Protein AF-A0A162FEJ2-F1 (afdb_monomer)

Organism: Methanobrevibacter oralis (NCBI:txid66851)

Sequence (548 aa):
MNDEFVFHNNNSKLLDNFLNNDYPEISKAIKKEGYNLDFLEYDFFHEIHFENHIVGFITLKKFPLVDNQFSIMDAYIIPEYRGNNLLFETLSFLLTFDNFEFYPRKPTKAFIKVLLKNDFAFELASNFVVSYFKFIVDVNSEIYKNPKIKRFYKKPDILFPYKANLFDMDLCSVMFRDPVLELVKYGDFFALTEPRKFDFKRYKCRKKLKRVSEKYIDEKFSIWENNGDEIDNFIQRKNDEIAEQFLVENMIGNEYELRDDFIQQLEKFNLSIDDGFKIRKHIVNKLESGELNEKSHYQRLLYLLSHFEVIDKEITEFDESVEECPFCGNYIPDFVRSCRVCGLHIREIDFEQHAVNKLNESMEELVRGFSDYLESNVFNDVIPIENRDDELMELEYFFNDNMIDYDFDEFLAFYNSCNEDLSIEEIKDLFVDDKLNNSLGTKEEFNTYFTYLLHHFYYNERIGKYDDAFIKLVQMAILASNKAKNKNEILESTPHSIDVFFAIEDMEYLNYSFDVSKLFDDAVNTFKIKKYNKNHDKILNELKEIFD

Nearest PDB structures (foldseek):
  3d3s-assembly1_B  TM=7.058E-01  e=5.200E-01  Bordetella parapertussis 12822
  3d3s-assembly2_D  TM=7.617E-01  e=6.694E-01  Bordetella parapertussis 12822
  8gxk-assembly2_C  TM=6.332E-01  e=1.109E+00  Pseudomonas jinjuensis
  6sll-assembly1_B  TM=4.973E-01  e=4.469E-01  Paenibacillus sp. Y412MC10
  1xeb-assembly6_F  TM=4.752E-01  e=2.753E+00  Pseudomonas aeruginosa

Structure (mmCIF, N/CA/C/O backbone):
data_AF-A0A162FEJ2-F1
#
_entry.id   AF-A0A162FEJ2-F1
#
loop_
_atom_site.group_PDB
_atom_site.id
_atom_site.type_symbol
_atom_site.label_atom_id
_atom_site.label_alt_id
_atom_site.label_comp_id
_atom_site.label_asym_id
_atom_site.label_entity_id
_atom_site.label_seq_id
_atom_site.pdbx_PDB_ins_code
_atom_site.Cartn_x
_atom_site.Cartn_y
_atom_site.Cartn_z
_atom_site.occupancy
_atom_site.B_iso_or_equiv
_atom_site.auth_seq_id
_atom_site.auth_comp_id
_atom_site.auth_asym_id
_atom_site.auth_atom_id
_atom_site.pdbx_PDB_model_num
ATOM 1 N N . MET A 1 1 ? 7.581 7.994 -25.658 1.00 29.94 1 MET A N 1
ATOM 2 C CA . MET A 1 1 ? 7.538 8.067 -24.191 1.00 29.94 1 MET A CA 1
ATOM 3 C C . MET A 1 1 ? 8.972 8.051 -23.710 1.00 29.94 1 MET A C 1
ATOM 5 O O . MET A 1 1 ? 9.519 6.983 -23.487 1.00 29.94 1 MET A O 1
ATOM 9 N N . ASN A 1 2 ? 9.595 9.228 -23.640 1.00 25.78 2 ASN A N 1
ATOM 10 C CA . ASN A 1 2 ? 10.668 9.455 -22.674 1.00 25.78 2 ASN A CA 1
ATOM 11 C C . ASN A 1 2 ? 9.965 9.952 -21.415 1.00 25.78 2 ASN A C 1
ATOM 13 O O . ASN A 1 2 ? 10.110 11.109 -21.030 1.00 25.78 2 ASN A O 1
ATOM 17 N N . ASP A 1 3 ? 9.137 9.086 -20.838 1.00 32.09 3 ASP A N 1
ATOM 18 C CA . ASP A 1 3 ? 8.599 9.321 -19.511 1.00 32.09 3 ASP A CA 1
ATOM 19 C C . ASP A 1 3 ? 9.741 8.918 -18.579 1.00 32.09 3 ASP A C 1
ATOM 21 O O . ASP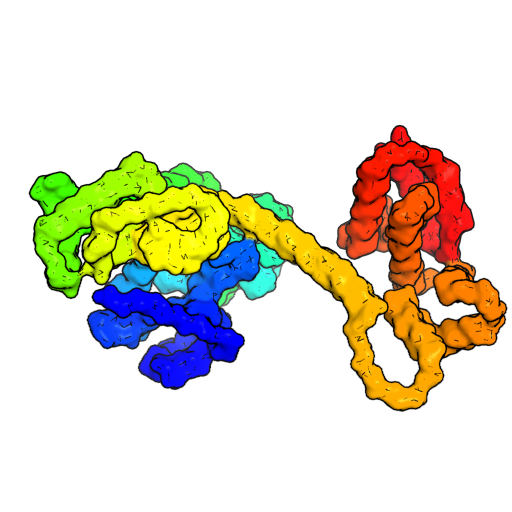 A 1 3 ? 9.750 7.841 -17.984 1.00 32.09 3 ASP A O 1
ATOM 25 N N . GLU A 1 4 ? 10.784 9.760 -18.534 1.00 35.69 4 GLU A N 1
ATOM 26 C CA . GLU A 1 4 ? 11.605 9.834 -17.337 1.00 35.69 4 GLU A CA 1
ATOM 27 C C . GLU A 1 4 ? 10.604 9.897 -16.189 1.00 35.69 4 GLU A C 1
ATOM 29 O O . GLU A 1 4 ? 9.699 10.733 -16.195 1.00 35.69 4 GLU A O 1
ATOM 34 N N . PHE A 1 5 ? 10.702 8.961 -15.249 1.00 42.41 5 PHE A N 1
ATOM 35 C CA . PHE A 1 5 ? 10.004 9.076 -13.984 1.00 42.41 5 PHE A CA 1
ATOM 36 C C . PHE A 1 5 ? 10.454 10.388 -13.348 1.00 42.41 5 PHE A C 1
ATOM 38 O O . PHE A 1 5 ? 11.421 10.420 -12.589 1.00 42.41 5 PHE A O 1
ATOM 45 N N . VAL A 1 6 ? 9.764 11.488 -13.653 1.00 40.09 6 VAL A N 1
ATOM 46 C CA . VAL A 1 6 ? 9.941 12.751 -12.952 1.00 40.09 6 VAL A CA 1
ATOM 47 C C . VAL A 1 6 ? 9.180 12.613 -11.648 1.00 40.09 6 VAL A C 1
ATOM 49 O O . VAL A 1 6 ? 8.144 13.214 -11.389 1.00 40.09 6 VAL A O 1
ATOM 52 N N . PHE A 1 7 ? 9.714 11.745 -10.802 1.00 48.47 7 PHE A N 1
ATOM 53 C CA . PHE A 1 7 ? 9.431 11.754 -9.397 1.00 48.47 7 PHE A CA 1
ATOM 54 C C . PHE A 1 7 ? 10.010 13.050 -8.849 1.00 48.47 7 PHE A C 1
ATOM 56 O O . PHE A 1 7 ? 11.201 13.153 -8.557 1.00 48.47 7 PHE A O 1
ATOM 63 N N . HIS A 1 8 ? 9.160 14.067 -8.735 1.00 49.62 8 HIS A N 1
ATOM 64 C CA . HIS A 1 8 ? 9.505 15.274 -8.001 1.00 49.62 8 HIS A CA 1
ATOM 65 C C . HIS A 1 8 ? 9.657 14.921 -6.516 1.00 49.62 8 HIS A C 1
ATOM 67 O O . HIS A 1 8 ? 8.702 15.029 -5.750 1.00 49.62 8 HIS A O 1
ATOM 73 N N . ASN A 1 9 ? 10.857 14.481 -6.128 1.00 46.44 9 ASN A N 1
ATOM 74 C CA . ASN A 1 9 ? 11.237 14.254 -4.741 1.00 46.44 9 ASN A CA 1
ATOM 75 C C . ASN A 1 9 ? 11.238 15.613 -4.026 1.00 46.44 9 ASN A C 1
ATOM 77 O O . ASN A 1 9 ? 12.036 16.493 -4.354 1.00 46.44 9 ASN A O 1
ATOM 81 N N . ASN A 1 10 ? 10.291 15.831 -3.117 1.00 51.34 10 ASN A N 1
ATOM 82 C CA . ASN A 1 10 ? 10.105 17.125 -2.469 1.00 51.34 10 ASN A CA 1
ATOM 83 C C . ASN A 1 10 ? 10.012 16.957 -0.954 1.00 51.34 10 ASN A C 1
ATOM 85 O O . ASN A 1 10 ? 8.954 16.666 -0.410 1.00 51.34 10 ASN A O 1
ATOM 89 N N . ASN A 1 11 ? 11.103 17.283 -0.264 1.00 44.00 11 ASN A N 1
ATOM 90 C CA . ASN A 1 11 ? 11.206 17.227 1.195 1.00 44.00 11 ASN A CA 1
ATOM 91 C C . ASN A 1 11 ? 10.334 18.250 1.967 1.00 44.00 11 ASN A C 1
ATOM 93 O O . ASN A 1 11 ? 10.508 18.359 3.177 1.00 44.00 11 ASN A O 1
ATOM 97 N N . SER A 1 12 ? 9.425 19.031 1.350 1.00 48.62 12 SER A N 1
ATOM 98 C CA . SER A 1 12 ? 8.601 19.994 2.129 1.00 48.62 12 SER A CA 1
ATOM 99 C C . SER A 1 12 ? 7.396 20.687 1.459 1.00 48.62 12 SER A C 1
ATOM 101 O O . SER A 1 12 ? 6.823 21.597 2.065 1.00 48.62 12 SER A O 1
ATOM 103 N N . LYS A 1 13 ? 6.951 20.333 0.242 1.00 57.59 13 LYS A N 1
ATOM 104 C CA . LYS A 1 13 ? 5.815 21.043 -0.393 1.00 57.59 13 LYS A CA 1
ATOM 105 C C . LYS A 1 13 ? 4.497 20.282 -0.225 1.00 57.59 13 LYS A C 1
ATOM 107 O O . LYS A 1 13 ? 4.329 19.202 -0.771 1.00 57.59 13 LYS A O 1
ATOM 112 N N . LEU A 1 14 ? 3.527 20.887 0.470 1.00 79.50 14 LEU A N 1
ATOM 113 C CA . LEU A 1 14 ? 2.137 20.410 0.475 1.00 79.50 14 LEU A CA 1
ATOM 114 C C . LEU A 1 14 ? 1.590 20.359 -0.962 1.00 79.50 14 LEU A C 1
ATOM 116 O O . LEU A 1 14 ? 1.739 21.332 -1.706 1.00 79.50 14 LEU A O 1
ATOM 120 N N . LEU A 1 15 ? 0.901 19.272 -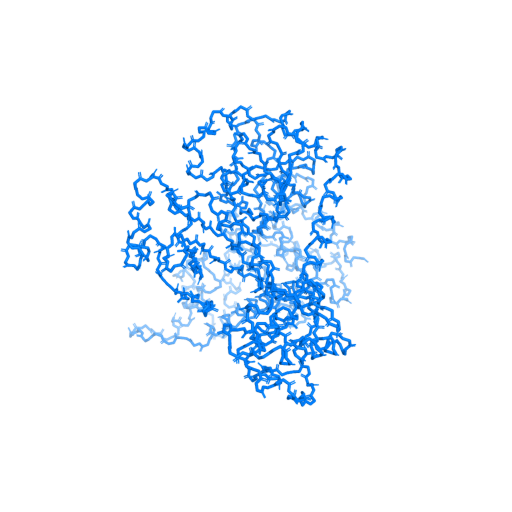1.321 1.00 85.38 15 LEU A N 1
ATOM 121 C CA . LEU A 1 15 ? 0.376 19.009 -2.669 1.00 85.38 15 LEU A CA 1
ATOM 122 C C . LEU A 1 15 ? -0.419 20.178 -3.255 1.00 85.38 15 LEU A C 1
ATOM 124 O O . LEU A 1 15 ? -0.257 20.507 -4.424 1.00 85.38 15 LEU A O 1
ATOM 128 N N . ASP A 1 16 ? -1.248 20.844 -2.450 1.00 84.81 16 ASP A N 1
ATOM 129 C CA . ASP A 1 16 ? -2.034 21.989 -2.923 1.00 84.81 16 ASP A CA 1
ATOM 130 C C . ASP A 1 16 ? -1.124 23.144 -3.382 1.00 84.81 16 ASP A C 1
ATOM 132 O O . ASP A 1 16 ? -1.338 23.729 -4.440 1.00 84.81 16 ASP A O 1
ATOM 136 N N . ASN A 1 17 ? -0.042 23.434 -2.651 1.00 85.44 17 ASN A N 1
ATOM 137 C CA . ASN A 1 17 ? 0.914 24.473 -3.045 1.00 85.44 17 ASN A CA 1
ATOM 138 C C . ASN A 1 17 ? 1.667 24.092 -4.322 1.00 85.44 17 ASN A C 1
ATOM 140 O O . ASN A 1 17 ? 1.839 24.936 -5.198 1.00 85.44 17 ASN A O 1
ATOM 144 N N . PHE A 1 18 ? 2.088 22.832 -4.430 1.00 88.38 18 PHE A N 1
ATOM 145 C CA . PHE A 1 18 ? 2.751 22.313 -5.624 1.00 88.38 18 PHE A CA 1
ATOM 146 C C . PHE A 1 18 ? 1.844 22.421 -6.857 1.00 88.38 18 PHE A C 1
ATOM 148 O O . PHE A 1 18 ? 2.209 23.059 -7.839 1.00 88.38 18 PHE A O 1
ATOM 155 N N . LEU A 1 19 ? 0.604 21.932 -6.765 1.00 91.19 19 LEU A N 1
ATOM 156 C CA . LEU A 1 19 ? -0.377 22.034 -7.848 1.00 91.19 19 LEU A CA 1
ATOM 157 C C . LEU A 1 19 ? -0.706 23.486 -8.211 1.00 91.19 19 LEU A C 1
ATOM 159 O O . LEU A 1 19 ? -0.893 23.797 -9.381 1.00 91.19 19 LEU A O 1
ATOM 163 N N . ASN A 1 20 ? -0.797 24.392 -7.234 1.00 88.88 20 ASN A N 1
ATOM 164 C CA . ASN A 1 20 ? -1.084 25.803 -7.504 1.00 88.88 20 ASN A CA 1
ATOM 165 C C . ASN A 1 20 ? 0.030 26.501 -8.298 1.00 88.88 20 ASN A C 1
ATOM 167 O O . ASN A 1 20 ? -0.280 27.391 -9.090 1.00 88.88 20 ASN A O 1
ATOM 171 N N . ASN A 1 21 ? 1.287 26.113 -8.081 1.00 88.50 21 ASN A N 1
ATOM 172 C CA . ASN A 1 21 ? 2.440 26.741 -8.720 1.00 88.50 21 ASN A CA 1
ATOM 173 C C . ASN A 1 21 ? 2.781 26.082 -10.057 1.00 88.50 21 ASN A C 1
ATOM 175 O O . ASN A 1 21 ? 2.933 26.777 -11.059 1.00 88.50 21 ASN A O 1
ATOM 179 N N . ASP A 1 22 ? 2.856 24.754 -10.060 1.00 90.44 22 ASP A N 1
ATOM 180 C CA . ASP A 1 22 ? 3.461 23.992 -11.150 1.00 90.44 22 ASP A CA 1
ATOM 181 C C . ASP A 1 22 ? 2.390 23.397 -12.092 1.00 90.44 22 ASP A C 1
ATOM 183 O O . ASP A 1 22 ? 2.640 23.222 -13.281 1.00 90.44 22 ASP A O 1
ATOM 187 N N . TYR A 1 23 ? 1.148 23.200 -11.610 1.00 93.50 23 TYR A N 1
ATOM 188 C CA . TYR A 1 23 ? 0.026 22.631 -12.386 1.00 93.50 23 TYR A CA 1
ATOM 189 C C . TYR A 1 23 ? -1.286 23.434 -12.239 1.00 93.50 23 TYR A C 1
ATOM 191 O O . TYR A 1 23 ? -2.328 22.893 -11.829 1.00 93.50 23 TYR A O 1
ATOM 199 N N . PRO A 1 24 ? -1.294 24.738 -12.582 1.00 94.25 24 PRO A N 1
ATOM 200 C CA . PRO A 1 24 ? -2.412 25.640 -12.291 1.00 94.25 24 PRO A CA 1
ATOM 201 C C . PRO A 1 24 ? -3.739 25.217 -12.941 1.00 94.25 24 PRO A C 1
ATOM 203 O O . PRO A 1 24 ? -4.813 25.467 -12.383 1.00 94.25 24 PRO A O 1
ATOM 206 N N . GLU A 1 25 ? -3.696 24.552 -14.098 1.00 95.12 25 GLU A N 1
ATOM 207 C CA . GLU A 1 25 ? -4.893 24.045 -14.778 1.00 95.12 25 GLU A CA 1
ATOM 208 C C . GLU A 1 25 ? -5.576 22.920 -13.990 1.00 95.12 25 GLU A C 1
ATOM 210 O O . GLU A 1 25 ? -6.795 22.958 -13.788 1.00 95.12 25 GLU A O 1
ATOM 215 N N . ILE A 1 26 ? -4.791 21.978 -13.459 1.00 96.25 26 ILE A N 1
ATOM 216 C CA . ILE A 1 26 ? -5.279 20.890 -12.604 1.00 96.25 26 ILE A CA 1
ATOM 217 C C . ILE A 1 26 ? -5.863 21.465 -11.311 1.00 96.25 26 ILE A C 1
ATOM 219 O O . ILE A 1 26 ? -6.987 21.125 -10.933 1.00 96.25 26 ILE A O 1
ATOM 223 N N . SER A 1 27 ? -5.151 22.392 -10.661 1.00 95.62 27 SER A N 1
ATOM 224 C CA . SER A 1 27 ? -5.644 23.059 -9.447 1.00 95.62 27 SER A CA 1
ATOM 225 C C . SER A 1 27 ? -6.988 23.765 -9.682 1.00 95.62 27 SER A C 1
ATOM 227 O O . SER A 1 27 ? -7.934 23.637 -8.893 1.00 95.62 27 SER A O 1
ATOM 229 N N . LYS A 1 28 ? -7.125 24.475 -10.809 1.00 96.44 28 LYS A N 1
ATOM 230 C CA . LYS A 1 28 ? -8.379 25.136 -11.189 1.00 96.44 28 LYS A CA 1
ATOM 231 C C . LYS A 1 28 ? -9.513 24.130 -11.398 1.00 96.44 28 LYS A C 1
ATOM 233 O O . LYS A 1 28 ? -10.637 24.401 -10.966 1.00 96.44 28 LYS A O 1
ATOM 238 N N . ALA A 1 29 ? -9.240 22.987 -12.026 1.00 97.25 29 ALA A N 1
ATOM 239 C CA . ALA A 1 29 ? -10.223 21.925 -12.225 1.00 97.25 29 ALA A CA 1
ATOM 240 C C . ALA A 1 29 ? -10.693 21.319 -10.889 1.00 97.25 29 ALA A C 1
ATOM 242 O O . ALA A 1 29 ? -11.902 21.241 -10.654 1.00 97.25 29 ALA A O 1
ATOM 243 N N . ILE A 1 30 ? -9.762 21.015 -9.974 1.00 95.50 30 ILE A N 1
ATOM 244 C CA . ILE A 1 30 ? -10.057 20.529 -8.614 1.00 95.50 30 ILE A CA 1
ATOM 245 C C . ILE A 1 30 ? -10.993 21.498 -7.885 1.00 95.50 30 ILE A C 1
ATOM 247 O O . ILE A 1 30 ? -12.037 21.089 -7.364 1.00 95.50 30 ILE A O 1
ATOM 251 N N . LYS A 1 31 ? -10.664 22.797 -7.895 1.00 94.62 31 LYS A N 1
ATOM 252 C CA . LYS A 1 31 ? -11.464 23.852 -7.247 1.00 94.62 31 LYS A CA 1
ATOM 253 C C . LYS A 1 31 ? -12.852 23.991 -7.872 1.00 94.62 31 LYS A C 1
ATOM 255 O O . LYS A 1 31 ? -13.836 24.106 -7.142 1.00 94.62 31 LYS A O 1
ATOM 260 N N . LYS A 1 32 ? -12.949 23.949 -9.206 1.00 95.94 32 LYS A N 1
ATOM 261 C CA . LYS A 1 32 ? -14.220 24.029 -9.951 1.00 95.94 32 LYS A CA 1
ATOM 262 C C . LYS A 1 32 ? -15.137 22.845 -9.641 1.00 95.94 32 LYS A C 1
ATOM 264 O O . LYS A 1 32 ? -16.341 23.029 -9.486 1.00 95.94 32 LYS A O 1
ATOM 269 N N . GLU A 1 33 ? -14.580 21.641 -9.553 1.00 93.44 33 GLU A N 1
ATOM 270 C CA . GLU A 1 33 ? -15.328 20.431 -9.206 1.00 93.44 33 GLU A CA 1
ATOM 271 C C . GLU A 1 33 ? -15.684 20.367 -7.712 1.00 93.44 33 GLU A C 1
ATOM 273 O O . GLU A 1 33 ? -16.657 19.716 -7.319 1.00 93.44 33 GLU A O 1
ATOM 278 N N . GLY A 1 34 ? -14.910 21.055 -6.870 1.00 91.00 34 GLY A N 1
ATOM 279 C CA . GLY A 1 34 ? -14.971 20.901 -5.423 1.00 91.00 34 GLY A CA 1
ATOM 280 C C . GLY A 1 34 ? -14.465 19.527 -4.980 1.00 91.00 34 GLY A C 1
ATOM 281 O O . GLY A 1 34 ? -15.032 18.953 -4.046 1.00 91.00 34 GLY A O 1
ATOM 282 N N . TYR A 1 35 ? -13.454 18.992 -5.676 1.00 92.00 35 TYR A N 1
ATOM 283 C CA . TYR A 1 35 ? -12.748 17.778 -5.272 1.00 92.00 35 TYR A CA 1
ATOM 284 C C . TYR A 1 35 ? -11.901 18.054 -4.021 1.00 92.00 35 TYR A C 1
ATOM 286 O O . TYR A 1 35 ? -11.366 19.148 -3.846 1.00 92.00 35 TYR A O 1
ATOM 294 N N . ASN A 1 36 ? -11.814 17.072 -3.123 1.00 90.50 36 ASN A N 1
ATOM 295 C CA . ASN A 1 36 ? -11.079 17.185 -1.867 1.00 90.50 36 ASN A CA 1
ATOM 296 C C . ASN A 1 36 ? -9.822 16.317 -1.934 1.00 90.50 36 ASN A C 1
ATOM 298 O O . ASN A 1 36 ? -9.941 15.095 -1.965 1.00 90.50 36 ASN A O 1
ATOM 302 N N . LEU A 1 37 ? -8.650 16.955 -1.895 1.00 90.19 37 LEU A N 1
ATOM 303 C CA . LEU A 1 37 ? -7.380 16.287 -1.613 1.00 90.19 37 LEU A CA 1
ATOM 304 C C . LEU A 1 37 ? -7.367 15.943 -0.122 1.00 90.19 37 LEU A C 1
ATOM 306 O O . LEU A 1 37 ? -7.349 16.846 0.719 1.00 90.19 37 LEU A O 1
ATOM 310 N N . ASP A 1 38 ? -7.478 14.660 0.219 1.00 85.56 38 ASP A N 1
ATOM 311 C CA . ASP A 1 38 ? -7.448 14.247 1.628 1.00 85.56 38 ASP A CA 1
ATOM 312 C C . ASP A 1 38 ? -6.014 14.002 2.118 1.00 85.56 38 ASP A C 1
ATOM 314 O O . ASP A 1 38 ? -5.795 14.064 3.327 1.00 85.56 38 ASP A O 1
ATOM 318 N N . PHE A 1 39 ? -5.049 13.779 1.216 1.00 87.00 39 PHE A N 1
ATOM 319 C CA . PHE A 1 39 ? -3.643 13.594 1.564 1.00 87.00 39 PHE A CA 1
ATOM 320 C C . PHE A 1 39 ? -2.772 14.632 0.852 1.00 87.00 39 PHE A C 1
ATOM 322 O O . PHE A 1 39 ? -2.630 14.629 -0.368 1.00 87.00 39 PHE A O 1
ATOM 329 N N . LEU A 1 40 ? -2.206 15.552 1.633 1.00 86.31 40 LEU A N 1
ATOM 330 C CA . LEU A 1 40 ? -1.382 16.646 1.107 1.00 86.31 40 LEU A CA 1
ATOM 331 C C . LEU A 1 40 ? 0.114 16.329 1.111 1.00 86.31 40 LEU A C 1
ATOM 333 O O . LEU A 1 40 ? 0.867 16.998 0.412 1.00 86.31 40 LEU A O 1
ATOM 337 N N . GLU A 1 41 ? 0.533 15.347 1.901 1.00 84.62 41 GLU A N 1
ATOM 338 C CA . GLU A 1 41 ? 1.909 14.862 1.944 1.00 84.62 41 GLU A CA 1
ATOM 339 C C . GLU A 1 41 ? 2.095 13.715 0.956 1.00 84.62 41 GLU A C 1
ATOM 341 O O . GLU A 1 41 ? 1.270 12.798 0.894 1.00 84.62 41 GLU A O 1
ATOM 346 N N . TYR A 1 42 ? 3.194 13.765 0.216 1.00 86.19 42 TYR A N 1
ATOM 347 C CA . TYR A 1 42 ? 3.585 12.776 -0.774 1.00 86.19 42 TYR A CA 1
ATOM 348 C C . TYR A 1 42 ? 5.106 12.820 -0.935 1.00 86.19 42 TYR A C 1
ATOM 350 O O . TYR A 1 42 ? 5.704 13.882 -0.780 1.00 86.19 42 TYR A O 1
ATOM 358 N N . ASP A 1 43 ? 5.703 11.683 -1.277 1.00 82.75 43 ASP A N 1
ATOM 359 C CA . ASP A 1 43 ? 7.133 11.604 -1.605 1.00 82.75 43 ASP A CA 1
ATOM 360 C C . ASP A 1 43 ? 7.344 11.736 -3.118 1.00 82.75 43 ASP A C 1
ATOM 362 O O . ASP A 1 43 ? 8.376 12.200 -3.597 1.00 82.75 43 ASP A O 1
ATOM 366 N N . PHE A 1 44 ? 6.322 11.339 -3.877 1.00 84.94 44 PHE A N 1
ATOM 367 C CA . PHE A 1 44 ? 6.384 11.143 -5.311 1.00 84.94 44 PHE A CA 1
ATOM 368 C C . PHE A 1 44 ? 5.118 11.666 -5.989 1.00 84.94 44 PHE A C 1
ATOM 370 O O . PHE A 1 44 ? 4.000 11.372 -5.560 1.00 84.94 44 PHE A O 1
ATOM 377 N N . PHE A 1 45 ? 5.289 12.434 -7.061 1.00 88.56 45 PHE A N 1
ATOM 378 C CA . PHE A 1 45 ? 4.213 12.908 -7.927 1.00 88.56 45 PHE A CA 1
ATOM 379 C C . PHE A 1 45 ? 4.424 12.326 -9.319 1.00 88.56 45 PHE A C 1
ATOM 381 O O . PHE A 1 45 ? 5.533 12.403 -9.837 1.00 88.56 45 PHE A O 1
ATOM 388 N N . HIS A 1 46 ? 3.385 11.738 -9.902 1.00 89.19 46 HIS A N 1
ATOM 389 C CA . HIS A 1 46 ? 3.426 11.185 -11.250 1.00 89.19 46 HIS A CA 1
ATOM 390 C C . HIS A 1 46 ? 2.321 11.815 -12.093 1.00 89.19 46 HIS A C 1
ATOM 392 O O . HIS A 1 46 ? 1.146 11.800 -11.714 1.00 89.19 46 HIS A O 1
ATOM 398 N N . GLU A 1 47 ? 2.718 12.383 -13.224 1.00 93.69 47 GLU A N 1
ATOM 399 C CA . GLU A 1 47 ? 1.839 13.027 -14.192 1.00 93.69 47 GLU A CA 1
ATOM 400 C C . GLU A 1 47 ? 1.024 11.988 -14.971 1.00 93.69 47 GLU A C 1
ATOM 402 O O . GLU A 1 47 ? 1.531 10.946 -15.369 1.00 93.69 47 GLU A O 1
ATOM 407 N N . ILE A 1 48 ? -0.256 12.278 -15.213 1.00 94.44 48 ILE A N 1
ATOM 408 C CA . ILE A 1 48 ? -1.080 11.510 -16.153 1.00 94.44 48 ILE A CA 1
ATOM 409 C C . ILE A 1 48 ? -1.221 12.334 -17.426 1.00 94.44 48 ILE A C 1
ATOM 411 O O . ILE A 1 48 ? -1.786 13.435 -17.400 1.00 94.44 48 ILE A O 1
ATOM 415 N N . HIS A 1 49 ? -0.760 11.770 -18.538 1.00 91.75 49 HIS A N 1
ATOM 416 C CA . HIS A 1 49 ? -0.783 12.415 -19.843 1.00 91.75 49 HIS A CA 1
ATOM 417 C C . HIS A 1 49 ? -1.959 11.935 -20.695 1.00 91.75 49 HIS A C 1
ATOM 419 O O . HIS A 1 49 ? -2.392 10.787 -20.621 1.00 91.75 49 HIS A O 1
ATOM 425 N N . PHE A 1 50 ? -2.464 12.831 -21.535 1.00 92.81 50 PHE A N 1
ATOM 426 C CA . PHE A 1 50 ? -3.299 12.492 -22.679 1.00 92.81 50 PHE A CA 1
ATOM 427 C C . PHE A 1 50 ? -2.743 13.235 -23.886 1.00 92.81 50 PHE A C 1
ATOM 429 O O . PHE A 1 50 ? -2.673 14.467 -23.879 1.00 92.81 50 PHE A O 1
ATOM 436 N N . GLU A 1 51 ? -2.307 12.481 -24.894 1.00 86.38 51 GLU A N 1
ATOM 437 C CA . GLU A 1 51 ? -1.480 13.008 -25.983 1.00 86.38 51 GLU A CA 1
ATOM 438 C C . GLU A 1 51 ? -0.239 13.725 -25.409 1.00 86.38 51 GLU A C 1
ATOM 440 O O . GLU A 1 51 ? 0.530 13.112 -24.676 1.00 86.38 51 GLU A O 1
ATOM 445 N N . ASN A 1 52 ? -0.058 15.020 -25.686 1.00 84.94 52 ASN A N 1
ATOM 446 C CA . ASN A 1 52 ? 1.064 15.824 -25.184 1.00 84.94 52 ASN A CA 1
ATOM 447 C C . ASN A 1 52 ? 0.663 16.772 -24.037 1.00 84.94 52 ASN A C 1
ATOM 449 O O . ASN A 1 52 ? 1.369 17.743 -23.761 1.00 84.94 52 ASN A O 1
ATOM 453 N N . HIS A 1 53 ? -0.481 16.533 -23.390 1.00 91.25 53 HIS A N 1
ATOM 454 C CA . HIS A 1 53 ? -0.994 17.372 -22.307 1.00 91.25 53 HIS A CA 1
ATOM 455 C C . HIS A 1 53 ? -1.013 16.621 -20.977 1.00 91.25 53 HIS A C 1
ATOM 457 O O . HIS A 1 53 ? -1.438 15.469 -20.912 1.00 91.25 53 HIS A O 1
ATOM 463 N N . ILE A 1 54 ? -0.610 17.300 -19.903 1.00 94.44 54 ILE A N 1
ATOM 464 C CA . ILE A 1 54 ? -0.733 16.791 -18.535 1.00 94.44 54 ILE A CA 1
ATOM 465 C C . ILE A 1 54 ? -2.161 17.069 -18.062 1.00 94.44 54 ILE A C 1
ATOM 467 O O . ILE A 1 54 ? -2.570 18.222 -17.914 1.00 94.44 54 ILE A O 1
ATOM 471 N N . VAL A 1 55 ? -2.941 16.012 -17.849 1.00 96.69 55 VAL A N 1
ATOM 472 C CA . VAL A 1 55 ? -4.393 16.096 -17.599 1.00 96.69 55 VAL A CA 1
ATOM 473 C C . VAL A 1 55 ? -4.806 15.554 -16.234 1.00 96.69 55 VAL A C 1
ATOM 475 O O . VAL A 1 55 ? -5.987 15.574 -15.872 1.00 96.69 55 VAL A O 1
ATOM 478 N N . GLY A 1 56 ? -3.849 15.061 -15.460 1.00 96.50 56 GLY A N 1
ATOM 479 C CA . GLY A 1 56 ? -4.081 14.481 -14.152 1.00 96.50 56 GLY A CA 1
ATOM 480 C C . GLY A 1 56 ? -2.784 14.113 -13.453 1.00 96.50 56 GLY A C 1
ATOM 481 O O . GLY A 1 56 ? -1.699 14.430 -13.933 1.00 96.50 56 GLY A O 1
ATOM 482 N N . PHE A 1 57 ? -2.915 13.443 -12.316 1.00 95.31 57 PHE A N 1
ATOM 483 C CA . PHE A 1 57 ? -1.788 12.935 -11.549 1.00 95.31 57 PHE A CA 1
ATOM 484 C C . PHE A 1 57 ? -2.194 11.778 -10.635 1.00 95.31 57 PHE A C 1
ATOM 486 O O . PHE A 1 57 ? -3.373 11.621 -10.289 1.00 95.31 57 PHE A O 1
ATOM 493 N N . ILE A 1 58 ? -1.184 11.042 -10.176 1.00 95.31 58 ILE A N 1
ATOM 494 C CA . ILE A 1 58 ? -1.224 10.279 -8.929 1.00 95.31 58 ILE A CA 1
ATOM 495 C C . ILE A 1 58 ? -0.097 10.737 -7.998 1.00 95.31 58 ILE A C 1
ATOM 497 O O . ILE A 1 58 ? 0.975 11.135 -8.451 1.00 95.31 58 ILE A O 1
ATOM 501 N N . THR A 1 59 ? -0.326 10.674 -6.691 1.00 93.19 59 THR A N 1
ATOM 502 C CA . THR A 1 59 ? 0.718 10.868 -5.679 1.00 93.19 59 THR A CA 1
ATOM 503 C C . THR A 1 59 ? 1.006 9.573 -4.946 1.00 93.19 59 THR A C 1
ATOM 505 O O . THR A 1 59 ? 0.084 8.823 -4.619 1.00 93.19 59 THR A O 1
ATOM 508 N N . LEU A 1 60 ? 2.282 9.321 -4.661 1.00 90.62 60 LEU A N 1
ATOM 509 C CA . LEU A 1 60 ? 2.736 8.152 -3.921 1.00 90.62 60 LEU A CA 1
ATOM 510 C C . LEU A 1 60 ? 3.465 8.578 -2.645 1.00 90.62 60 LEU A C 1
ATOM 512 O O . LEU A 1 60 ? 4.165 9.593 -2.617 1.00 90.62 60 LEU A O 1
ATOM 516 N N . LYS A 1 61 ? 3.305 7.781 -1.591 1.00 87.00 61 LYS A N 1
ATOM 517 C CA . LYS A 1 61 ? 4.066 7.889 -0.345 1.00 87.00 61 LYS A CA 1
ATOM 518 C C . LYS A 1 61 ? 4.696 6.535 -0.035 1.00 87.00 61 LYS A C 1
ATOM 520 O O . LYS A 1 61 ? 4.001 5.518 -0.073 1.00 87.00 61 LYS A O 1
ATOM 525 N N . LYS A 1 62 ? 5.996 6.514 0.224 1.00 82.56 62 LYS A N 1
ATOM 526 C CA . LYS A 1 62 ? 6.759 5.331 0.607 1.00 82.56 62 LYS A CA 1
ATOM 527 C C . LYS A 1 62 ? 6.280 4.838 1.973 1.00 82.56 62 LYS A C 1
ATOM 529 O O . LYS A 1 62 ? 5.923 5.635 2.846 1.00 82.56 62 LYS A O 1
ATOM 534 N N . PHE A 1 63 ? 6.248 3.524 2.164 1.00 75.44 63 PHE A N 1
ATOM 535 C CA . PHE A 1 63 ? 6.002 2.971 3.492 1.00 75.44 63 PHE A CA 1
ATOM 536 C C . PHE A 1 63 ? 7.217 3.216 4.396 1.00 75.44 63 PHE A C 1
ATOM 538 O O . PHE A 1 63 ? 8.334 2.926 3.976 1.00 75.44 63 PHE A O 1
ATOM 545 N N . PRO A 1 64 ? 7.029 3.708 5.638 1.00 59.75 64 PRO A N 1
ATOM 546 C CA . PRO A 1 64 ? 8.154 4.031 6.521 1.00 59.75 64 PRO A CA 1
ATOM 547 C C . PRO A 1 64 ? 9.074 2.845 6.834 1.00 59.75 64 PRO A C 1
ATOM 549 O O . PRO A 1 64 ? 10.258 3.046 7.064 1.00 59.75 64 PRO A O 1
ATOM 552 N N . LEU A 1 65 ? 8.532 1.624 6.841 1.00 59.53 65 LEU A N 1
ATOM 553 C CA . LEU A 1 65 ? 9.233 0.416 7.291 1.00 59.53 65 LEU A CA 1
ATOM 554 C C . LEU A 1 65 ? 9.523 -0.581 6.165 1.00 59.53 65 LEU A C 1
ATOM 556 O O . LEU A 1 65 ? 10.229 -1.558 6.382 1.00 59.53 65 LEU A O 1
ATOM 560 N N . VAL A 1 66 ? 8.967 -0.358 4.970 1.00 64.62 66 VAL A N 1
ATOM 561 C CA . VAL A 1 66 ? 9.088 -1.294 3.849 1.00 64.62 66 VAL A CA 1
ATOM 562 C C . VAL A 1 66 ? 9.440 -0.518 2.591 1.00 64.62 66 VAL A C 1
ATOM 564 O O . VAL A 1 66 ? 8.606 0.173 2.005 1.00 64.62 66 VAL A O 1
ATOM 567 N N . ASP A 1 67 ? 10.703 -0.614 2.185 1.00 67.25 67 ASP A N 1
ATOM 568 C CA . ASP A 1 67 ? 11.281 0.322 1.225 1.00 67.25 67 ASP A CA 1
ATOM 569 C C . ASP A 1 67 ? 10.762 0.193 -0.207 1.00 67.25 67 ASP A C 1
ATOM 571 O O . ASP A 1 67 ? 10.865 1.135 -0.999 1.00 67.25 67 ASP A O 1
ATOM 575 N N . ASN A 1 68 ? 10.201 -0.965 -0.535 1.00 73.38 68 ASN A N 1
ATOM 576 C CA . ASN A 1 68 ? 9.688 -1.281 -1.854 1.00 73.38 68 ASN A CA 1
ATOM 577 C C . ASN A 1 68 ? 8.164 -1.114 -1.981 1.00 73.38 68 ASN A C 1
ATOM 579 O O . ASN A 1 68 ? 7.610 -1.357 -3.053 1.00 73.38 68 ASN A O 1
ATOM 583 N N . GLN A 1 69 ? 7.478 -0.699 -0.913 1.00 83.25 69 GLN A N 1
ATOM 584 C CA . GLN A 1 69 ? 6.031 -0.508 -0.919 1.00 83.25 69 GLN A CA 1
ATOM 585 C C . GLN A 1 69 ? 5.673 0.976 -0.994 1.00 83.25 69 GLN A C 1
ATOM 587 O O . GLN A 1 69 ? 6.268 1.827 -0.325 1.00 83.25 69 GLN A O 1
ATOM 592 N N . PHE A 1 70 ? 4.630 1.279 -1.766 1.00 87.00 70 PHE A N 1
ATOM 593 C CA . PHE A 1 70 ? 4.135 2.633 -1.988 1.00 87.00 70 PHE A CA 1
ATOM 594 C C . PHE A 1 70 ? 2.620 2.699 -1.827 1.00 87.00 70 PHE A C 1
ATOM 596 O O . PHE A 1 70 ? 1.866 1.919 -2.407 1.00 87.00 70 PHE A O 1
ATOM 603 N N . SER A 1 71 ? 2.156 3.675 -1.053 1.00 90.94 71 SER A N 1
ATOM 604 C CA . SER A 1 71 ? 0.745 4.039 -0.971 1.00 90.94 71 SER A CA 1
ATOM 605 C C . SER A 1 71 ? 0.405 5.026 -2.079 1.00 90.94 71 SER A C 1
ATOM 607 O O . SER A 1 71 ? 0.986 6.107 -2.119 1.00 90.94 71 SER A O 1
ATOM 609 N N . ILE A 1 72 ? -0.571 4.710 -2.931 1.00 94.31 72 ILE A N 1
ATOM 610 C CA . ILE A 1 72 ? -1.181 5.692 -3.837 1.00 94.31 72 ILE A CA 1
ATOM 611 C C . ILE A 1 72 ? -2.143 6.535 -2.999 1.00 94.31 72 ILE A C 1
ATOM 613 O O . ILE A 1 72 ? -3.170 6.038 -2.529 1.00 94.31 72 ILE A O 1
ATOM 617 N N . MET A 1 73 ? -1.785 7.795 -2.778 1.00 91.56 73 MET A N 1
ATOM 618 C CA . MET A 1 73 ? -2.458 8.689 -1.840 1.00 91.56 73 MET A CA 1
ATOM 619 C C . MET A 1 73 ? -3.650 9.382 -2.512 1.00 91.56 73 MET A C 1
ATOM 621 O O . MET A 1 73 ? -4.804 9.192 -2.118 1.00 91.56 73 MET A O 1
ATOM 625 N N . ASP A 1 74 ? -3.393 10.176 -3.546 1.00 92.56 74 ASP A N 1
ATOM 626 C CA . ASP A 1 74 ? -4.419 10.880 -4.307 1.00 92.56 74 ASP A CA 1
ATOM 627 C C . ASP A 1 74 ? -4.259 10.596 -5.801 1.00 92.56 74 ASP A C 1
ATOM 629 O O . ASP A 1 74 ? -3.151 10.484 -6.314 1.00 92.56 74 ASP A O 1
ATOM 633 N N . ALA A 1 75 ? -5.389 10.470 -6.495 1.00 94.81 75 ALA A N 1
ATOM 634 C CA . ALA A 1 75 ? -5.455 10.285 -7.937 1.00 94.81 75 ALA A CA 1
ATOM 635 C C . ALA A 1 75 ? -6.528 11.219 -8.496 1.00 94.81 75 ALA A C 1
ATOM 637 O O . ALA A 1 75 ? -7.687 11.171 -8.067 1.00 94.81 75 ALA A O 1
ATOM 638 N N . TYR A 1 76 ? -6.157 12.069 -9.448 1.00 95.88 76 TYR A N 1
ATOM 639 C CA . TYR A 1 76 ? -7.069 13.037 -10.042 1.00 95.88 76 TYR A CA 1
ATOM 640 C C . TYR A 1 76 ? -6.860 13.135 -11.547 1.00 95.88 76 TYR A C 1
ATOM 642 O O . TYR A 1 76 ? -5.738 13.221 -12.022 1.00 95.88 76 TYR A O 1
ATOM 650 N N . ILE A 1 77 ? -7.963 13.180 -12.292 1.00 96.88 77 ILE A N 1
ATOM 651 C CA . ILE A 1 77 ? -7.978 13.477 -13.727 1.00 96.88 77 ILE A CA 1
ATOM 652 C C . ILE A 1 77 ? -9.011 14.575 -13.947 1.00 96.88 77 ILE A C 1
ATOM 654 O O . ILE A 1 77 ? -10.131 14.490 -13.419 1.00 96.88 77 ILE A O 1
ATOM 658 N N . ILE A 1 78 ? -8.643 15.585 -14.732 1.00 96.88 78 ILE A N 1
ATOM 659 C CA . ILE A 1 78 ? -9.524 16.678 -15.142 1.00 96.88 78 ILE A CA 1
ATOM 660 C C . ILE A 1 78 ? -10.806 16.090 -15.779 1.00 96.88 78 ILE A C 1
ATOM 662 O O . ILE A 1 78 ? -10.706 15.194 -16.622 1.00 96.88 78 ILE A O 1
ATOM 666 N N . PRO A 1 79 ? -12.019 16.536 -15.384 1.00 95.31 79 PRO A N 1
ATOM 667 C CA . PRO A 1 79 ? -13.282 15.907 -15.777 1.00 95.31 79 PRO A CA 1
ATOM 668 C C . PRO A 1 79 ? -13.454 15.662 -17.277 1.00 95.31 79 PRO A C 1
ATOM 670 O O . PRO A 1 79 ? -13.982 14.621 -17.659 1.00 95.31 79 PRO A O 1
ATOM 673 N N . GLU A 1 80 ? -12.994 16.598 -18.101 1.00 95.31 80 GLU A N 1
ATOM 674 C CA . GLU A 1 80 ? -13.090 16.580 -19.558 1.00 95.31 80 GLU A CA 1
ATOM 675 C C . GLU A 1 80 ? -12.300 15.426 -20.207 1.00 95.31 80 GLU A C 1
ATOM 677 O O . GLU A 1 80 ? -12.667 14.978 -21.290 1.00 95.31 80 GLU A O 1
ATOM 682 N N . TYR A 1 81 ? -11.279 14.892 -19.529 1.00 95.62 81 TYR A N 1
ATOM 683 C CA . TYR A 1 81 ? -10.452 13.780 -20.019 1.00 95.62 81 TYR A CA 1
ATOM 684 C C . TYR A 1 81 ? -10.842 12.423 -19.415 1.00 95.62 81 TYR A C 1
ATOM 686 O O . TYR A 1 81 ? -10.275 11.385 -19.768 1.00 95.62 81 TYR A O 1
ATOM 694 N N . ARG A 1 82 ? -11.824 12.390 -18.505 1.00 92.81 82 ARG A N 1
ATOM 695 C CA . ARG A 1 82 ? -12.316 11.137 -17.916 1.00 92.81 82 ARG A CA 1
ATOM 696 C C . ARG A 1 82 ? -13.074 10.325 -18.962 1.00 92.81 82 ARG A C 1
ATOM 698 O O . ARG A 1 82 ? -13.883 10.856 -19.711 1.00 92.81 82 ARG A O 1
ATOM 705 N N . GLY A 1 83 ? -12.870 9.010 -18.950 1.00 88.38 83 GLY A N 1
ATOM 706 C CA . GLY A 1 83 ? -13.473 8.083 -19.916 1.00 88.38 83 GLY A CA 1
ATOM 707 C C . GLY A 1 83 ? -12.454 7.445 -20.859 1.00 88.38 83 GLY A C 1
ATOM 708 O O . GLY A 1 83 ? -12.697 6.328 -21.307 1.00 88.38 83 GLY A O 1
ATOM 709 N N . ASN A 1 84 ? -11.287 8.073 -21.027 1.00 92.25 84 ASN A N 1
ATOM 710 C CA . ASN A 1 84 ? -10.166 7.596 -21.849 1.00 92.25 84 ASN A CA 1
ATOM 711 C C . ASN A 1 84 ? -9.274 6.549 -21.152 1.00 92.25 84 ASN A C 1
ATOM 713 O O . ASN A 1 84 ? -8.116 6.415 -21.489 1.00 92.25 84 ASN A O 1
ATOM 717 N N . ASN A 1 85 ? -9.779 5.860 -20.125 1.00 93.38 85 ASN A N 1
ATOM 718 C CA . ASN A 1 85 ? -9.074 4.817 -19.356 1.00 93.38 85 ASN A CA 1
ATOM 719 C C . ASN A 1 85 ? -7.727 5.175 -18.685 1.00 93.38 85 ASN A C 1
ATOM 721 O O . ASN A 1 85 ? -7.152 4.317 -18.025 1.00 93.38 85 ASN A O 1
ATOM 725 N N . LEU A 1 86 ? -7.295 6.436 -18.737 1.00 95.12 86 LEU A N 1
ATOM 726 C CA . LEU A 1 86 ? -5.966 6.895 -18.301 1.00 95.12 86 LEU A CA 1
ATOM 727 C C . LEU A 1 86 ? -5.546 6.431 -16.899 1.00 95.12 86 LEU A C 1
ATOM 729 O O . LEU A 1 86 ? -4.433 5.961 -16.720 1.00 95.12 86 LEU A O 1
ATOM 733 N N . LEU A 1 87 ? -6.439 6.497 -15.901 1.00 95.19 87 LEU A N 1
ATOM 734 C CA . LEU A 1 87 ? -6.103 6.027 -14.549 1.00 95.19 87 LEU A CA 1
ATOM 735 C C . LEU A 1 87 ? -5.743 4.538 -14.544 1.00 95.19 87 LEU A C 1
ATOM 737 O O . LEU A 1 87 ? -4.821 4.133 -13.850 1.00 95.19 87 LEU A O 1
ATOM 741 N N . PHE A 1 88 ? -6.491 3.719 -15.281 1.00 95.06 88 PHE A N 1
ATOM 742 C CA . PHE A 1 88 ? -6.246 2.284 -15.318 1.00 95.06 88 PHE A CA 1
ATOM 743 C C . PHE A 1 88 ? -4.957 1.946 -16.070 1.00 95.06 88 PHE A C 1
ATOM 745 O O . PHE A 1 88 ? -4.229 1.059 -15.638 1.00 95.06 88 PHE A O 1
ATOM 752 N N . GLU A 1 89 ? -4.648 2.673 -17.143 1.00 91.62 89 GLU A N 1
ATOM 753 C CA . GLU A 1 89 ? -3.378 2.535 -17.864 1.00 91.62 89 GLU A CA 1
ATOM 754 C C . GLU A 1 89 ? -2.194 2.850 -16.946 1.00 91.62 89 GLU A C 1
ATOM 756 O O . GLU A 1 89 ? -1.271 2.045 -16.844 1.00 91.62 89 GLU A O 1
ATOM 761 N N . THR A 1 90 ? -2.271 3.942 -16.176 1.00 92.31 90 THR A N 1
ATOM 762 C CA . THR A 1 90 ? -1.259 4.262 -15.160 1.00 92.31 90 THR A CA 1
ATOM 763 C C . THR A 1 90 ? -1.133 3.154 -14.111 1.00 92.31 90 THR A C 1
ATOM 765 O O . THR A 1 90 ? -0.024 2.748 -13.781 1.00 92.31 90 THR A O 1
ATOM 768 N N . LEU A 1 91 ? -2.244 2.622 -13.588 1.00 92.88 91 LEU A N 1
ATOM 769 C CA . LEU A 1 91 ? -2.205 1.529 -12.605 1.00 92.88 91 LEU A CA 1
ATOM 770 C C . LEU A 1 91 ? -1.623 0.234 -13.185 1.00 92.88 91 LEU A C 1
ATOM 772 O O . LEU A 1 91 ? -0.884 -0.457 -12.493 1.00 92.88 91 LEU A O 1
ATOM 776 N N . SER A 1 92 ? -1.943 -0.086 -14.438 1.00 88.69 92 SER A N 1
ATOM 777 C CA . SER A 1 92 ? -1.424 -1.270 -15.133 1.00 88.69 92 SER A CA 1
ATOM 778 C C . SER A 1 92 ? 0.076 -1.147 -15.369 1.00 88.69 92 SER A C 1
ATOM 780 O O . SER A 1 92 ? 0.814 -2.100 -15.152 1.00 88.69 92 SER A O 1
ATOM 782 N N . PHE A 1 93 ? 0.543 0.052 -15.718 1.00 83.88 93 PHE A N 1
ATOM 783 C CA . PHE A 1 93 ? 1.967 0.344 -15.809 1.00 83.88 93 PHE A CA 1
ATOM 784 C C . PHE A 1 93 ? 2.677 0.179 -14.458 1.00 83.88 93 PHE A C 1
ATOM 786 O O . PHE A 1 93 ? 3.740 -0.421 -14.394 1.00 83.88 93 PHE A O 1
ATOM 793 N N . LEU A 1 94 ? 2.076 0.618 -13.347 1.00 86.44 94 LEU A N 1
ATOM 794 C CA . LEU A 1 94 ? 2.659 0.389 -12.018 1.00 86.44 94 LEU A CA 1
ATOM 795 C C . LEU A 1 94 ? 2.816 -1.105 -11.669 1.00 86.44 94 LEU A C 1
ATOM 797 O O . LEU A 1 94 ? 3.718 -1.460 -10.915 1.00 86.44 94 LEU A O 1
ATOM 801 N N . LEU A 1 95 ? 1.983 -1.993 -12.223 1.00 84.50 95 LEU A N 1
ATOM 802 C CA . LEU A 1 95 ? 2.111 -3.440 -12.011 1.00 84.50 95 LEU A CA 1
ATOM 803 C C . LEU A 1 95 ? 3.324 -4.055 -12.727 1.00 84.50 95 LEU A C 1
ATOM 805 O O . LEU A 1 95 ? 3.707 -5.176 -12.392 1.00 84.50 95 LEU A O 1
ATOM 809 N N . THR A 1 96 ? 3.943 -3.347 -13.678 1.00 78.19 96 THR A N 1
ATOM 810 C CA . THR A 1 96 ? 5.100 -3.859 -14.428 1.00 78.19 96 THR A CA 1
ATOM 811 C C . THR A 1 96 ? 6.419 -3.721 -13.670 1.00 78.19 96 THR A C 1
ATOM 813 O O . THR A 1 96 ? 7.448 -4.203 -14.137 1.00 78.19 96 THR A O 1
ATOM 816 N N . PHE A 1 97 ? 6.428 -3.055 -12.512 1.00 78.31 97 PHE A N 1
ATOM 817 C CA . PHE A 1 97 ? 7.636 -2.894 -11.710 1.00 78.31 97 PHE A CA 1
ATOM 818 C C . PHE A 1 97 ? 7.859 -4.102 -10.806 1.00 78.31 97 PHE A C 1
ATOM 820 O O . PHE A 1 97 ? 7.264 -4.209 -9.740 1.00 78.31 97 PHE A O 1
ATOM 827 N N . ASP A 1 98 ? 8.794 -4.969 -11.195 1.00 77.31 98 ASP A N 1
ATOM 828 C CA . ASP A 1 98 ? 9.210 -6.141 -10.409 1.00 77.31 98 ASP A CA 1
ATOM 829 C C . ASP A 1 98 ? 9.617 -5.798 -8.964 1.00 77.31 98 ASP A C 1
ATOM 831 O O . ASP A 1 98 ? 9.338 -6.525 -8.016 1.00 77.31 98 ASP A O 1
ATOM 835 N N . ASN A 1 99 ? 10.261 -4.644 -8.790 1.00 76.94 99 ASN A N 1
ATOM 836 C CA . ASN A 1 99 ? 10.822 -4.243 -7.508 1.00 76.94 99 ASN A CA 1
ATOM 837 C C . ASN A 1 99 ? 9.831 -3.582 -6.563 1.00 76.94 99 ASN A C 1
ATOM 839 O O . ASN A 1 99 ? 10.233 -3.308 -5.442 1.00 76.94 99 ASN A O 1
ATOM 843 N N . PHE A 1 100 ? 8.620 -3.226 -6.996 1.00 82.81 100 PHE A N 1
ATOM 844 C CA . PHE A 1 100 ? 7.784 -2.294 -6.246 1.00 82.81 100 PHE A CA 1
ATOM 845 C C . PHE A 1 100 ? 6.336 -2.745 -6.154 1.00 82.81 100 PHE A C 1
ATOM 847 O O . PHE A 1 100 ? 5.745 -3.212 -7.123 1.00 82.81 100 PHE A O 1
ATOM 854 N N . GLU A 1 101 ? 5.737 -2.525 -4.989 1.00 85.25 101 GLU A N 1
ATOM 855 C CA . GLU A 1 101 ? 4.325 -2.801 -4.764 1.00 85.25 101 GLU A CA 1
ATOM 856 C C . GLU A 1 101 ? 3.563 -1.502 -4.514 1.00 85.25 101 GLU A C 1
ATOM 858 O O . GLU A 1 101 ? 3.945 -0.685 -3.673 1.00 85.25 101 GLU A O 1
ATOM 863 N N . PHE A 1 102 ? 2.450 -1.325 -5.224 1.00 90.00 102 PHE A N 1
ATOM 864 C CA . PHE A 1 102 ? 1.643 -0.111 -5.164 1.00 90.00 102 PHE A CA 1
ATOM 865 C C . PHE A 1 102 ? 0.245 -0.417 -4.642 1.00 90.00 102 PHE A C 1
ATOM 867 O O . PHE A 1 102 ? -0.484 -1.245 -5.189 1.00 90.00 102 PHE A O 1
ATOM 874 N N . TYR A 1 103 ? -0.150 0.305 -3.600 1.00 92.44 103 TYR A N 1
ATOM 875 C CA . TYR A 1 103 ? -1.382 0.054 -2.871 1.00 92.44 103 TYR A CA 1
ATOM 876 C C . TYR A 1 103 ? -2.232 1.322 -2.770 1.00 92.44 103 TYR A C 1
ATOM 878 O O . TYR A 1 103 ? -1.802 2.299 -2.154 1.00 92.44 103 TYR A O 1
ATOM 886 N N . PRO A 1 104 ? -3.459 1.357 -3.317 1.00 94.19 104 PRO A N 1
ATOM 887 C CA . PRO A 1 104 ? -4.348 2.496 -3.124 1.00 94.19 104 PRO A CA 1
ATOM 888 C C . PRO A 1 104 ? -4.719 2.687 -1.652 1.00 94.19 104 PRO A C 1
ATOM 890 O O . PRO A 1 104 ? -5.328 1.815 -1.032 1.00 94.19 104 PRO A O 1
ATOM 893 N N . ARG A 1 105 ? -4.405 3.851 -1.081 1.00 92.62 105 ARG A N 1
ATOM 894 C CA . ARG A 1 105 ? -4.824 4.195 0.278 1.00 92.62 105 ARG A CA 1
ATOM 895 C C . ARG A 1 105 ? -6.239 4.754 0.244 1.00 92.62 105 ARG A C 1
ATOM 897 O O . ARG A 1 105 ? -6.481 5.822 -0.318 1.00 92.62 105 ARG A O 1
ATOM 904 N N . LYS A 1 106 ? -7.181 4.052 0.878 1.00 90.56 106 LYS A N 1
ATOM 905 C CA . LYS A 1 106 ? -8.586 4.480 1.006 1.00 90.56 106 LYS A CA 1
ATOM 906 C C . LYS A 1 106 ? -9.184 4.996 -0.327 1.00 90.56 106 LYS A C 1
ATOM 908 O O . LYS A 1 106 ? -9.568 6.167 -0.412 1.00 90.56 106 LYS A O 1
ATOM 913 N N . PRO A 1 107 ? -9.254 4.161 -1.379 1.00 93.81 107 PRO A N 1
ATOM 914 C CA . PRO A 1 107 ? -9.674 4.591 -2.713 1.00 93.81 107 PRO A CA 1
ATOM 915 C C . PRO A 1 107 ? -11.086 5.197 -2.721 1.00 93.81 107 PRO A C 1
ATOM 917 O O . PRO A 1 107 ? -11.945 4.855 -1.906 1.00 93.81 107 PRO A O 1
ATOM 920 N N . THR A 1 108 ? -11.353 6.087 -3.681 1.00 94.38 108 THR A N 1
ATOM 921 C CA . THR A 1 108 ? -12.715 6.598 -3.905 1.00 94.38 108 THR A CA 1
ATOM 922 C C . THR A 1 108 ? -13.589 5.554 -4.601 1.00 94.38 108 THR A C 1
ATOM 924 O O . THR A 1 108 ? -13.110 4.710 -5.356 1.00 94.38 108 THR A O 1
ATOM 927 N N . LYS A 1 109 ? -14.912 5.678 -4.481 1.00 95.25 109 LYS A N 1
ATOM 928 C CA . LYS A 1 109 ? -15.875 4.893 -5.265 1.00 95.25 109 LYS A CA 1
ATOM 929 C C . LYS A 1 109 ? -15.637 5.023 -6.776 1.00 95.25 109 LYS A C 1
ATOM 931 O O . LYS A 1 109 ? -15.937 4.096 -7.521 1.00 95.25 109 LYS A O 1
ATOM 936 N N . ALA A 1 110 ? -15.141 6.169 -7.249 1.00 93.75 110 ALA A N 1
ATOM 937 C CA . ALA A 1 110 ? -14.795 6.350 -8.659 1.00 93.75 110 ALA A CA 1
ATOM 938 C C . ALA A 1 110 ? -13.594 5.483 -9.067 1.00 93.75 110 ALA A C 1
ATOM 940 O O . ALA A 1 110 ? -13.649 4.855 -10.119 1.00 93.75 110 ALA A O 1
ATOM 941 N N . PHE A 1 111 ? -12.575 5.388 -8.210 1.00 95.81 111 PHE A N 1
ATOM 942 C CA . PHE A 1 111 ? -11.431 4.496 -8.398 1.00 95.81 111 PHE A CA 1
ATOM 943 C C . PHE A 1 111 ? -11.885 3.032 -8.500 1.00 95.81 111 PHE A C 1
ATOM 945 O O . PHE A 1 111 ? -11.552 2.344 -9.458 1.00 95.81 111 PHE A O 1
ATOM 952 N N . ILE A 1 112 ? -12.750 2.579 -7.586 1.00 97.06 112 ILE A N 1
ATOM 953 C CA . ILE A 1 112 ? -13.286 1.206 -7.611 1.00 97.06 112 ILE A CA 1
ATOM 954 C C . ILE A 1 112 ? -14.079 0.920 -8.891 1.00 97.06 112 ILE A C 1
ATOM 956 O O . ILE A 1 112 ? -13.963 -0.155 -9.467 1.00 97.06 112 ILE A O 1
ATOM 960 N N . LYS A 1 113 ? -14.844 1.895 -9.398 1.00 96.19 113 LYS A N 1
ATOM 961 C CA . LYS A 1 113 ? -15.532 1.755 -10.693 1.00 96.19 113 LYS A CA 1
ATOM 962 C C . LYS A 1 113 ? -14.574 1.606 -11.870 1.00 96.19 113 LYS A C 1
ATOM 964 O O . LYS A 1 113 ? -14.934 0.942 -12.836 1.00 96.19 113 LYS A O 1
ATOM 969 N N . VAL A 1 114 ? -13.403 2.239 -11.815 1.00 96.56 114 VAL A N 1
ATOM 970 C CA . VAL A 1 114 ? -12.367 2.066 -12.840 1.00 96.56 114 VAL A CA 1
ATOM 971 C C . VAL A 1 114 ? -11.830 0.637 -12.805 1.00 96.56 114 VAL A C 1
ATOM 973 O O . VAL A 1 114 ? -11.716 0.031 -13.866 1.00 96.56 114 VAL A O 1
ATOM 976 N N . LEU A 1 115 ? -11.600 0.071 -11.616 1.00 96.81 115 LEU A N 1
ATOM 977 C CA . LEU A 1 115 ? -11.189 -1.330 -11.479 1.00 96.81 115 LEU A CA 1
ATOM 978 C C . LEU A 1 115 ? -12.268 -2.298 -11.986 1.00 96.81 115 LEU A C 1
ATOM 980 O O . LEU A 1 115 ? -11.967 -3.156 -12.805 1.00 96.81 115 LEU A O 1
ATOM 984 N N . LEU A 1 116 ? -13.531 -2.107 -11.584 1.00 96.88 116 LEU A N 1
ATOM 985 C CA . LEU A 1 116 ? -14.665 -2.920 -12.052 1.00 96.88 116 LEU A CA 1
ATOM 986 C C . LEU A 1 116 ? -14.811 -2.883 -13.580 1.00 96.88 116 LEU A C 1
ATOM 988 O O . LEU A 1 116 ? -15.012 -3.912 -14.213 1.00 96.88 116 LEU A O 1
ATOM 992 N N . LYS A 1 117 ? -14.696 -1.694 -14.189 1.00 96.69 117 LYS A N 1
ATOM 993 C CA . LYS A 1 117 ? -14.819 -1.523 -15.647 1.00 96.69 117 LYS A CA 1
ATOM 994 C C . LYS A 1 117 ? -13.755 -2.313 -16.416 1.00 96.69 117 LYS A C 1
ATOM 996 O O . LYS A 1 117 ? -14.025 -2.733 -17.536 1.00 96.69 117 LYS A O 1
ATOM 1001 N N . ASN A 1 118 ? -12.570 -2.469 -15.835 1.00 95.19 118 ASN A N 1
ATOM 1002 C CA . ASN A 1 118 ? -11.437 -3.135 -16.467 1.00 95.19 118 ASN A CA 1
ATOM 1003 C C . ASN A 1 118 ? -11.242 -4.577 -15.964 1.00 95.19 118 ASN A C 1
ATOM 1005 O O . ASN A 1 118 ? -10.195 -5.153 -16.214 1.00 95.19 118 ASN A O 1
ATOM 1009 N N . ASP A 1 119 ? -12.225 -5.161 -15.264 1.00 95.38 119 ASP A N 1
ATOM 1010 C CA . ASP A 1 119 ? -12.148 -6.519 -14.695 1.00 95.38 119 ASP A CA 1
ATOM 1011 C C . ASP A 1 119 ? -10.995 -6.701 -13.680 1.00 95.38 119 ASP A C 1
ATOM 1013 O O . ASP A 1 119 ? -10.510 -7.798 -13.456 1.00 95.38 119 ASP A O 1
ATOM 1017 N N . PHE A 1 120 ? -10.545 -5.627 -13.023 1.00 96.00 120 PHE A N 1
ATOM 1018 C CA . PHE A 1 120 ? -9.591 -5.671 -11.894 1.00 96.00 120 PHE A CA 1
ATOM 1019 C C . PHE A 1 120 ? -10.287 -5.624 -10.528 1.00 96.00 120 PHE A C 1
ATOM 1021 O O . PHE A 1 120 ? -9.654 -5.526 -9.476 1.00 96.00 120 PHE A O 1
ATOM 1028 N N . ALA A 1 121 ? -11.611 -5.684 -10.542 1.00 97.31 121 ALA A N 1
ATOM 1029 C CA . ALA A 1 121 ? -12.454 -5.903 -9.387 1.00 97.31 121 ALA A CA 1
ATOM 1030 C C . ALA A 1 121 ? -13.738 -6.593 -9.856 1.00 97.31 121 ALA A C 1
ATOM 1032 O O . ALA A 1 121 ? -14.119 -6.445 -11.018 1.00 97.31 121 ALA A O 1
ATOM 1033 N N . PHE A 1 122 ? -14.439 -7.273 -8.953 1.00 96.12 122 PHE A N 1
ATOM 1034 C CA . PHE A 1 122 ? -15.744 -7.864 -9.240 1.00 96.12 122 PHE A CA 1
ATOM 1035 C C . PHE A 1 122 ? -16.728 -7.669 -8.080 1.00 96.12 122 PHE A C 1
ATOM 1037 O O . PHE A 1 122 ? -16.339 -7.434 -6.934 1.00 96.12 122 PHE A O 1
ATOM 1044 N N . GLU A 1 123 ? -18.023 -7.714 -8.389 1.00 95.50 123 GLU A N 1
ATOM 1045 C CA . GLU A 1 123 ? -19.100 -7.588 -7.405 1.00 95.50 123 GLU A CA 1
ATOM 1046 C C . GLU A 1 123 ? -19.466 -8.971 -6.844 1.00 95.50 123 GLU A C 1
ATOM 1048 O O . GLU A 1 123 ? -20.153 -9.736 -7.512 1.00 95.50 123 GLU A O 1
ATOM 1053 N N . LEU A 1 124 ? -19.078 -9.265 -5.597 1.00 92.00 124 LEU A N 1
ATOM 1054 C CA . LEU A 1 124 ? -19.557 -10.445 -4.850 1.00 92.00 124 LEU A CA 1
ATOM 1055 C C . LEU A 1 124 ? -21.062 -10.369 -4.573 1.00 92.00 124 LEU A C 1
ATOM 1057 O O . LEU A 1 124 ? -21.783 -11.360 -4.507 1.00 92.00 124 LEU A O 1
ATOM 1061 N N . ALA A 1 125 ? -21.537 -9.152 -4.326 1.00 88.88 125 ALA A N 1
ATOM 1062 C CA . ALA A 1 125 ? -22.941 -8.829 -4.151 1.00 88.88 125 ALA A CA 1
ATOM 1063 C C . ALA A 1 125 ? -23.170 -7.379 -4.588 1.00 88.88 125 ALA A C 1
ATOM 1065 O O . ALA A 1 125 ? -22.223 -6.604 -4.677 1.00 88.88 125 ALA A O 1
ATOM 1066 N N . SER A 1 126 ? -24.437 -6.983 -4.757 1.00 79.94 126 SER A N 1
ATOM 1067 C CA . SER A 1 126 ? -24.877 -5.683 -5.319 1.00 79.94 126 SER A CA 1
ATOM 1068 C C . SER A 1 126 ? -24.098 -4.426 -4.880 1.00 79.94 126 SER A C 1
ATOM 1070 O O . SER A 1 126 ? -24.096 -3.420 -5.583 1.00 79.94 126 SER A O 1
ATOM 1072 N N . ASN A 1 127 ? -23.506 -4.419 -3.683 1.00 89.00 127 ASN A N 1
ATOM 1073 C CA . ASN A 1 127 ? -22.693 -3.312 -3.183 1.00 89.00 127 ASN A CA 1
ATOM 1074 C C . ASN A 1 127 ? -21.365 -3.742 -2.546 1.00 89.00 127 ASN A C 1
ATOM 1076 O O . ASN A 1 127 ? -20.739 -2.917 -1.889 1.00 89.00 127 ASN A O 1
ATOM 1080 N N . PHE A 1 128 ? -20.954 -4.999 -2.685 1.00 94.31 128 PHE A N 1
ATOM 1081 C CA . PHE A 1 128 ? -19.757 -5.540 -2.050 1.00 94.31 128 PHE A CA 1
ATOM 1082 C C . PHE A 1 128 ? -18.792 -6.028 -3.118 1.00 94.31 128 PHE A C 1
ATOM 1084 O O . PHE A 1 128 ? -19.119 -6.926 -3.888 1.00 94.31 128 PHE A O 1
ATOM 1091 N N . VAL A 1 129 ? -17.641 -5.372 -3.185 1.00 97.25 129 VAL A N 1
ATOM 1092 C CA . VAL A 1 129 ? -16.675 -5.510 -4.269 1.00 97.25 129 VAL A CA 1
ATOM 1093 C C . VAL A 1 129 ? -15.381 -6.081 -3.726 1.00 97.25 129 VAL A C 1
ATOM 1095 O O . VAL A 1 129 ? -14.893 -5.617 -2.695 1.00 97.25 129 VAL A O 1
ATOM 1098 N N . VAL A 1 130 ? -14.817 -7.035 -4.457 1.00 96.25 130 VAL A N 1
ATOM 1099 C CA . VAL A 1 130 ? -13.453 -7.525 -4.265 1.00 96.25 130 VAL A CA 1
ATOM 1100 C C . VAL A 1 130 ? -12.581 -6.907 -5.337 1.00 96.25 130 VAL A C 1
ATOM 1102 O O . VAL A 1 130 ? -12.923 -6.927 -6.516 1.00 96.25 130 VAL A O 1
ATOM 1105 N N . SER A 1 131 ? -11.457 -6.348 -4.922 1.00 96.12 131 SER A N 1
ATOM 1106 C CA . SER A 1 131 ? -10.450 -5.758 -5.790 1.00 96.12 131 SER A CA 1
ATOM 1107 C C . SER A 1 131 ? -9.231 -6.661 -5.882 1.00 96.12 131 SER A C 1
ATOM 1109 O O . SER A 1 131 ? -8.797 -7.220 -4.878 1.00 96.12 131 SER A O 1
ATOM 1111 N N . TYR A 1 132 ? -8.643 -6.751 -7.073 1.00 93.94 132 TYR A N 1
ATOM 1112 C CA . TYR A 1 132 ? -7.321 -7.346 -7.245 1.00 93.94 132 TYR A CA 1
ATOM 1113 C C . TYR A 1 132 ? -6.250 -6.510 -6.527 1.00 93.94 132 TYR A C 1
ATOM 1115 O O . TYR A 1 132 ? -5.430 -7.032 -5.775 1.00 93.94 132 TYR A O 1
ATOM 1123 N N . PHE A 1 133 ? -6.309 -5.182 -6.682 1.00 92.25 133 PHE A N 1
ATOM 1124 C CA . PHE A 1 133 ? -5.449 -4.275 -5.926 1.00 92.25 133 PHE A CA 1
ATOM 1125 C C . PHE A 1 133 ? -5.814 -4.324 -4.443 1.00 92.25 133 PHE A C 1
ATOM 1127 O O . PHE A 1 133 ? -6.960 -4.045 -4.075 1.00 92.25 133 PHE A O 1
ATOM 1134 N N . LYS A 1 134 ? -4.824 -4.608 -3.593 1.00 92.38 134 LYS A N 1
ATOM 1135 C CA . LYS A 1 134 ? -4.948 -4.444 -2.143 1.00 92.38 134 LYS A CA 1
ATOM 1136 C C . LYS A 1 134 ? -4.910 -2.954 -1.795 1.00 92.38 134 LYS A C 1
ATOM 1138 O O . LYS A 1 134 ? -4.133 -2.183 -2.347 1.00 92.38 134 LYS A O 1
ATOM 1143 N N . PHE A 1 135 ? -5.747 -2.557 -0.858 1.00 93.00 135 PHE A N 1
ATOM 1144 C CA . PHE A 1 135 ? -5.872 -1.213 -0.325 1.00 93.00 135 PHE A CA 1
ATOM 1145 C C . PHE A 1 135 ? -5.185 -1.107 1.013 1.00 93.00 135 PHE A C 1
ATOM 1147 O O . PHE A 1 135 ? -5.177 -2.060 1.787 1.00 93.00 135 PHE A O 1
ATOM 1154 N N . ILE A 1 136 ? -4.688 0.084 1.302 1.00 89.88 136 ILE A N 1
ATOM 1155 C CA . ILE A 1 136 ? -4.062 0.381 2.582 1.00 89.88 136 ILE A CA 1
ATOM 1156 C C . ILE A 1 136 ? -5.018 1.177 3.452 1.00 89.88 136 ILE A C 1
ATOM 1158 O O . ILE A 1 136 ? -5.674 2.116 2.981 1.00 89.88 136 ILE A O 1
ATOM 1162 N N . VAL A 1 137 ? -5.081 0.771 4.718 1.00 85.88 137 VAL A N 1
ATOM 1163 C CA . VAL A 1 137 ? -5.904 1.379 5.758 1.00 85.88 137 VAL A CA 1
ATOM 1164 C C . VAL A 1 137 ? -5.054 1.690 6.982 1.00 85.88 137 VAL A C 1
ATOM 1166 O O . VAL A 1 137 ? -4.420 0.802 7.547 1.00 85.88 137 VAL A O 1
ATOM 1169 N N . ASP A 1 138 ? -5.102 2.942 7.428 1.00 82.75 138 ASP A N 1
ATOM 1170 C CA . ASP A 1 138 ? -4.511 3.378 8.695 1.00 82.75 138 ASP A CA 1
ATOM 1171 C C . ASP A 1 138 ? -5.554 3.294 9.824 1.00 82.75 138 ASP A C 1
ATOM 1173 O O . ASP A 1 138 ? -6.527 4.057 9.878 1.00 82.75 138 ASP A O 1
ATOM 1177 N N . VAL A 1 139 ? -5.352 2.351 10.747 1.00 77.38 139 VAL A N 1
ATOM 1178 C CA . VAL A 1 139 ? -6.316 2.028 11.811 1.00 77.38 139 VAL A CA 1
ATOM 1179 C C . VAL A 1 139 ? -6.496 3.117 12.866 1.00 77.38 139 VAL A C 1
ATOM 1181 O O . VAL A 1 139 ? -7.510 3.129 13.573 1.00 77.38 139 VAL A O 1
ATOM 1184 N N . ASN A 1 140 ? -5.569 4.068 12.964 1.00 72.75 140 ASN A N 1
ATOM 1185 C CA . ASN A 1 140 ? -5.673 5.143 13.948 1.00 72.75 140 ASN A CA 1
ATOM 1186 C C . ASN A 1 140 ? -6.595 6.257 13.479 1.00 72.75 140 ASN A C 1
ATOM 1188 O O . ASN A 1 140 ? -7.402 6.779 14.254 1.00 72.75 140 ASN A O 1
ATOM 1192 N N . SER A 1 141 ? -6.468 6.625 12.206 1.00 73.56 141 SER A N 1
ATOM 1193 C CA . SER A 1 141 ? -7.074 7.840 11.668 1.00 73.56 141 SER A CA 1
ATOM 1194 C C . SER A 1 141 ? -8.267 7.577 10.751 1.00 73.56 141 SER A C 1
ATOM 1196 O O . SER A 1 141 ? -9.074 8.480 10.528 1.00 73.56 141 SER A O 1
ATOM 1198 N N . GLU A 1 142 ? -8.434 6.349 10.250 1.00 87.00 142 GLU A N 1
ATOM 1199 C CA . GLU A 1 142 ? -9.375 6.084 9.159 1.00 87.00 142 GLU A CA 1
ATOM 1200 C C . GLU A 1 142 ? -10.557 5.203 9.551 1.00 87.00 142 GLU A C 1
ATOM 1202 O O . GLU A 1 142 ? -11.421 4.975 8.713 1.00 87.00 142 GLU A O 1
ATOM 1207 N N . ILE A 1 143 ? -10.657 4.717 10.790 1.00 91.44 143 ILE A N 1
ATOM 1208 C CA . ILE A 1 143 ? -11.718 3.775 11.179 1.00 91.44 143 ILE A CA 1
ATOM 1209 C C . ILE A 1 143 ? -13.036 4.483 11.475 1.00 91.44 143 ILE A C 1
ATOM 1211 O O . ILE A 1 143 ? -13.143 5.304 12.389 1.00 91.44 143 ILE A O 1
ATOM 1215 N N . TYR A 1 144 ? -14.087 4.075 10.765 1.00 91.88 144 TYR A N 1
ATOM 1216 C CA . TYR A 1 144 ? -15.434 4.570 10.993 1.00 91.88 144 TYR A CA 1
ATOM 1217 C C . TYR A 1 144 ? -16.059 3.950 12.243 1.00 91.88 144 TYR A C 1
ATOM 1219 O O . TYR A 1 144 ? -16.160 2.730 12.385 1.00 91.88 144 TYR A O 1
ATOM 1227 N N . LYS A 1 145 ? -16.579 4.803 13.133 1.00 90.00 145 LYS A N 1
ATOM 1228 C CA . LYS A 1 145 ? -17.223 4.381 14.386 1.00 90.00 145 LYS A CA 1
ATOM 1229 C C . LYS A 1 145 ? -18.619 4.996 14.509 1.00 90.00 145 LYS A C 1
ATOM 1231 O O . LYS A 1 145 ? -18.801 6.208 14.412 1.00 90.00 145 LYS A O 1
ATOM 1236 N N . ASN A 1 146 ? -19.624 4.163 14.788 1.00 90.75 146 ASN A N 1
ATOM 1237 C CA . ASN A 1 146 ? -20.975 4.597 15.169 1.00 90.75 146 ASN A CA 1
ATOM 1238 C C . ASN A 1 146 ? -21.434 3.862 16.448 1.00 90.75 146 ASN A C 1
ATOM 1240 O O . ASN A 1 146 ? -20.866 2.820 16.766 1.00 90.75 146 ASN A O 1
ATOM 1244 N N . PRO A 1 147 ? -22.459 4.335 17.184 1.00 90.25 147 PRO A N 1
ATOM 1245 C CA . PRO A 1 147 ? -22.869 3.707 18.448 1.00 90.25 147 PRO A CA 1
ATOM 1246 C C . PRO A 1 147 ? -23.264 2.223 18.357 1.00 90.25 147 PRO A C 1
ATOM 1248 O O . PRO A 1 147 ? -23.148 1.511 19.347 1.00 90.25 147 PRO A O 1
ATOM 1251 N N . LYS A 1 148 ? -23.722 1.752 17.191 1.00 92.19 148 LYS A N 1
ATOM 1252 C CA . LYS A 1 148 ? -24.148 0.363 16.972 1.00 92.19 148 LYS A CA 1
ATOM 1253 C C . LYS A 1 148 ? -22.975 -0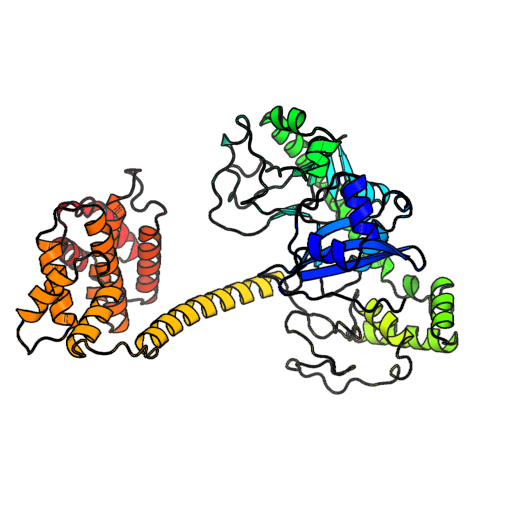.596 16.778 1.00 92.19 148 LYS A C 1
ATOM 1255 O O . LYS A 1 148 ? -23.116 -1.764 17.115 1.00 92.19 148 LYS A O 1
ATOM 1260 N N . ILE A 1 149 ? -21.850 -0.113 16.242 1.00 92.12 149 ILE A N 1
ATOM 1261 C CA . ILE A 1 149 ? -20.682 -0.952 15.919 1.00 92.12 149 ILE A CA 1
ATOM 1262 C C . ILE A 1 149 ? -19.436 -0.629 16.753 1.00 92.12 149 ILE A C 1
ATOM 1264 O O . ILE A 1 149 ? -18.558 -1.465 16.899 1.00 92.12 149 ILE A O 1
ATOM 1268 N N . LYS A 1 150 ? -19.367 0.552 17.385 1.00 90.94 150 LYS A N 1
ATOM 1269 C CA . LYS A 1 150 ? -18.206 0.988 18.185 1.00 90.94 150 LYS A CA 1
ATOM 1270 C C . LYS A 1 150 ? -17.860 0.004 19.306 1.00 90.94 150 LYS A C 1
ATOM 1272 O O . LYS A 1 150 ? -16.698 -0.099 19.674 1.00 90.94 150 LYS A O 1
ATOM 1277 N N . ARG A 1 151 ? -18.854 -0.712 19.845 1.00 90.25 151 ARG A N 1
ATOM 1278 C CA . ARG A 1 151 ? -18.661 -1.711 20.908 1.00 90.25 151 ARG A CA 1
ATOM 1279 C C . ARG A 1 151 ? -17.772 -2.892 20.496 1.00 90.25 151 ARG A C 1
ATOM 1281 O O . ARG A 1 151 ? -17.202 -3.512 21.390 1.00 90.25 151 ARG A O 1
ATOM 1288 N N . PHE A 1 152 ? -17.644 -3.164 19.195 1.00 89.81 152 PHE A N 1
ATOM 1289 C CA . PHE A 1 152 ? -16.825 -4.247 18.635 1.00 89.81 152 PHE A CA 1
ATOM 1290 C C . PHE A 1 152 ? -15.371 -3.851 18.398 1.00 89.81 152 PHE A C 1
ATOM 1292 O O . PHE A 1 152 ? -14.550 -4.718 18.128 1.00 89.81 152 PHE A O 1
ATOM 1299 N N . TYR A 1 153 ? -15.043 -2.566 18.536 1.00 89.12 153 TYR A N 1
ATOM 1300 C CA . TYR A 1 153 ? -13.677 -2.085 18.394 1.00 89.12 153 TYR A CA 1
ATOM 1301 C C . TYR A 1 153 ? -13.014 -1.900 19.759 1.00 89.12 153 TYR A C 1
ATOM 1303 O O . TYR A 1 153 ? -13.665 -1.490 20.730 1.00 89.12 153 TYR A O 1
ATOM 1311 N N . LYS A 1 154 ? -11.713 -2.167 19.820 1.00 87.25 154 LYS A N 1
ATOM 1312 C CA . LYS A 1 154 ? -10.815 -1.755 20.900 1.00 87.25 154 LYS A CA 1
ATOM 1313 C C . LYS A 1 154 ? -9.819 -0.714 20.374 1.00 87.25 154 LYS A C 1
ATOM 1315 O O . LYS A 1 154 ? -9.909 -0.278 19.224 1.00 87.25 154 LYS A O 1
ATOM 1320 N N . LYS A 1 155 ? -8.982 -0.187 21.264 1.00 82.75 155 LYS A N 1
ATOM 1321 C CA . LYS A 1 155 ? -7.871 0.676 20.864 1.00 82.75 155 LYS A CA 1
ATOM 1322 C C . LYS A 1 155 ? -6.745 -0.267 20.410 1.00 82.75 155 LYS A C 1
ATOM 1324 O O . LYS A 1 155 ? -6.459 -1.160 21.199 1.00 82.75 155 LYS A O 1
ATOM 1329 N N . PRO A 1 156 ? -6.196 -0.111 19.195 1.00 74.62 156 PRO A N 1
ATOM 1330 C CA . PRO A 1 156 ? -5.028 -0.882 18.793 1.00 74.62 156 PRO A CA 1
ATOM 1331 C C . PRO A 1 156 ? -3.811 -0.424 19.608 1.00 74.62 156 PRO A C 1
ATOM 1333 O O . PRO A 1 156 ? -3.663 0.775 19.881 1.00 74.62 156 PRO A O 1
ATOM 1336 N N . ASP A 1 157 ? -2.990 -1.383 20.006 1.00 63.19 157 ASP A N 1
ATOM 1337 C CA . ASP A 1 157 ? -1.687 -1.234 20.649 1.00 63.19 157 ASP A CA 1
ATOM 1338 C C . ASP A 1 157 ? -0.573 -1.090 19.587 1.00 63.19 157 ASP A C 1
ATOM 1340 O O . ASP A 1 157 ? 0.390 -0.352 19.793 1.00 63.19 157 ASP A O 1
ATOM 1344 N N . ILE A 1 158 ? -0.755 -1.699 18.409 1.00 62.47 158 ILE A N 1
ATOM 1345 C CA . ILE A 1 158 ? 0.183 -1.722 17.281 1.00 62.47 158 ILE A CA 1
ATOM 1346 C C . ILE A 1 158 ? -0.298 -0.828 16.119 1.00 62.47 158 ILE A C 1
ATOM 1348 O O . ILE A 1 158 ? -1.480 -0.762 15.780 1.00 62.47 158 ILE A O 1
ATOM 1352 N N . LEU A 1 159 ? 0.647 -0.127 15.480 1.00 60.94 159 LEU A N 1
ATOM 1353 C CA . LEU A 1 159 ? 0.395 0.961 14.522 1.00 60.94 159 LEU A CA 1
ATOM 1354 C C . LEU A 1 159 ? 0.471 0.550 13.038 1.00 60.94 159 LEU A C 1
ATOM 1356 O O . LEU A 1 159 ? 0.525 1.426 12.171 1.00 60.94 159 LEU A O 1
ATOM 1360 N N . PHE A 1 160 ? 0.500 -0.745 12.710 1.00 64.50 160 PHE A N 1
ATOM 1361 C CA . PHE A 1 160 ? 0.711 -1.155 11.321 1.00 64.50 160 PHE A CA 1
ATOM 1362 C C . PHE A 1 160 ? -0.528 -0.925 10.436 1.00 64.50 160 PHE A C 1
ATOM 1364 O O . PHE A 1 160 ? -1.662 -1.198 10.843 1.00 64.50 160 PHE A O 1
ATOM 1371 N N . PRO A 1 161 ? -0.332 -0.432 9.202 1.00 74.50 161 PRO A N 1
ATOM 1372 C CA . PRO A 1 161 ? -1.405 -0.315 8.229 1.00 74.50 161 PRO A CA 1
ATOM 1373 C C . PRO A 1 161 ? -1.891 -1.693 7.761 1.00 74.50 161 PRO A C 1
ATOM 1375 O O . PRO A 1 161 ? -1.097 -2.593 7.496 1.00 74.50 161 PRO A O 1
ATOM 1378 N N . TYR A 1 162 ? -3.204 -1.836 7.586 1.00 78.25 162 TYR A N 1
ATOM 1379 C CA . TYR A 1 162 ? -3.816 -3.070 7.090 1.00 78.25 162 TYR A CA 1
ATOM 1380 C C . TYR A 1 162 ? -3.889 -3.065 5.568 1.00 78.25 162 TYR A C 1
ATOM 1382 O O . TYR A 1 162 ? -4.235 -2.049 4.959 1.00 78.25 162 TYR A O 1
ATOM 1390 N N . LYS A 1 163 ? -3.641 -4.234 4.969 1.00 84.19 163 LYS A N 1
ATOM 1391 C CA . LYS A 1 163 ? -3.904 -4.512 3.554 1.00 84.19 163 LYS A CA 1
ATOM 1392 C C . LYS A 1 163 ? -5.283 -5.159 3.413 1.00 84.19 163 LYS A C 1
ATOM 1394 O O . LYS A 1 163 ? -5.574 -6.154 4.069 1.00 84.19 163 LYS A O 1
ATOM 1399 N N . ALA A 1 164 ? -6.132 -4.608 2.553 1.00 87.88 164 ALA A N 1
ATOM 1400 C CA . ALA A 1 164 ? -7.525 -5.025 2.403 1.00 87.88 164 ALA A CA 1
ATOM 1401 C C . ALA A 1 164 ? -7.965 -5.023 0.942 1.00 87.88 164 ALA A C 1
ATOM 1403 O O . ALA A 1 164 ? -7.643 -4.104 0.211 1.00 87.88 164 ALA A O 1
ATOM 1404 N N . ASN A 1 165 ? -8.759 -5.988 0.501 1.00 90.81 165 ASN A N 1
ATOM 1405 C CA . ASN A 1 165 ? -9.240 -6.068 -0.884 1.00 90.81 165 ASN A CA 1
ATOM 1406 C C . ASN A 1 165 ? -10.748 -5.812 -1.028 1.00 90.81 165 ASN A C 1
ATOM 1408 O O . ASN A 1 165 ? -11.272 -5.870 -2.139 1.00 90.81 165 ASN A O 1
ATOM 1412 N N . LEU A 1 166 ? -11.457 -5.520 0.066 1.00 95.06 166 LEU A N 1
ATOM 1413 C CA . LEU A 1 166 ? -12.914 -5.405 0.066 1.00 95.06 166 LEU A CA 1
ATOM 1414 C C . LEU A 1 166 ? -13.368 -3.947 0.110 1.00 95.06 166 LEU A C 1
ATOM 1416 O O . LEU A 1 166 ? -12.882 -3.138 0.904 1.00 95.06 166 LEU A O 1
ATOM 1420 N N . PHE A 1 167 ? -14.362 -3.620 -0.710 1.00 96.88 167 PHE A N 1
ATOM 1421 C CA . PHE A 1 167 ? -14.963 -2.294 -0.756 1.00 96.88 167 PHE A CA 1
ATOM 1422 C C . PHE A 1 167 ? -16.488 -2.363 -0.771 1.00 96.88 167 PHE A C 1
ATOM 1424 O O . PHE A 1 167 ? -17.101 -3.073 -1.567 1.00 96.88 167 PHE A O 1
ATOM 1431 N N . ASP A 1 168 ? -17.118 -1.556 0.077 1.00 96.56 168 ASP A N 1
ATOM 1432 C CA . ASP A 1 168 ? -18.560 -1.373 0.088 1.00 96.56 168 ASP A CA 1
ATOM 1433 C C . ASP A 1 168 ? -18.955 -0.143 -0.737 1.00 96.56 168 ASP A C 1
ATOM 1435 O O . ASP A 1 168 ? -18.763 1.014 -0.342 1.00 96.56 168 ASP A O 1
ATOM 1439 N N . MET A 1 169 ? -19.564 -0.393 -1.893 1.00 95.81 169 MET A N 1
ATOM 1440 C CA . MET A 1 169 ? -19.988 0.626 -2.849 1.00 95.81 169 MET A CA 1
ATOM 1441 C C . MET A 1 169 ? -21.085 1.541 -2.312 1.00 95.81 169 MET A C 1
ATOM 1443 O O . MET A 1 169 ? -21.232 2.672 -2.789 1.00 95.81 169 MET A O 1
ATOM 1447 N N . ASP A 1 170 ? -21.883 1.088 -1.350 1.00 94.00 170 ASP A N 1
ATOM 1448 C CA . ASP A 1 170 ? -22.951 1.890 -0.766 1.00 94.00 170 ASP A CA 1
ATOM 1449 C C . ASP A 1 170 ? -22.450 2.779 0.360 1.00 94.00 170 ASP A C 1
ATOM 1451 O O . ASP A 1 170 ? -22.902 3.926 0.478 1.00 94.00 170 ASP A O 1
ATOM 1455 N N . LEU A 1 171 ? -21.527 2.257 1.162 1.00 95.25 171 LEU A N 1
ATOM 1456 C CA . LEU A 1 171 ? -20.905 2.977 2.263 1.00 95.25 171 LEU A CA 1
ATOM 1457 C C . LEU A 1 171 ? -19.732 3.844 1.814 1.00 95.25 171 LEU A C 1
ATOM 1459 O O . LEU A 1 171 ? -19.395 4.774 2.545 1.00 95.25 171 LEU A O 1
ATOM 1463 N N . CYS A 1 172 ? -19.197 3.616 0.609 1.00 95.69 172 CYS A N 1
ATOM 1464 C CA . CYS A 1 172 ? -18.022 4.303 0.076 1.00 95.69 172 CYS A CA 1
ATOM 1465 C C . CYS A 1 172 ? -16.779 4.019 0.944 1.00 95.69 172 CYS A C 1
ATOM 1467 O O . CYS A 1 172 ? -16.020 4.935 1.253 1.00 95.69 172 CYS A O 1
ATOM 1469 N N . SER A 1 173 ? -16.652 2.782 1.429 1.00 95.38 173 SER A N 1
ATOM 1470 C CA . SER A 1 173 ? -15.785 2.412 2.550 1.00 95.38 173 SER A CA 1
ATOM 1471 C C . SER A 1 173 ? -15.030 1.124 2.246 1.00 95.38 173 SER A C 1
ATOM 1473 O O . SER A 1 173 ? -15.593 0.204 1.654 1.00 95.38 173 SER A O 1
ATOM 1475 N N . VAL A 1 174 ? -13.771 1.062 2.672 1.00 95.75 174 VAL A N 1
ATOM 1476 C CA . VAL A 1 174 ? -12.982 -0.174 2.663 1.00 95.75 174 VAL A CA 1
ATOM 1477 C C . VAL A 1 174 ? -13.426 -1.024 3.850 1.00 95.75 174 VAL A C 1
ATOM 1479 O O . VAL A 1 174 ? -13.568 -0.511 4.963 1.00 95.75 174 VAL A O 1
ATOM 1482 N N . MET A 1 175 ? -13.644 -2.311 3.600 1.00 93.56 175 MET A N 1
ATOM 1483 C CA . MET A 1 175 ? -13.921 -3.314 4.625 1.00 93.56 175 MET A CA 1
ATOM 1484 C C . MET A 1 175 ? -12.708 -4.225 4.765 1.00 93.56 175 MET A C 1
ATOM 1486 O O . MET A 1 175 ? -12.055 -4.536 3.773 1.00 93.56 175 MET A O 1
ATOM 1490 N N . PHE A 1 176 ? -12.379 -4.647 5.981 1.00 90.12 176 PHE A N 1
ATOM 1491 C CA . PHE A 1 176 ? -11.230 -5.525 6.187 1.00 90.12 176 PHE A CA 1
ATOM 1492 C C . PHE A 1 176 ? -11.377 -6.388 7.431 1.00 90.12 176 PHE A C 1
ATOM 1494 O O . PHE A 1 176 ? -12.074 -6.017 8.380 1.00 90.12 176 PHE A O 1
ATOM 1501 N N . ARG A 1 177 ? -10.739 -7.562 7.393 1.00 85.31 177 ARG A N 1
ATOM 1502 C CA . ARG A 1 177 ? -10.616 -8.451 8.549 1.00 85.31 177 ARG A CA 1
ATOM 1503 C C . ARG A 1 177 ? -9.451 -8.017 9.407 1.00 85.31 177 ARG A C 1
ATOM 1505 O O . ARG A 1 177 ? -8.452 -7.511 8.905 1.00 85.31 177 ARG A O 1
ATOM 1512 N N . ASP A 1 178 ? -9.578 -8.317 10.683 1.00 80.62 178 ASP A N 1
ATOM 1513 C CA . ASP A 1 178 ? -8.519 -8.146 11.653 1.00 80.62 178 ASP A CA 1
ATOM 1514 C C . ASP A 1 178 ? -8.207 -9.497 12.312 1.00 80.62 178 ASP A C 1
ATOM 1516 O O . ASP A 1 178 ? -8.727 -9.797 13.386 1.00 80.62 178 ASP A O 1
ATOM 1520 N N . PRO A 1 179 ? -7.436 -10.366 11.632 1.00 70.94 179 PRO A N 1
ATOM 1521 C CA . PRO A 1 179 ? -7.187 -11.729 12.101 1.00 70.94 179 PRO A CA 1
ATOM 1522 C C . PRO A 1 179 ? -6.360 -11.770 13.392 1.00 70.94 179 PRO A C 1
ATOM 1524 O O . PRO A 1 179 ? -6.497 -12.710 14.166 1.00 70.94 179 PRO A O 1
ATOM 1527 N N . VAL A 1 180 ? -5.542 -10.743 13.637 1.00 73.56 180 VAL A N 1
ATOM 1528 C CA . VAL A 1 180 ? -4.729 -10.595 14.854 1.00 73.56 180 VAL A CA 1
ATOM 1529 C C . VAL A 1 180 ? -5.517 -10.000 16.027 1.00 73.56 180 VAL A C 1
ATOM 1531 O O . VAL A 1 180 ? -4.996 -9.913 17.133 1.00 73.56 180 VAL A O 1
ATOM 1534 N N . LEU A 1 181 ? -6.792 -9.644 15.809 1.00 78.56 181 LEU A N 1
ATOM 1535 C CA . LEU A 1 181 ? -7.701 -9.102 16.821 1.00 78.56 181 LEU A CA 1
ATOM 1536 C C . LEU A 1 181 ? -7.150 -7.855 17.513 1.00 78.56 181 LEU A C 1
ATOM 1538 O O . LEU A 1 181 ? -7.330 -7.695 18.717 1.00 78.56 181 LEU A O 1
ATOM 1542 N N . GLU A 1 182 ? -6.474 -6.980 16.778 1.00 78.75 182 GLU A N 1
ATOM 1543 C CA . GLU A 1 182 ? -5.794 -5.796 17.304 1.00 78.75 182 GLU A CA 1
ATOM 1544 C C . GLU A 1 182 ? -6.727 -4.577 17.412 1.00 78.75 182 GLU A C 1
ATOM 1546 O O . GLU A 1 182 ? -6.737 -3.828 18.387 1.00 78.75 182 GLU A O 1
ATOM 1551 N N . LEU A 1 183 ? -7.610 -4.410 16.438 1.00 85.00 183 LEU A N 1
ATOM 1552 C CA . LEU A 1 183 ? -8.650 -3.393 16.381 1.00 85.00 183 LEU A CA 1
ATOM 1553 C C . LEU A 1 183 ? -10.025 -3.962 16.750 1.00 85.00 183 LEU A C 1
ATOM 1555 O O . LEU A 1 183 ? -10.829 -3.277 17.392 1.00 85.00 183 LEU A O 1
ATOM 1559 N N . VAL A 1 184 ? -10.334 -5.180 16.315 1.00 86.44 184 VAL A N 1
ATOM 1560 C CA . VAL A 1 184 ? -11.647 -5.820 16.419 1.00 86.44 184 VAL A CA 1
ATOM 1561 C C . VAL A 1 184 ? -11.616 -6.888 17.507 1.00 86.44 184 VAL A C 1
ATOM 1563 O O . VAL A 1 184 ? -10.673 -7.654 17.635 1.00 86.44 184 VAL A O 1
ATOM 1566 N N . LYS A 1 185 ? -12.673 -6.951 18.321 1.00 83.38 185 LYS A N 1
ATOM 1567 C CA . LYS A 1 185 ? -12.742 -7.866 19.475 1.00 83.38 185 LYS A CA 1
ATOM 1568 C C . LYS A 1 185 ? -12.979 -9.339 19.118 1.00 83.38 185 LYS A C 1
ATOM 1570 O O . LYS A 1 185 ? -12.840 -10.183 19.995 1.00 83.38 185 LYS A O 1
ATOM 1575 N N . TYR A 1 186 ? -13.391 -9.632 17.886 1.00 80.31 186 TYR A N 1
ATOM 1576 C CA . TYR A 1 186 ? -13.768 -10.967 17.414 1.00 80.31 186 TYR A CA 1
ATOM 1577 C C . TYR A 1 186 ? -13.307 -11.145 15.959 1.00 80.31 186 TYR A C 1
ATOM 1579 O O . TYR A 1 186 ? -13.385 -10.192 15.185 1.00 80.31 186 TYR A O 1
ATOM 1587 N N . GLY A 1 187 ? -12.852 -12.345 15.586 1.00 72.25 187 GLY A N 1
ATOM 1588 C CA . GLY A 1 187 ? -12.188 -12.601 14.291 1.00 72.25 187 GLY A CA 1
ATOM 1589 C C . GLY A 1 187 ? -13.104 -12.613 13.066 1.00 72.25 187 GLY A C 1
ATOM 1590 O O . GLY A 1 187 ? -12.626 -12.476 11.933 1.00 72.25 187 GLY A O 1
ATOM 1591 N N . ASP A 1 188 ? -14.413 -12.709 13.303 1.00 77.75 188 ASP A N 1
ATOM 1592 C CA . ASP A 1 188 ? -15.443 -12.872 12.271 1.00 77.75 188 ASP A CA 1
ATOM 1593 C C . ASP A 1 188 ? -16.223 -11.575 12.017 1.00 77.75 188 ASP A C 1
ATOM 1595 O O . ASP A 1 188 ? -17.404 -11.571 11.679 1.00 77.75 188 ASP A O 1
ATOM 1599 N N . PHE A 1 189 ? -15.572 -10.432 12.230 1.00 85.75 189 PHE A N 1
ATOM 1600 C CA . PHE A 1 189 ? -16.201 -9.124 12.114 1.00 85.75 189 PHE A CA 1
ATOM 1601 C C . PHE A 1 189 ? -15.332 -8.181 11.287 1.00 85.75 189 PHE A C 1
ATOM 1603 O O . PHE A 1 189 ? -14.146 -7.993 11.562 1.00 85.75 189 PHE A O 1
ATOM 1610 N N . PHE A 1 190 ? -15.926 -7.551 10.272 1.00 91.75 190 PHE A N 1
ATOM 1611 C CA . PHE A 1 190 ? -15.208 -6.577 9.458 1.00 91.75 190 PHE A CA 1
ATOM 1612 C C . PHE A 1 190 ? -15.137 -5.208 10.135 1.00 91.75 190 PHE A C 1
ATOM 1614 O O . PHE A 1 190 ? -16.149 -4.644 10.563 1.00 91.75 190 PHE A O 1
ATOM 1621 N N . ALA A 1 191 ? -13.944 -4.622 10.131 1.00 91.81 191 ALA A N 1
ATOM 1622 C CA . ALA A 1 191 ? -13.772 -3.197 10.345 1.00 91.81 191 ALA A CA 1
ATOM 1623 C C . ALA A 1 191 ? -14.104 -2.414 9.062 1.00 91.81 191 ALA A C 1
ATOM 1625 O O . ALA A 1 191 ? -14.049 -2.938 7.949 1.00 91.81 191 ALA A O 1
ATOM 1626 N N . LEU A 1 192 ? -14.474 -1.142 9.232 1.00 93.56 192 LEU A N 1
ATOM 1627 C CA . LEU A 1 192 ? -14.894 -0.237 8.159 1.00 93.56 192 LEU A CA 1
ATOM 1628 C C . LEU A 1 192 ? -14.114 1.069 8.236 1.00 93.56 192 LEU A C 1
ATOM 1630 O O . LEU A 1 192 ? -13.968 1.637 9.322 1.00 93.56 192 LEU A O 1
ATOM 1634 N N . THR A 1 193 ? -13.714 1.605 7.087 1.00 94.19 193 THR A N 1
ATOM 1635 C CA . THR A 1 193 ? -13.072 2.922 7.022 1.00 94.19 193 THR A CA 1
ATOM 1636 C C . THR A 1 193 ? -14.062 4.070 6.839 1.00 94.19 193 THR A C 1
ATOM 1638 O O . THR A 1 193 ? -15.173 3.913 6.326 1.00 94.19 193 THR A O 1
ATOM 1641 N N . GLU A 1 194 ? -13.673 5.272 7.243 1.00 93.44 194 GLU A N 1
ATOM 1642 C CA . GLU A 1 194 ? -14.364 6.496 6.874 1.00 93.44 194 GLU A CA 1
ATOM 1643 C C . GLU A 1 194 ? -14.161 6.781 5.381 1.00 93.44 194 GLU A C 1
ATOM 1645 O O . GLU A 1 194 ? -13.018 6.822 4.919 1.00 93.44 194 GLU A O 1
ATOM 1650 N N . PRO A 1 195 ? -15.225 7.074 4.614 1.00 93.56 195 PRO A N 1
ATOM 1651 C CA . PRO A 1 195 ? -15.082 7.432 3.209 1.00 93.56 195 PRO A CA 1
ATOM 1652 C C . PRO A 1 195 ? -14.169 8.634 2.981 1.00 93.56 195 PRO A C 1
ATOM 1654 O O . PRO A 1 195 ? -14.009 9.502 3.844 1.00 93.56 195 PRO A O 1
ATOM 1657 N N . ARG A 1 196 ? -13.638 8.744 1.762 1.00 92.38 196 ARG A N 1
ATOM 1658 C CA . ARG A 1 196 ? -13.005 9.981 1.276 1.00 92.38 196 ARG A CA 1
ATOM 1659 C C . ARG A 1 196 ? -13.973 11.155 1.404 1.00 92.38 196 ARG A C 1
ATOM 1661 O O . ARG A 1 196 ? -15.179 10.985 1.186 1.00 92.38 196 ARG A O 1
ATOM 1668 N N . LYS A 1 197 ? -13.481 12.357 1.736 1.00 92.06 197 LYS A N 1
ATOM 1669 C CA . LYS A 1 197 ? -14.365 13.523 1.972 1.00 92.06 197 LYS A CA 1
ATOM 1670 C C . LYS A 1 197 ? -15.206 13.839 0.740 1.00 92.06 197 LYS A C 1
ATOM 1672 O O . LYS A 1 197 ? -16.398 14.147 0.864 1.00 92.06 197 LYS A O 1
ATOM 1677 N N . PHE A 1 198 ? -14.601 13.698 -0.440 1.00 91.19 198 PHE A N 1
ATOM 1678 C CA . PHE A 1 198 ? -15.293 13.853 -1.713 1.00 91.19 198 PHE A CA 1
ATOM 1679 C C . PHE A 1 198 ? -16.490 12.899 -1.828 1.00 91.19 198 PHE A C 1
ATOM 1681 O O . PHE A 1 198 ? -17.615 13.353 -2.047 1.00 91.19 198 PHE A O 1
ATOM 1688 N N . ASP A 1 199 ? -16.295 11.601 -1.587 1.00 93.00 199 ASP A N 1
ATOM 1689 C CA . ASP A 1 199 ? -17.362 10.597 -1.664 1.00 93.00 199 ASP A CA 1
ATOM 1690 C C . ASP A 1 199 ? -18.432 10.805 -0.598 1.00 93.00 199 ASP A C 1
ATOM 1692 O O . ASP A 1 199 ? -19.635 10.752 -0.887 1.00 93.00 199 ASP A O 1
ATOM 1696 N N . PHE A 1 200 ? -18.003 11.118 0.625 1.00 91.19 200 PHE A N 1
ATOM 1697 C CA . PHE A 1 200 ? -18.891 11.409 1.742 1.00 91.19 200 PHE A CA 1
ATOM 1698 C C . PHE A 1 200 ? -19.910 12.500 1.380 1.00 91.19 200 PHE A C 1
ATOM 1700 O O . PHE A 1 200 ? -21.105 12.360 1.676 1.00 91.19 200 PHE A O 1
ATOM 1707 N N . LYS A 1 201 ? -19.459 13.556 0.685 1.00 90.12 201 LYS A N 1
ATOM 1708 C CA . LYS A 1 201 ? -20.298 14.655 0.184 1.00 90.12 201 LYS A CA 1
ATOM 1709 C C . LYS A 1 201 ? -21.074 14.262 -1.077 1.00 90.12 201 LYS A C 1
ATOM 1711 O O . LYS A 1 201 ? -22.295 14.435 -1.119 1.00 90.12 201 LYS A O 1
ATOM 1716 N N . ARG A 1 202 ? -20.394 13.721 -2.091 1.00 91.56 202 ARG A N 1
ATOM 1717 C CA . ARG A 1 202 ? -20.937 13.444 -3.432 1.00 91.56 202 ARG A CA 1
ATOM 1718 C C . ARG A 1 202 ? -22.020 12.370 -3.429 1.00 91.56 202 ARG A C 1
ATOM 1720 O O . ARG A 1 202 ? -23.037 12.537 -4.107 1.00 91.56 202 ARG A O 1
ATOM 1727 N N . TYR A 1 203 ? -21.814 11.297 -2.668 1.00 92.06 203 TYR A N 1
ATOM 1728 C CA . TYR A 1 203 ? -22.711 10.139 -2.586 1.00 92.06 203 TYR A CA 1
ATOM 1729 C C . TYR A 1 203 ? -23.540 10.107 -1.297 1.00 92.06 203 TYR A C 1
ATOM 1731 O O . TYR A 1 203 ? -24.357 9.206 -1.103 1.00 92.06 203 TYR A O 1
ATOM 1739 N N . LYS A 1 204 ? -23.392 11.120 -0.429 1.00 90.69 204 LYS A N 1
ATOM 1740 C CA . LYS A 1 204 ? -24.166 11.281 0.813 1.00 90.69 204 LYS A CA 1
ATOM 1741 C C . LYS A 1 204 ? -24.068 10.049 1.733 1.00 90.69 204 LYS A C 1
ATOM 1743 O O . LYS A 1 204 ? -25.050 9.694 2.398 1.00 90.69 204 LYS A O 1
ATOM 1748 N N . CYS A 1 205 ? -22.886 9.423 1.812 1.00 89.81 205 CYS A N 1
ATOM 1749 C CA . CYS A 1 205 ? -22.682 8.138 2.503 1.00 89.81 205 CYS A CA 1
ATOM 1750 C C . CYS A 1 205 ? -22.986 8.235 4.025 1.00 89.81 205 CYS A C 1
ATOM 1752 O O . CYS A 1 205 ? -23.393 7.251 4.640 1.00 89.81 205 CYS A O 1
ATOM 1754 N N . ARG A 1 206 ? -22.963 9.442 4.631 1.00 87.69 206 ARG A N 1
ATOM 1755 C CA . ARG A 1 206 ? -23.277 9.696 6.062 1.00 87.69 206 ARG A CA 1
ATOM 1756 C C . ARG A 1 206 ? -24.558 9.026 6.566 1.00 87.69 206 ARG A C 1
ATOM 1758 O O . ARG A 1 206 ? -24.581 8.496 7.675 1.00 87.69 206 ARG A O 1
ATOM 1765 N N . LYS A 1 207 ? -25.658 9.107 5.806 1.00 87.69 207 LYS A N 1
ATOM 1766 C CA . LYS A 1 207 ? -26.951 8.543 6.245 1.00 87.69 207 LYS A CA 1
ATOM 1767 C C . LYS A 1 207 ? -26.926 7.015 6.250 1.00 87.69 207 LYS A C 1
ATOM 1769 O O . LYS A 1 207 ? -27.552 6.422 7.123 1.00 87.69 207 LYS A O 1
ATOM 1774 N N . LYS A 1 208 ? -26.216 6.410 5.296 1.00 91.12 208 LYS A N 1
ATOM 1775 C CA . LYS A 1 208 ? -26.052 4.958 5.182 1.00 91.12 208 LYS A CA 1
ATOM 1776 C C . LYS A 1 208 ? -25.138 4.437 6.293 1.00 91.12 208 LYS A C 1
ATOM 1778 O O . LYS A 1 208 ? -25.557 3.578 7.055 1.00 91.12 208 LYS A O 1
ATOM 1783 N N . LEU A 1 209 ? -23.994 5.088 6.506 1.00 92.19 209 LEU A N 1
ATOM 1784 C CA . LEU A 1 209 ? -23.045 4.783 7.584 1.00 92.19 209 LEU A CA 1
ATOM 1785 C C . LEU A 1 209 ? -23.675 4.792 8.989 1.00 92.19 209 LEU A C 1
ATOM 1787 O O . LEU A 1 209 ? -23.442 3.893 9.792 1.00 92.19 209 LEU A O 1
ATOM 1791 N N . LYS A 1 210 ? -24.557 5.758 9.285 1.00 92.38 210 LYS A N 1
ATOM 1792 C CA . LYS A 1 210 ? -25.296 5.797 10.566 1.00 92.38 210 LYS A CA 1
ATOM 1793 C C . LYS A 1 210 ? -26.248 4.612 10.772 1.00 92.38 210 LYS A C 1
ATOM 1795 O O . LYS A 1 210 ? -26.675 4.362 11.900 1.00 92.38 210 LYS A O 1
ATOM 1800 N N . ARG A 1 211 ? -26.665 3.945 9.694 1.00 92.88 211 ARG A N 1
ATOM 1801 C CA . ARG A 1 211 ? -27.594 2.812 9.750 1.00 92.88 211 ARG A CA 1
ATOM 1802 C C . ARG A 1 211 ? -26.877 1.482 9.938 1.00 92.88 211 ARG A C 1
ATOM 1804 O O . ARG A 1 211 ? -27.530 0.590 10.472 1.00 92.88 211 ARG A O 1
ATOM 1811 N N . VAL A 1 212 ? -25.588 1.406 9.594 1.00 94.88 212 VAL A N 1
ATOM 1812 C CA . VAL A 1 212 ? -24.740 0.215 9.748 1.00 94.88 212 VAL A CA 1
ATOM 1813 C C . VAL A 1 212 ? -24.850 -0.337 11.167 1.00 94.88 212 VAL A C 1
ATOM 1815 O O . VAL A 1 212 ? -24.726 0.405 12.147 1.00 94.88 212 VAL A O 1
ATOM 1818 N N . SER A 1 213 ? -25.119 -1.634 11.251 1.00 95.00 213 SER A N 1
ATOM 1819 C CA . SER A 1 213 ? -25.269 -2.426 12.471 1.00 95.00 213 SER A CA 1
ATOM 1820 C C . SER A 1 213 ? -24.422 -3.689 12.378 1.00 95.00 213 SER A C 1
ATOM 1822 O O . SER A 1 213 ? -24.004 -4.053 11.289 1.00 95.00 213 SER A O 1
ATOM 1824 N N . GLU A 1 214 ? -24.264 -4.387 13.497 1.00 93.69 214 GLU A N 1
ATOM 1825 C CA . GLU A 1 214 ? -23.682 -5.736 13.569 1.00 93.69 214 GLU A CA 1
ATOM 1826 C C . GLU A 1 214 ? -24.260 -6.671 12.503 1.00 93.69 214 GLU A C 1
ATOM 1828 O O . GLU A 1 214 ? -23.542 -7.034 11.589 1.00 93.69 214 GLU A O 1
ATOM 1833 N N . LYS A 1 215 ? -25.590 -6.845 12.470 1.00 95.00 215 LYS A N 1
ATOM 1834 C CA . LYS A 1 215 ? -26.278 -7.641 11.437 1.00 95.00 215 LYS A CA 1
ATOM 1835 C C . LYS A 1 215 ? -25.852 -7.327 9.993 1.00 95.00 215 LYS A C 1
ATOM 1837 O O . LYS A 1 215 ? -25.802 -8.221 9.166 1.00 95.00 215 LYS A O 1
ATOM 1842 N N . TYR A 1 216 ? -25.581 -6.058 9.678 1.00 94.81 216 TYR A N 1
ATOM 1843 C CA . TYR A 1 216 ? -25.149 -5.681 8.330 1.00 94.81 216 TYR A CA 1
ATOM 1844 C C . TYR A 1 216 ? -23.736 -6.196 8.039 1.00 94.81 216 TYR A C 1
ATOM 1846 O O . TYR A 1 216 ? -23.453 -6.637 6.933 1.00 94.81 216 TYR A O 1
ATOM 1854 N N . ILE A 1 217 ? -22.849 -6.100 9.028 1.00 93.81 217 ILE A N 1
ATOM 1855 C CA . ILE A 1 217 ? -21.466 -6.565 8.932 1.00 93.81 217 ILE A CA 1
ATOM 1856 C C . ILE A 1 217 ? -21.435 -8.092 8.893 1.00 93.81 217 ILE A C 1
ATOM 1858 O O . ILE A 1 217 ? -20.756 -8.632 8.028 1.00 93.81 217 ILE A O 1
ATOM 1862 N N . ASP A 1 218 ? -22.235 -8.764 9.721 1.00 92.25 218 ASP A N 1
ATOM 1863 C CA . ASP A 1 218 ? -22.357 -10.226 9.723 1.00 92.25 218 ASP A CA 1
ATOM 1864 C C . ASP A 1 218 ? -22.865 -10.739 8.370 1.00 92.25 218 ASP A C 1
ATOM 1866 O O . ASP A 1 218 ? -22.291 -11.660 7.801 1.00 92.25 218 ASP A O 1
ATOM 1870 N N . GLU A 1 219 ? -23.886 -10.093 7.788 1.00 93.38 219 GLU A N 1
ATOM 1871 C CA . GLU A 1 219 ? -24.368 -10.417 6.437 1.00 93.38 219 GLU A CA 1
ATOM 1872 C C . GLU A 1 219 ? -23.247 -10.302 5.391 1.00 93.38 219 GLU A C 1
ATOM 1874 O O . GLU A 1 219 ? -23.144 -11.144 4.501 1.00 93.38 219 GLU A O 1
ATOM 1879 N N . LYS A 1 220 ? -22.386 -9.280 5.490 1.00 93.56 220 LYS A N 1
ATOM 1880 C CA . LYS A 1 220 ? -21.225 -9.133 4.598 1.00 93.56 220 LYS A CA 1
ATOM 1881 C C . LYS A 1 220 ? -20.163 -10.191 4.852 1.00 93.56 220 LYS A C 1
ATOM 1883 O O . LYS A 1 220 ? -19.599 -10.695 3.885 1.00 93.56 220 LYS A O 1
ATOM 1888 N N . PHE A 1 221 ? -19.906 -10.530 6.111 1.00 91.81 221 PHE A N 1
ATOM 1889 C CA . PHE A 1 221 ? -18.954 -11.570 6.482 1.00 91.81 221 PHE A CA 1
ATOM 1890 C C . PHE A 1 221 ? -19.388 -12.929 5.938 1.00 91.81 221 PHE A C 1
ATOM 1892 O O . PHE A 1 221 ? -18.613 -13.572 5.240 1.00 91.81 221 PHE A O 1
ATOM 1899 N N . SER A 1 222 ? -20.657 -13.304 6.119 1.00 92.19 222 SER A N 1
ATOM 1900 C CA . SER A 1 222 ? -21.198 -14.540 5.550 1.00 92.19 222 SER A CA 1
ATOM 1901 C C . SER A 1 222 ? -21.159 -14.552 4.020 1.00 92.19 222 SER A C 1
ATOM 1903 O O . SER A 1 222 ? -20.929 -15.601 3.431 1.00 92.19 222 SER A O 1
ATOM 1905 N N . ILE A 1 223 ? -21.381 -13.418 3.341 1.00 93.81 223 ILE A N 1
ATOM 1906 C CA . ILE A 1 223 ? -21.206 -13.354 1.877 1.00 93.81 223 ILE A CA 1
ATOM 1907 C C . ILE A 1 223 ? -19.748 -13.625 1.508 1.00 93.81 223 ILE A C 1
ATOM 1909 O O . ILE A 1 223 ? -19.498 -14.400 0.596 1.00 93.81 223 ILE A O 1
ATOM 1913 N N . TRP A 1 224 ? -18.794 -13.001 2.194 1.00 92.31 224 TRP A N 1
ATOM 1914 C CA . TRP A 1 224 ? -17.374 -13.212 1.925 1.00 92.31 224 TRP A CA 1
ATOM 1915 C C . TRP A 1 224 ? -16.961 -14.674 2.145 1.00 92.31 224 TRP A C 1
ATOM 1917 O O . TRP A 1 224 ? -16.390 -15.284 1.250 1.00 92.31 224 TRP A O 1
ATOM 1927 N N . GLU A 1 225 ? -17.321 -15.245 3.295 1.00 90.38 225 GLU A N 1
ATOM 1928 C CA . GLU A 1 225 ? -16.980 -16.619 3.676 1.00 90.38 225 GLU A CA 1
ATOM 1929 C C . GLU A 1 225 ? -17.561 -17.654 2.700 1.00 90.38 225 GLU A C 1
ATOM 1931 O O . GLU A 1 225 ? -16.853 -18.551 2.253 1.00 90.38 225 GLU A O 1
ATOM 1936 N N . ASN A 1 226 ? -18.825 -17.493 2.291 1.00 93.38 226 ASN A N 1
ATOM 1937 C CA . ASN A 1 226 ? -19.482 -18.425 1.368 1.00 93.38 226 ASN A CA 1
ATOM 1938 C C . ASN A 1 226 ? -18.965 -18.351 -0.079 1.00 93.38 226 ASN A C 1
ATOM 1940 O O . ASN A 1 226 ? -19.316 -19.214 -0.879 1.00 93.38 226 ASN A O 1
ATOM 1944 N N . ASN A 1 227 ? -18.184 -17.326 -0.430 1.00 93.38 227 ASN A N 1
ATOM 1945 C CA . ASN A 1 227 ? -17.652 -17.128 -1.780 1.00 93.38 227 ASN A CA 1
ATOM 1946 C C . ASN A 1 227 ? -16.113 -17.159 -1.806 1.00 93.38 227 ASN A C 1
ATOM 1948 O O . ASN A 1 227 ? -15.515 -16.630 -2.739 1.00 93.38 227 ASN A O 1
ATOM 1952 N N . GLY A 1 228 ? -15.467 -17.776 -0.805 1.00 90.25 228 GLY A N 1
ATOM 1953 C CA . GLY A 1 228 ? -14.003 -17.899 -0.738 1.00 90.25 228 GLY A CA 1
ATOM 1954 C C . GLY A 1 228 ? -13.388 -18.441 -2.033 1.00 90.25 228 GLY A C 1
ATOM 1955 O O . GLY A 1 228 ? -12.530 -17.788 -2.617 1.00 90.25 228 GLY A O 1
ATOM 1956 N N . ASP A 1 229 ? -13.926 -19.546 -2.560 1.00 92.12 229 ASP A N 1
ATOM 1957 C CA . ASP A 1 229 ? -13.452 -20.144 -3.816 1.00 92.12 229 ASP A CA 1
ATOM 1958 C C . ASP A 1 229 ? -13.572 -19.186 -5.014 1.00 92.12 229 ASP A C 1
ATOM 1960 O O . ASP A 1 229 ? -12.709 -19.158 -5.887 1.00 92.12 229 ASP A O 1
ATOM 1964 N N . GLU A 1 230 ? -14.642 -18.390 -5.097 1.00 94.25 230 GLU A N 1
ATOM 1965 C CA . GLU A 1 230 ? -14.821 -17.416 -6.182 1.00 94.25 230 GLU A CA 1
ATOM 1966 C C . GLU A 1 230 ? -13.779 -16.293 -6.095 1.00 94.25 230 GLU A C 1
ATOM 1968 O O . GLU A 1 230 ? -13.216 -15.884 -7.111 1.00 94.25 230 GLU A O 1
ATOM 1973 N N . ILE A 1 231 ? -13.493 -15.828 -4.876 1.00 91.75 231 ILE A N 1
ATOM 1974 C CA . ILE A 1 231 ? -12.473 -14.812 -4.606 1.00 91.75 231 ILE A CA 1
ATOM 1975 C C . ILE A 1 231 ? -11.092 -15.336 -4.997 1.00 91.75 231 ILE A C 1
ATOM 1977 O O . ILE A 1 231 ? -10.378 -14.659 -5.736 1.00 91.75 231 ILE A O 1
ATOM 1981 N N . ASP A 1 232 ? -10.735 -16.534 -4.542 1.00 90.25 232 ASP A N 1
ATOM 1982 C CA . ASP A 1 232 ? -9.424 -17.127 -4.804 1.00 90.25 232 ASP A CA 1
ATOM 1983 C C . ASP A 1 232 ? -9.235 -17.401 -6.301 1.00 90.25 232 ASP A C 1
ATOM 1985 O O . ASP A 1 232 ? -8.207 -17.033 -6.871 1.00 90.25 232 ASP A O 1
ATOM 1989 N N . ASN A 1 233 ? -10.264 -17.923 -6.978 1.00 95.00 233 ASN A N 1
ATOM 1990 C CA . ASN A 1 233 ? -10.249 -18.106 -8.431 1.00 95.00 233 ASN A CA 1
ATOM 1991 C C . ASN A 1 233 ? -10.116 -16.778 -9.187 1.00 95.00 233 ASN A C 1
ATOM 1993 O O . ASN A 1 233 ? -9.411 -16.713 -10.194 1.00 95.00 233 ASN A O 1
ATOM 1997 N N . PHE A 1 234 ? -10.773 -15.708 -8.727 1.00 95.06 234 PHE A N 1
ATOM 1998 C CA . PHE A 1 234 ? -10.620 -14.380 -9.322 1.00 95.06 234 PHE A CA 1
ATOM 1999 C C . PHE A 1 234 ? -9.180 -13.871 -9.193 1.00 95.06 234 PHE A C 1
ATOM 2001 O O . PHE A 1 234 ? -8.616 -13.406 -10.183 1.00 95.06 234 PHE A O 1
ATOM 2008 N N . ILE A 1 235 ? -8.579 -13.975 -8.004 1.00 91.88 235 ILE A N 1
ATOM 2009 C CA . ILE A 1 235 ? -7.200 -13.529 -7.769 1.00 91.88 235 ILE A CA 1
ATOM 2010 C C . ILE A 1 235 ? -6.214 -14.357 -8.594 1.00 91.88 235 ILE A C 1
ATOM 2012 O O . ILE A 1 235 ? -5.361 -13.773 -9.261 1.00 91.88 235 ILE A O 1
ATOM 2016 N N . GLN A 1 236 ? -6.359 -15.685 -8.613 1.00 92.69 236 GLN A N 1
ATOM 2017 C CA . GLN A 1 236 ? -5.487 -16.559 -9.396 1.00 92.69 236 GLN A CA 1
ATOM 2018 C C . GLN A 1 236 ? -5.592 -16.260 -10.892 1.00 92.69 236 GLN A C 1
ATOM 2020 O O . GLN A 1 236 ? -4.575 -16.012 -11.530 1.00 92.69 236 GLN A O 1
ATOM 2025 N N . ARG A 1 237 ? -6.814 -16.166 -11.433 1.00 95.12 237 ARG A N 1
ATOM 2026 C CA . ARG A 1 237 ? -7.032 -15.798 -12.838 1.00 95.12 237 ARG A CA 1
ATOM 2027 C C . ARG A 1 237 ? -6.362 -14.470 -13.184 1.00 95.12 237 ARG A C 1
ATOM 2029 O O . ARG A 1 237 ? -5.784 -14.344 -14.254 1.00 95.12 237 ARG A O 1
ATOM 2036 N N . LYS A 1 238 ? -6.436 -13.471 -12.298 1.00 92.50 238 LYS A N 1
ATOM 2037 C CA . LYS A 1 238 ? -5.788 -12.172 -12.532 1.00 92.50 238 LYS A CA 1
ATOM 2038 C C . LYS A 1 238 ? -4.268 -12.263 -12.489 1.00 92.50 238 LYS A C 1
ATOM 2040 O O . LYS A 1 238 ? -3.625 -11.613 -13.305 1.00 92.50 238 LYS A O 1
ATOM 2045 N N . ASN A 1 239 ? -3.704 -13.067 -11.588 1.00 89.75 239 ASN A N 1
ATOM 2046 C CA . ASN A 1 239 ? -2.267 -13.341 -11.581 1.00 89.75 239 ASN A CA 1
ATOM 2047 C C . ASN A 1 239 ? -1.828 -13.981 -12.904 1.00 89.75 239 ASN A C 1
ATOM 2049 O O . ASN A 1 239 ? -0.858 -13.516 -13.494 1.00 89.75 239 ASN A O 1
ATOM 2053 N N . ASP A 1 240 ? -2.577 -14.973 -13.391 1.00 90.81 240 ASP A N 1
ATOM 2054 C CA . ASP A 1 240 ? -2.288 -15.665 -14.650 1.00 90.81 240 ASP A CA 1
ATOM 2055 C C . ASP A 1 240 ? -2.404 -14.709 -15.851 1.00 90.81 240 ASP A C 1
ATOM 2057 O O . ASP A 1 240 ? -1.480 -14.612 -16.650 1.00 90.81 240 ASP A O 1
ATOM 2061 N N . GLU A 1 241 ? -3.481 -13.917 -15.940 1.00 90.38 241 GLU A N 1
ATOM 2062 C CA . GLU A 1 241 ? -3.670 -12.914 -17.003 1.00 90.38 241 GLU A CA 1
ATOM 2063 C C . GLU A 1 241 ? -2.556 -11.855 -17.026 1.00 90.38 241 GLU A C 1
ATOM 2065 O O . GLU A 1 241 ? -2.179 -11.365 -18.091 1.00 90.38 241 GLU A O 1
ATOM 2070 N N . ILE A 1 242 ? -2.042 -11.465 -15.857 1.00 86.81 242 ILE A N 1
ATOM 2071 C CA . ILE A 1 242 ? -0.922 -10.524 -15.749 1.00 86.81 242 ILE A CA 1
ATOM 2072 C C . ILE A 1 242 ? 0.380 -11.211 -16.163 1.00 86.81 242 ILE A C 1
ATOM 2074 O O . ILE A 1 242 ? 1.142 -10.633 -16.932 1.00 86.81 242 ILE A O 1
ATOM 2078 N N . ALA A 1 243 ? 0.633 -12.434 -15.696 1.00 85.62 243 ALA A N 1
ATOM 2079 C CA . ALA A 1 243 ? 1.818 -13.202 -16.069 1.00 85.62 243 ALA A CA 1
ATOM 2080 C C . ALA A 1 243 ? 1.872 -13.464 -17.582 1.00 85.62 243 ALA A C 1
ATOM 2082 O O . ALA A 1 243 ? 2.920 -13.294 -18.201 1.00 85.62 243 ALA A O 1
ATOM 2083 N N . GLU A 1 244 ? 0.732 -13.773 -18.206 1.00 88.25 244 GLU A N 1
ATOM 2084 C CA . GLU A 1 244 ? 0.621 -13.943 -19.655 1.00 88.25 244 GLU A CA 1
ATOM 2085 C C . GLU A 1 244 ? 1.050 -12.686 -20.425 1.00 88.25 244 GLU A C 1
ATOM 2087 O O . GLU A 1 244 ? 1.683 -12.797 -21.476 1.00 88.25 244 GLU A O 1
ATOM 2092 N N . GLN A 1 245 ? 0.766 -11.482 -19.918 1.00 84.75 245 GLN A N 1
ATOM 2093 C CA . GLN A 1 245 ? 1.199 -10.232 -20.564 1.00 84.75 245 GLN A CA 1
ATOM 2094 C C . GLN A 1 245 ? 2.721 -10.070 -20.585 1.00 84.75 245 GLN A C 1
ATOM 2096 O O . GLN A 1 245 ? 3.238 -9.387 -21.467 1.00 84.75 245 GLN A O 1
ATOM 2101 N N . PHE A 1 246 ? 3.424 -10.717 -19.655 1.00 86.69 246 PHE A N 1
ATOM 2102 C CA . PHE A 1 246 ? 4.881 -10.743 -19.582 1.00 86.69 246 PHE A CA 1
ATOM 2103 C C . PHE A 1 246 ? 5.496 -11.954 -20.302 1.00 86.69 246 PHE A C 1
ATOM 2105 O O . PHE A 1 246 ? 6.672 -12.252 -20.144 1.00 86.69 246 PHE A O 1
ATOM 2112 N N . LEU A 1 247 ? 4.743 -12.688 -21.123 1.00 89.94 247 LEU A N 1
ATOM 2113 C CA . LEU A 1 247 ? 5.365 -13.674 -22.006 1.00 89.94 247 LEU A CA 1
ATOM 2114 C C . LEU A 1 247 ? 6.101 -12.962 -23.143 1.00 89.94 247 LEU A C 1
ATOM 2116 O O . LEU A 1 247 ? 5.569 -12.038 -23.765 1.00 89.94 247 LEU A O 1
ATOM 2120 N N . VAL A 1 248 ? 7.306 -13.431 -23.476 1.00 92.44 248 VAL A N 1
ATOM 2121 C CA . VAL A 1 248 ? 8.119 -12.854 -24.560 1.00 92.44 248 VAL A CA 1
ATOM 2122 C C . VAL A 1 248 ? 7.347 -12.847 -25.883 1.00 92.44 248 VAL A C 1
ATOM 2124 O O . VAL A 1 248 ? 7.414 -11.866 -26.627 1.00 92.44 248 VAL A O 1
ATOM 2127 N N . GLU A 1 249 ? 6.560 -13.891 -26.167 1.00 93.56 249 GLU A N 1
ATOM 2128 C CA . GLU A 1 249 ? 5.701 -13.932 -27.355 1.00 93.56 249 GLU A CA 1
ATOM 2129 C C . GLU A 1 249 ? 4.650 -12.820 -27.354 1.00 93.56 249 GLU A C 1
ATOM 2131 O O . GLU A 1 249 ? 4.349 -12.250 -28.404 1.00 93.56 249 GLU A O 1
ATOM 2136 N N . ASN A 1 250 ? 4.125 -12.484 -26.177 1.00 91.12 250 ASN A N 1
ATOM 2137 C CA . ASN A 1 250 ? 3.106 -11.461 -26.007 1.00 91.12 250 ASN A CA 1
ATOM 2138 C C . ASN A 1 250 ? 3.685 -10.044 -25.955 1.00 91.12 250 ASN A C 1
ATOM 2140 O O . ASN A 1 250 ? 2.961 -9.102 -26.245 1.00 91.12 250 ASN A O 1
ATOM 2144 N N . MET A 1 251 ? 4.968 -9.863 -25.665 1.00 90.38 251 MET A N 1
ATOM 2145 C CA . MET A 1 251 ? 5.581 -8.529 -25.638 1.00 90.38 251 MET A CA 1
ATOM 2146 C C . MET A 1 251 ? 6.314 -8.185 -26.931 1.00 90.38 251 MET A C 1
ATOM 2148 O O . MET A 1 251 ? 6.311 -7.036 -27.363 1.00 90.38 251 MET A O 1
ATOM 2152 N N . ILE A 1 252 ? 6.973 -9.179 -27.527 1.00 94.62 252 ILE A N 1
ATOM 2153 C CA . ILE A 1 252 ? 7.940 -8.997 -28.614 1.00 94.62 252 ILE A CA 1
ATOM 2154 C C . ILE A 1 252 ? 7.514 -9.783 -29.852 1.00 94.62 252 ILE A C 1
ATOM 2156 O O . ILE A 1 252 ? 7.577 -9.262 -30.964 1.00 94.62 252 ILE A O 1
ATOM 2160 N N . GLY A 1 253 ? 7.070 -11.027 -29.666 1.00 93.88 253 GLY A N 1
ATOM 2161 C CA . GLY A 1 253 ? 6.726 -11.962 -30.737 1.00 93.88 253 GLY A CA 1
ATOM 2162 C C . GLY A 1 253 ? 7.489 -13.282 -30.638 1.00 93.88 253 GLY A C 1
ATOM 2163 O O . GLY A 1 253 ? 8.213 -13.549 -29.674 1.00 93.88 253 GLY A O 1
ATOM 2164 N N . ASN A 1 254 ? 7.318 -14.141 -31.635 1.00 94.44 254 ASN A N 1
ATOM 2165 C CA . ASN A 1 254 ? 7.945 -15.461 -31.681 1.00 94.44 254 ASN A CA 1
ATOM 2166 C C . ASN A 1 254 ? 9.263 -15.436 -32.483 1.00 94.44 254 ASN A C 1
ATOM 2168 O O . ASN A 1 254 ? 9.746 -14.386 -32.900 1.00 94.44 254 ASN A O 1
ATOM 2172 N N . GLU A 1 255 ? 9.898 -16.597 -32.649 1.00 93.19 255 GLU A N 1
ATOM 2173 C CA . GLU A 1 255 ? 11.197 -16.718 -33.330 1.00 93.19 255 GLU A CA 1
ATOM 2174 C C . GLU A 1 255 ? 11.155 -16.407 -34.839 1.00 93.19 255 GLU A C 1
ATOM 2176 O O . GLU A 1 255 ? 12.203 -16.182 -35.440 1.00 93.19 255 GLU A O 1
ATOM 2181 N N . TYR A 1 256 ? 9.961 -16.360 -35.436 1.00 94.12 256 TYR A N 1
ATOM 2182 C CA . TYR A 1 256 ? 9.741 -16.109 -36.862 1.00 94.12 256 TYR A CA 1
ATOM 2183 C C . TYR A 1 256 ? 9.090 -14.753 -37.149 1.00 94.12 256 TYR A C 1
ATOM 2185 O O . TYR A 1 256 ? 9.254 -14.223 -38.246 1.00 94.12 256 TYR A O 1
ATOM 2193 N N . GLU A 1 257 ? 8.342 -14.199 -36.194 1.00 96.19 257 GLU A N 1
ATOM 2194 C CA . GLU A 1 257 ? 7.510 -13.013 -36.395 1.00 96.19 257 GLU A CA 1
ATOM 2195 C C . GLU A 1 257 ? 7.457 -12.149 -35.129 1.00 96.19 257 GLU A C 1
ATOM 2197 O O . GLU A 1 257 ? 7.090 -12.621 -34.048 1.00 96.19 257 GLU A O 1
ATOM 2202 N N . LEU A 1 258 ? 7.818 -10.870 -35.283 1.00 96.75 258 LEU A N 1
ATOM 2203 C CA . LEU A 1 258 ? 7.656 -9.846 -34.251 1.00 96.75 258 LEU A CA 1
ATOM 2204 C C . LEU A 1 258 ? 6.220 -9.316 -34.259 1.00 96.75 258 LEU A C 1
ATOM 2206 O O . LEU A 1 258 ? 5.593 -9.237 -35.313 1.00 96.75 258 LEU A O 1
ATOM 2210 N N . ARG A 1 259 ? 5.712 -8.901 -33.100 1.00 96.25 259 ARG A N 1
ATOM 2211 C CA . ARG A 1 259 ? 4.391 -8.274 -33.012 1.00 96.25 259 ARG A CA 1
ATOM 2212 C C . ARG A 1 259 ? 4.377 -6.891 -33.668 1.00 96.25 259 ARG A C 1
ATOM 2214 O O . ARG A 1 259 ? 5.329 -6.124 -33.534 1.00 96.25 259 ARG A O 1
ATOM 2221 N N . ASP A 1 260 ? 3.251 -6.532 -34.281 1.00 95.31 260 ASP A N 1
ATOM 2222 C CA . ASP A 1 260 ? 3.054 -5.233 -34.943 1.00 95.31 260 ASP A CA 1
ATOM 2223 C C . ASP A 1 260 ? 3.266 -4.030 -34.010 1.00 95.31 260 ASP A C 1
ATOM 2225 O O . ASP A 1 260 ? 3.841 -3.015 -34.405 1.00 95.31 260 ASP A O 1
ATOM 2229 N N . ASP A 1 261 ? 2.804 -4.123 -32.763 1.00 91.81 261 ASP A N 1
ATOM 2230 C CA . ASP A 1 261 ? 2.963 -3.062 -31.767 1.00 91.81 261 ASP A CA 1
ATOM 2231 C C . ASP A 1 261 ? 4.417 -2.909 -31.313 1.00 91.81 261 ASP A C 1
ATOM 2233 O O . ASP A 1 261 ? 4.879 -1.784 -31.114 1.00 91.81 261 ASP A O 1
ATOM 2237 N N . PHE A 1 262 ? 5.161 -4.011 -31.218 1.00 95.12 262 PHE A N 1
ATOM 2238 C CA . PHE A 1 262 ? 6.598 -3.970 -30.974 1.00 95.12 262 PHE A CA 1
ATOM 2239 C C . PHE A 1 262 ? 7.367 -3.387 -32.169 1.00 95.12 262 PHE A C 1
ATOM 2241 O O . PHE A 1 262 ? 8.242 -2.544 -31.975 1.00 95.12 262 PHE A O 1
ATOM 2248 N N . ILE A 1 263 ? 6.994 -3.727 -33.409 1.00 95.69 263 ILE A N 1
ATOM 2249 C CA . ILE A 1 263 ? 7.579 -3.125 -34.622 1.00 95.69 263 ILE A CA 1
ATOM 2250 C C . ILE A 1 263 ? 7.395 -1.601 -34.618 1.00 95.69 263 ILE A C 1
ATOM 2252 O O . ILE A 1 263 ? 8.354 -0.860 -34.830 1.00 95.69 263 ILE A O 1
ATOM 2256 N N . GLN A 1 264 ? 6.201 -1.111 -34.277 1.00 93.25 264 GLN A N 1
ATOM 2257 C CA . GLN A 1 264 ? 5.951 0.329 -34.139 1.00 93.25 264 GLN A CA 1
ATOM 2258 C C . GLN A 1 264 ? 6.793 0.982 -33.034 1.00 93.25 264 GLN A C 1
ATOM 2260 O O . GLN A 1 264 ? 7.087 2.177 -33.106 1.00 93.25 264 GLN A O 1
ATOM 2265 N N . GLN A 1 265 ? 7.164 0.245 -31.982 1.00 92.94 265 GLN A N 1
ATOM 2266 C CA . GLN A 1 265 ? 8.092 0.749 -30.970 1.00 92.94 265 GLN A CA 1
ATOM 2267 C C . GLN A 1 265 ? 9.513 0.842 -31.524 1.00 92.94 265 GLN A C 1
ATOM 2269 O O . GLN A 1 265 ? 10.132 1.891 -31.368 1.00 92.94 265 GLN A O 1
ATOM 2274 N N . LEU A 1 266 ? 10.002 -0.183 -32.227 1.00 95.50 266 LEU A N 1
ATOM 2275 C CA . LEU A 1 266 ? 11.324 -0.162 -32.866 1.00 95.50 266 LEU A CA 1
ATOM 2276 C C . LEU A 1 266 ? 11.486 1.056 -33.784 1.00 95.50 266 LEU A C 1
ATOM 2278 O O . LEU A 1 266 ? 12.474 1.782 -33.672 1.00 95.50 266 LEU A O 1
ATOM 2282 N N . GLU A 1 267 ? 10.477 1.349 -34.610 1.00 93.06 267 GLU A N 1
ATOM 2283 C CA . GLU A 1 267 ? 10.477 2.517 -35.499 1.00 93.06 267 GLU A CA 1
ATOM 2284 C C . GLU A 1 267 ? 10.651 3.840 -34.736 1.00 93.06 267 GLU A C 1
ATOM 2286 O O . GLU A 1 267 ? 11.399 4.714 -35.175 1.00 93.06 267 GLU A O 1
ATOM 2291 N N . LYS A 1 268 ? 10.026 3.983 -33.558 1.00 91.44 268 LYS A N 1
ATOM 2292 C CA . LYS A 1 268 ? 10.161 5.187 -32.714 1.00 91.44 268 LYS A CA 1
ATOM 2293 C C . LYS A 1 268 ? 11.579 5.381 -32.179 1.00 91.44 268 LYS A C 1
ATOM 2295 O O . LYS A 1 268 ? 11.976 6.520 -31.944 1.00 91.44 268 LYS A O 1
ATOM 2300 N N . PHE A 1 269 ? 12.323 4.294 -31.991 1.00 92.25 269 PHE A N 1
ATOM 2301 C CA . PHE A 1 269 ? 13.713 4.311 -31.532 1.00 92.25 269 PHE A CA 1
ATOM 2302 C C . PHE A 1 269 ? 14.728 4.222 -32.685 1.00 92.25 269 PHE A C 1
ATOM 2304 O O . PHE A 1 269 ? 15.928 4.147 -32.439 1.00 92.25 269 PHE A O 1
ATOM 2311 N N . ASN A 1 270 ? 14.274 4.300 -33.943 1.00 94.94 270 ASN A N 1
ATOM 2312 C CA . ASN A 1 270 ? 15.098 4.123 -35.145 1.00 94.94 270 ASN A CA 1
ATOM 2313 C C . ASN A 1 270 ? 15.819 2.760 -35.206 1.00 94.94 270 ASN A C 1
ATOM 2315 O O . ASN A 1 270 ? 16.939 2.672 -35.712 1.00 94.94 270 ASN A O 1
ATOM 2319 N N . LEU A 1 271 ? 15.178 1.703 -34.703 1.00 96.44 271 LEU A N 1
ATOM 2320 C CA . LEU A 1 271 ? 15.679 0.329 -34.736 1.00 96.44 271 LEU A CA 1
ATOM 2321 C C . LEU A 1 271 ? 15.042 -0.464 -35.882 1.00 96.44 271 LEU A C 1
ATOM 2323 O O . LEU A 1 271 ? 13.887 -0.239 -36.249 1.00 96.44 271 LEU A O 1
ATOM 2327 N N . SER A 1 272 ? 15.800 -1.400 -36.455 1.00 96.81 272 SER A N 1
ATOM 2328 C CA . SER A 1 272 ? 15.315 -2.269 -37.532 1.00 96.81 272 SER A CA 1
ATOM 2329 C C . SER A 1 272 ? 14.600 -3.519 -37.003 1.00 96.81 272 SER A C 1
ATOM 2331 O O . SER A 1 272 ? 14.716 -3.881 -35.833 1.00 96.81 272 SER A O 1
ATOM 2333 N N . ILE A 1 273 ? 13.892 -4.235 -37.885 1.00 96.62 273 ILE A N 1
ATOM 2334 C CA . ILE A 1 273 ? 13.289 -5.541 -37.559 1.00 96.62 273 ILE A CA 1
ATOM 2335 C C . ILE A 1 273 ? 14.364 -6.553 -37.119 1.00 96.62 273 ILE A C 1
ATOM 2337 O O . ILE A 1 273 ? 14.152 -7.296 -36.162 1.00 96.62 273 ILE A O 1
ATOM 2341 N N . ASP A 1 274 ? 15.537 -6.549 -37.762 1.00 96.88 274 ASP A N 1
ATOM 2342 C CA . ASP A 1 274 ? 16.658 -7.421 -37.388 1.00 96.88 274 ASP A CA 1
ATOM 2343 C C . ASP A 1 274 ? 17.158 -7.121 -35.965 1.00 96.88 274 ASP A C 1
ATOM 2345 O O . ASP A 1 274 ? 17.507 -8.037 -35.215 1.00 96.88 274 ASP A O 1
ATOM 2349 N N . ASP A 1 275 ? 17.155 -5.848 -35.563 1.00 97.31 275 ASP A N 1
ATOM 2350 C CA . ASP A 1 275 ? 17.487 -5.433 -34.197 1.00 97.31 275 ASP A CA 1
ATOM 2351 C C . ASP A 1 275 ? 16.427 -5.915 -33.200 1.00 97.31 275 ASP A C 1
ATOM 2353 O O . ASP A 1 275 ? 16.771 -6.418 -32.130 1.00 97.31 275 ASP A O 1
ATOM 2357 N N . GLY A 1 276 ? 15.150 -5.889 -33.590 1.00 96.94 276 GLY A N 1
ATOM 2358 C CA . GLY A 1 276 ? 14.057 -6.489 -32.825 1.00 96.94 276 GLY A CA 1
ATOM 2359 C C . GLY A 1 276 ? 14.255 -7.983 -32.549 1.00 96.94 276 GLY A C 1
ATOM 2360 O O . GLY A 1 276 ? 14.121 -8.426 -31.406 1.00 96.94 276 GLY A O 1
ATOM 2361 N N . PHE A 1 277 ? 14.655 -8.768 -33.555 1.00 97.69 277 PHE A N 1
ATOM 2362 C CA . PHE A 1 277 ? 14.966 -10.190 -33.362 1.00 97.69 277 PHE A CA 1
ATOM 2363 C C . PHE A 1 277 ? 16.193 -10.417 -32.472 1.00 97.69 277 PHE A C 1
ATOM 2365 O O . PHE A 1 277 ? 16.212 -11.371 -31.687 1.00 97.69 277 PHE A O 1
ATOM 2372 N N . LYS A 1 278 ? 17.205 -9.542 -32.538 1.00 97.00 278 LYS A N 1
ATOM 2373 C CA . LYS A 1 278 ? 18.343 -9.594 -31.607 1.00 97.00 278 LYS A CA 1
ATOM 2374 C C . LYS A 1 278 ? 17.898 -9.316 -30.173 1.00 97.00 278 LYS A C 1
ATOM 2376 O O . LYS A 1 278 ? 18.271 -10.084 -29.291 1.00 97.00 278 LYS A O 1
ATOM 2381 N N . ILE A 1 279 ? 17.074 -8.286 -29.942 1.00 96.44 279 ILE A N 1
ATOM 2382 C CA . ILE A 1 279 ? 16.512 -7.973 -28.614 1.00 96.44 279 ILE A CA 1
ATOM 2383 C C . ILE A 1 279 ? 15.740 -9.178 -28.075 1.00 96.44 279 ILE A C 1
ATOM 2385 O O . ILE A 1 279 ? 15.974 -9.594 -26.939 1.00 96.44 279 ILE A O 1
ATOM 2389 N N . ARG A 1 280 ? 14.884 -9.792 -28.905 1.00 96.19 280 ARG A N 1
ATOM 2390 C CA . ARG A 1 280 ? 14.153 -11.011 -28.539 1.00 96.19 280 ARG A CA 1
ATOM 2391 C C . 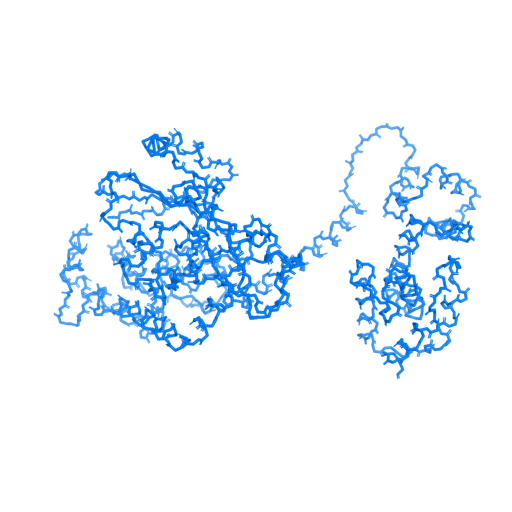ARG A 1 280 ? 15.106 -12.111 -28.088 1.00 96.19 280 ARG A C 1
ATOM 2393 O O . ARG A 1 280 ? 14.949 -12.657 -27.001 1.00 96.19 280 ARG A O 1
ATOM 2400 N N . LYS A 1 281 ? 16.097 -12.435 -28.923 1.00 95.62 281 LYS A N 1
ATOM 2401 C CA . LYS A 1 281 ? 17.074 -13.490 -28.636 1.00 95.62 281 LYS A CA 1
ATOM 2402 C C . LYS A 1 281 ? 17.850 -13.201 -27.352 1.00 95.62 281 LYS A C 1
ATOM 2404 O O . LYS A 1 281 ? 18.062 -14.115 -26.564 1.00 95.62 281 LYS A O 1
ATOM 2409 N N . HIS A 1 282 ? 18.239 -11.947 -27.125 1.00 93.81 282 HIS A N 1
ATOM 2410 C CA . HIS A 1 282 ? 18.896 -11.531 -25.891 1.00 93.81 282 HIS A CA 1
ATOM 2411 C C . HIS A 1 282 ? 17.999 -11.798 -24.678 1.00 93.81 282 HIS A C 1
ATOM 2413 O O . HIS A 1 282 ? 18.432 -12.464 -23.746 1.00 93.81 282 HIS A O 1
ATOM 2419 N N . ILE A 1 283 ? 16.746 -11.340 -24.696 1.00 93.81 283 ILE A N 1
ATOM 2420 C CA . ILE A 1 283 ? 15.819 -11.526 -23.571 1.00 93.81 283 ILE A CA 1
ATOM 2421 C C . ILE A 1 283 ? 15.552 -13.008 -23.295 1.00 93.81 283 ILE A C 1
ATOM 2423 O O . ILE A 1 283 ? 15.647 -13.417 -22.143 1.00 93.81 283 ILE A O 1
ATOM 2427 N N . VAL A 1 284 ? 15.289 -13.816 -24.329 1.00 94.31 284 VAL A N 1
ATOM 2428 C CA . VAL A 1 284 ? 15.072 -15.267 -24.177 1.00 94.31 284 VAL A CA 1
ATOM 2429 C C . VAL A 1 284 ? 16.288 -15.930 -23.536 1.00 94.31 284 VAL A C 1
ATOM 2431 O O . VAL A 1 284 ? 16.150 -16.572 -22.501 1.00 94.31 284 VAL A O 1
ATOM 2434 N N . ASN A 1 285 ? 17.487 -15.702 -24.078 1.00 92.38 285 ASN A N 1
ATOM 2435 C CA . ASN A 1 285 ? 18.712 -16.293 -23.539 1.00 92.38 285 ASN A CA 1
ATOM 2436 C C . ASN A 1 285 ? 18.959 -15.889 -22.076 1.00 92.38 285 ASN A C 1
ATOM 2438 O O . ASN A 1 285 ? 19.479 -16.682 -21.298 1.00 92.38 285 ASN A O 1
ATOM 2442 N N . LYS A 1 286 ? 18.620 -14.647 -21.708 1.00 90.62 286 LYS A N 1
ATOM 2443 C CA . LYS A 1 286 ? 18.831 -14.116 -20.355 1.00 90.62 286 LYS A CA 1
ATOM 2444 C C . LYS A 1 286 ? 17.773 -14.576 -19.354 1.00 90.62 286 LYS A C 1
ATOM 2446 O O . LYS A 1 286 ? 18.085 -14.707 -18.177 1.00 90.62 286 LYS A O 1
ATOM 2451 N N . LEU A 1 287 ? 16.553 -14.856 -19.809 1.00 90.94 287 LEU A N 1
ATOM 2452 C CA . LEU A 1 287 ? 15.554 -15.572 -19.014 1.00 90.94 287 LEU A CA 1
ATOM 2453 C C . LEU A 1 287 ? 15.990 -17.027 -18.786 1.00 90.94 287 LEU A C 1
ATOM 2455 O O . LEU A 1 287 ? 15.942 -17.508 -17.660 1.00 90.94 287 LEU A O 1
ATOM 2459 N N . GLU A 1 288 ? 16.488 -17.708 -19.823 1.00 90.81 288 GLU A N 1
ATOM 2460 C CA . GLU A 1 288 ? 16.984 -19.090 -19.725 1.00 90.81 288 GLU A CA 1
ATOM 2461 C C . GLU A 1 288 ? 18.207 -19.228 -18.804 1.00 90.81 288 GLU A C 1
ATOM 2463 O O . GLU A 1 288 ? 18.353 -20.249 -18.132 1.00 90.81 288 GLU A O 1
ATOM 2468 N N . SER A 1 289 ? 19.079 -18.213 -18.748 1.00 88.19 289 SER A N 1
ATOM 2469 C CA . SER A 1 289 ? 20.236 -18.198 -17.844 1.00 88.19 289 SER A CA 1
ATOM 2470 C C . SER A 1 289 ? 19.914 -17.745 -16.414 1.00 88.19 289 SER A C 1
ATOM 2472 O O . SER A 1 289 ? 20.790 -17.828 -15.556 1.00 88.19 289 SER A O 1
ATOM 2474 N N . GLY A 1 290 ? 18.689 -17.275 -16.143 1.00 87.12 290 GLY A N 1
ATOM 2475 C CA . GLY A 1 290 ? 18.289 -16.721 -14.842 1.00 87.12 290 GLY A CA 1
ATOM 2476 C C . GLY A 1 290 ? 18.800 -15.299 -14.567 1.00 87.12 290 GLY A C 1
ATOM 2477 O O . GLY A 1 290 ? 18.631 -14.784 -13.467 1.00 87.12 290 GLY A O 1
ATOM 2478 N N . GLU A 1 291 ? 19.405 -14.633 -15.555 1.00 86.69 291 GLU A N 1
ATOM 2479 C CA . GLU A 1 291 ? 19.841 -13.231 -15.450 1.00 86.69 291 GLU A CA 1
ATOM 2480 C C . GLU A 1 291 ? 18.668 -12.236 -15.529 1.00 86.69 291 GLU A C 1
ATOM 2482 O O . GLU A 1 291 ? 18.821 -11.048 -15.237 1.00 86.69 291 GLU A O 1
ATOM 2487 N N . LEU A 1 292 ? 17.491 -12.697 -15.948 1.00 88.81 292 LEU A N 1
ATOM 2488 C CA . LEU A 1 292 ? 16.224 -11.972 -15.896 1.00 88.81 292 LEU A CA 1
ATOM 2489 C C . LEU A 1 292 ? 15.168 -12.851 -15.228 1.00 88.81 292 LEU A C 1
ATOM 2491 O O . LEU A 1 292 ? 15.208 -14.072 -15.359 1.00 88.81 292 LEU A O 1
ATOM 2495 N N . ASN A 1 293 ? 14.188 -12.221 -14.582 1.00 84.62 293 ASN A N 1
ATOM 2496 C CA . ASN A 1 293 ? 13.005 -12.899 -14.059 1.00 84.62 293 ASN A CA 1
ATOM 2497 C C . ASN A 1 293 ? 11.741 -12.520 -14.858 1.00 84.62 293 ASN A C 1
ATOM 2499 O O . ASN A 1 293 ? 11.779 -11.723 -15.805 1.00 84.62 293 ASN A O 1
ATOM 2503 N N . GLU A 1 294 ? 10.600 -13.092 -14.470 1.00 76.44 294 GLU A N 1
ATOM 2504 C CA . GLU A 1 294 ? 9.308 -12.942 -15.154 1.00 76.44 294 GLU A CA 1
ATOM 2505 C C . GLU A 1 294 ? 8.790 -11.500 -15.256 1.00 76.44 294 GLU A C 1
ATOM 2507 O O . GLU A 1 294 ? 7.931 -11.232 -16.081 1.00 76.44 294 GLU A O 1
ATOM 2512 N N . LYS A 1 295 ? 9.289 -10.545 -14.467 1.00 77.31 295 LYS A N 1
ATOM 2513 C CA . LYS A 1 295 ? 8.862 -9.135 -14.563 1.00 77.31 295 LYS A CA 1
ATOM 2514 C C . LYS A 1 295 ? 9.990 -8.208 -14.996 1.00 77.31 295 LYS A C 1
ATOM 2516 O O . LYS A 1 295 ? 9.759 -7.203 -15.670 1.00 77.31 295 LYS A O 1
ATOM 2521 N N . SER A 1 296 ? 11.229 -8.541 -14.650 1.00 86.19 296 SER A N 1
ATOM 2522 C CA . SER A 1 296 ? 12.395 -7.702 -14.913 1.00 86.19 296 SER A CA 1
ATOM 2523 C C . SER A 1 296 ? 12.742 -7.619 -16.401 1.00 86.19 296 SER A C 1
ATOM 2525 O O . SER A 1 296 ? 13.309 -6.622 -16.858 1.00 86.19 296 SER A O 1
ATOM 2527 N N . HIS A 1 297 ? 12.346 -8.617 -17.193 1.00 88.50 297 HIS A N 1
ATOM 2528 C CA . HIS A 1 297 ? 12.619 -8.616 -18.624 1.00 88.50 297 HIS A CA 1
ATOM 2529 C C . HIS A 1 297 ? 11.822 -7.550 -19.401 1.00 88.50 297 HIS A C 1
ATOM 2531 O O . HIS A 1 297 ? 12.296 -7.101 -20.444 1.00 88.50 297 HIS A O 1
ATOM 2537 N N . TYR A 1 298 ? 10.678 -7.065 -18.895 1.00 88.56 298 TYR A N 1
ATOM 2538 C CA . TYR A 1 298 ? 10.013 -5.891 -19.480 1.00 88.56 298 TYR A CA 1
ATOM 2539 C C . TYR A 1 298 ? 10.857 -4.629 -19.307 1.00 88.56 298 TYR A C 1
ATOM 2541 O O . TYR A 1 298 ? 11.078 -3.888 -20.263 1.00 88.56 298 TYR A O 1
ATOM 2549 N N . GLN A 1 299 ? 11.422 -4.424 -18.115 1.00 86.81 299 GLN A N 1
ATOM 2550 C CA . GLN A 1 299 ? 12.354 -3.322 -17.883 1.00 86.81 299 GLN A CA 1
ATOM 2551 C C . GLN A 1 299 ? 13.592 -3.449 -18.785 1.00 86.81 299 GLN A C 1
ATOM 2553 O O . GLN A 1 299 ? 14.053 -2.457 -19.352 1.00 86.81 299 GLN A O 1
ATOM 2558 N N . ARG A 1 300 ? 14.101 -4.675 -18.977 1.00 90.00 300 ARG A N 1
ATOM 2559 C CA . ARG A 1 300 ? 15.198 -4.945 -19.915 1.00 90.00 300 ARG A CA 1
ATOM 2560 C C . ARG A 1 300 ? 14.823 -4.598 -21.356 1.00 90.00 300 ARG A C 1
ATOM 2562 O O . ARG A 1 300 ? 15.642 -4.004 -22.053 1.00 90.00 300 ARG A O 1
ATOM 2569 N N . LEU A 1 301 ? 13.611 -4.935 -21.797 1.00 92.00 301 LEU A N 1
ATOM 2570 C CA . LEU A 1 301 ? 13.098 -4.588 -23.124 1.00 92.00 301 LEU A CA 1
ATOM 2571 C C . LEU A 1 301 ? 13.108 -3.073 -23.346 1.00 92.00 301 LEU A C 1
ATOM 2573 O O . LEU A 1 301 ? 13.703 -2.603 -24.314 1.00 92.00 301 LEU A O 1
ATOM 2577 N N . LEU A 1 302 ? 12.513 -2.309 -22.425 1.00 89.06 302 LEU A N 1
ATOM 2578 C CA . LEU A 1 302 ? 12.478 -0.843 -22.500 1.00 89.06 302 LEU A CA 1
ATOM 2579 C C . LEU A 1 302 ? 13.886 -0.231 -22.517 1.00 89.06 302 LEU A C 1
ATOM 2581 O O . LEU A 1 302 ? 14.159 0.716 -23.259 1.00 89.06 302 LEU A O 1
ATOM 2585 N N . TYR A 1 303 ? 14.800 -0.797 -21.730 1.00 90.06 303 TYR A N 1
ATOM 2586 C CA . TYR A 1 303 ? 16.191 -0.368 -21.707 1.00 90.06 303 TYR A CA 1
ATOM 2587 C C . TYR A 1 303 ? 16.896 -0.625 -23.049 1.00 90.06 303 TYR A C 1
ATOM 2589 O O . TYR A 1 303 ? 17.525 0.280 -23.590 1.00 90.06 303 TYR A O 1
ATOM 2597 N N . LEU A 1 304 ? 16.755 -1.819 -23.635 1.00 93.00 304 LEU A N 1
ATOM 2598 C CA . LEU A 1 304 ? 17.396 -2.172 -24.911 1.00 93.00 304 LEU A CA 1
ATOM 2599 C C . LEU A 1 304 ? 16.826 -1.413 -26.114 1.00 93.00 304 LEU A C 1
ATOM 2601 O O . LEU A 1 304 ? 17.551 -1.195 -27.081 1.00 93.00 304 LEU A O 1
ATOM 2605 N N . LEU A 1 305 ? 15.566 -0.973 -26.055 1.00 93.00 305 LEU A N 1
ATOM 2606 C CA . LEU A 1 305 ? 15.003 -0.076 -27.069 1.00 93.00 305 LEU A CA 1
ATOM 2607 C C . LEU A 1 305 ? 15.741 1.270 -27.123 1.00 93.00 305 LEU A C 1
ATOM 2609 O O . LEU A 1 305 ? 15.886 1.850 -28.194 1.00 93.00 305 LEU A O 1
ATOM 2613 N N . SER A 1 306 ? 16.222 1.761 -25.979 1.00 90.12 306 SER A N 1
ATOM 2614 C CA . SER A 1 306 ? 16.922 3.049 -25.868 1.00 90.12 306 SER A CA 1
ATOM 2615 C C . SER A 1 306 ? 18.452 2.937 -25.867 1.00 90.12 306 SER A C 1
ATOM 2617 O O . SER A 1 306 ? 19.119 3.927 -26.151 1.00 90.12 306 SER A O 1
ATOM 2619 N N . HIS A 1 307 ? 18.992 1.750 -25.579 1.00 91.62 307 HIS A N 1
ATOM 2620 C CA . HIS A 1 307 ? 20.426 1.468 -25.436 1.00 91.62 307 HIS A CA 1
ATOM 2621 C C . HIS A 1 307 ? 20.801 0.192 -26.201 1.00 91.62 307 HIS A C 1
ATOM 2623 O O . HIS A 1 307 ? 21.324 -0.779 -25.648 1.00 91.62 307 HIS A O 1
ATOM 2629 N N . PHE A 1 308 ? 20.453 0.136 -27.484 1.00 92.19 308 PHE A N 1
ATOM 2630 C CA . PHE A 1 308 ? 20.650 -1.065 -28.292 1.00 92.19 308 PHE A CA 1
ATOM 2631 C C . PHE A 1 308 ? 22.134 -1.449 -28.441 1.00 92.19 308 PHE A C 1
ATOM 2633 O O . PHE A 1 308 ? 22.475 -2.624 -28.554 1.00 92.19 308 PHE A O 1
ATOM 2640 N N . GLU A 1 309 ? 23.041 -0.475 -28.379 1.00 89.62 309 GLU A N 1
ATOM 2641 C CA . GLU A 1 309 ? 24.486 -0.661 -28.512 1.00 89.62 309 GLU A CA 1
ATOM 2642 C C . GLU A 1 309 ? 25.110 -1.571 -27.446 1.00 89.62 309 GLU A C 1
ATOM 2644 O O . GLU A 1 309 ? 26.197 -2.104 -27.667 1.00 89.62 309 GLU A O 1
ATOM 2649 N N . VAL A 1 310 ? 24.438 -1.781 -26.308 1.00 87.50 310 VAL A N 1
ATOM 2650 C CA . VAL A 1 310 ? 24.931 -2.655 -25.233 1.00 87.50 310 VAL A CA 1
ATOM 2651 C C . VAL A 1 310 ? 24.352 -4.074 -25.278 1.00 87.50 310 VAL A C 1
ATOM 2653 O O . VAL A 1 310 ? 24.567 -4.845 -24.346 1.00 87.50 310 VAL A O 1
ATOM 2656 N N . ILE A 1 311 ? 23.637 -4.455 -26.343 1.00 87.56 311 ILE A N 1
ATOM 2657 C CA . ILE A 1 311 ? 22.983 -5.771 -26.458 1.00 87.56 311 ILE A CA 1
ATOM 2658 C C . ILE A 1 311 ? 23.949 -6.965 -26.381 1.00 87.56 311 ILE A C 1
ATOM 2660 O O . ILE A 1 311 ? 23.592 -8.009 -25.832 1.00 87.56 311 ILE A O 1
ATOM 2664 N N . ASP A 1 312 ? 25.174 -6.799 -26.881 1.00 83.88 312 ASP A N 1
ATOM 2665 C CA . ASP A 1 312 ? 26.224 -7.827 -26.876 1.00 83.88 312 ASP A CA 1
ATOM 2666 C C . ASP A 1 312 ? 27.167 -7.698 -25.665 1.00 83.88 312 ASP A C 1
ATOM 2668 O O . ASP A 1 312 ? 28.184 -8.386 -25.581 1.00 83.88 312 ASP A O 1
ATOM 2672 N N . LYS A 1 313 ? 26.866 -6.799 -24.717 1.00 82.50 313 LYS A N 1
ATOM 2673 C CA . LYS A 1 313 ? 27.683 -6.613 -23.517 1.00 82.50 313 LYS A CA 1
ATOM 2674 C C . LYS A 1 313 ? 27.531 -7.824 -22.593 1.00 82.50 313 LYS A C 1
ATOM 2676 O O . LYS A 1 313 ? 26.442 -8.103 -22.090 1.00 82.50 313 LYS A O 1
ATOM 2681 N N . GLU A 1 314 ? 28.639 -8.514 -22.338 1.00 76.50 314 GLU A N 1
ATOM 2682 C CA . GLU A 1 314 ? 28.706 -9.573 -21.330 1.00 76.50 314 GLU A CA 1
ATOM 2683 C C . GLU A 1 314 ? 28.747 -8.992 -19.910 1.00 76.50 314 GLU A C 1
ATOM 2685 O O . GLU A 1 314 ? 29.232 -7.880 -19.680 1.00 76.50 314 GLU A O 1
ATOM 2690 N N . ILE A 1 315 ? 28.216 -9.755 -18.956 1.00 71.44 315 ILE A N 1
ATOM 2691 C CA . ILE A 1 315 ? 28.258 -9.418 -17.533 1.00 71.44 315 ILE A CA 1
ATOM 2692 C C . ILE A 1 315 ? 29.582 -9.935 -16.973 1.00 71.44 315 ILE A C 1
ATOM 2694 O O . ILE A 1 315 ? 29.890 -11.118 -17.098 1.00 71.44 315 ILE A O 1
ATOM 2698 N N . THR A 1 316 ? 30.378 -9.049 -16.381 1.00 61.91 316 THR A N 1
ATOM 2699 C CA . THR A 1 316 ? 31.552 -9.440 -15.589 1.00 61.91 316 THR A CA 1
ATOM 2700 C C . THR A 1 316 ? 31.103 -10.111 -14.292 1.00 61.91 316 THR A C 1
ATOM 2702 O O . THR A 1 316 ? 30.054 -9.736 -13.778 1.00 61.91 316 THR A O 1
ATOM 2705 N N . GLU A 1 317 ? 31.878 -11.083 -13.789 1.00 58.66 317 GLU A N 1
ATOM 2706 C CA . GLU A 1 317 ? 31.544 -11.928 -12.625 1.00 58.66 317 GLU A CA 1
ATOM 2707 C C . GLU A 1 317 ? 30.770 -11.194 -11.519 1.00 58.66 317 GLU A C 1
ATOM 2709 O O . GLU A 1 317 ? 31.126 -10.093 -11.098 1.00 58.66 317 GLU A O 1
ATOM 2714 N N . PHE A 1 318 ? 29.682 -11.834 -11.092 1.00 58.28 318 PHE A N 1
ATOM 2715 C CA . PHE A 1 318 ? 28.736 -11.320 -10.115 1.00 58.28 318 PHE A CA 1
ATOM 2716 C C . PHE A 1 318 ? 29.251 -11.612 -8.704 1.00 58.28 318 PHE A C 1
ATOM 2718 O O . PHE A 1 318 ? 29.391 -12.775 -8.327 1.00 58.28 318 PHE A O 1
ATOM 2725 N N . ASP A 1 319 ? 29.530 -10.565 -7.935 1.00 57.19 319 ASP A N 1
ATOM 2726 C CA . ASP A 1 319 ? 29.712 -10.657 -6.489 1.00 57.19 319 ASP A CA 1
ATOM 2727 C C . ASP A 1 319 ? 28.382 -10.233 -5.836 1.00 57.19 319 ASP A C 1
ATOM 2729 O O . ASP A 1 319 ? 27.758 -9.252 -6.241 1.00 57.19 319 ASP A O 1
ATOM 2733 N N . GLU A 1 320 ? 27.891 -10.996 -4.863 1.00 54.47 320 GLU A N 1
ATOM 2734 C CA . GLU A 1 320 ? 26.619 -10.712 -4.178 1.00 54.47 320 GLU A CA 1
ATOM 2735 C C . GLU A 1 320 ? 26.681 -9.420 -3.335 1.00 54.47 320 GLU A C 1
ATOM 2737 O O . GLU A 1 320 ? 25.647 -8.901 -2.906 1.00 54.47 320 GLU A O 1
ATOM 2742 N N . SER A 1 321 ? 27.883 -8.866 -3.132 1.00 55.56 321 SER A N 1
ATOM 2743 C CA . SER A 1 321 ? 28.147 -7.650 -2.351 1.00 55.56 321 SER A CA 1
ATOM 2744 C C . SER A 1 321 ? 28.130 -6.331 -3.145 1.00 55.56 321 SER A C 1
ATOM 2746 O O . SER A 1 321 ? 28.466 -5.281 -2.597 1.00 55.56 321 SER A O 1
ATOM 2748 N N . VAL A 1 322 ? 27.758 -6.337 -4.431 1.00 60.03 322 VAL A N 1
ATOM 2749 C CA . VAL A 1 322 ? 27.977 -5.170 -5.306 1.00 60.03 322 VAL A CA 1
ATOM 2750 C C . VAL A 1 322 ? 26.881 -4.103 -5.122 1.00 60.03 322 VAL A C 1
ATOM 2752 O O . VAL A 1 322 ? 25.702 -4.334 -5.388 1.00 60.03 322 VAL A O 1
ATOM 2755 N N . GLU A 1 323 ? 27.289 -2.894 -4.718 1.00 74.19 323 GLU A N 1
ATOM 2756 C CA . GLU A 1 323 ? 26.434 -1.696 -4.589 1.00 74.19 323 GLU A CA 1
ATOM 2757 C C . GLU A 1 323 ? 25.998 -1.102 -5.945 1.00 74.19 323 GLU A C 1
ATOM 2759 O O . GLU A 1 323 ? 25.135 -0.228 -6.004 1.00 74.19 323 GLU A O 1
ATOM 2764 N N . GLU A 1 324 ? 26.574 -1.567 -7.052 1.00 83.44 324 GLU A N 1
ATOM 2765 C CA . GLU A 1 324 ? 26.337 -1.097 -8.418 1.00 83.44 324 GLU A CA 1
ATOM 2766 C C . GLU A 1 324 ? 25.939 -2.235 -9.367 1.00 83.44 324 GLU A C 1
ATOM 2768 O O . GLU A 1 324 ? 26.354 -3.384 -9.251 1.00 83.44 324 GLU A O 1
ATOM 2773 N N . CYS A 1 325 ? 25.141 -1.916 -10.381 1.00 82.75 325 CYS A N 1
ATOM 2774 C CA . CYS A 1 325 ? 24.733 -2.891 -11.376 1.00 82.75 325 CYS A CA 1
ATOM 2775 C C . CYS A 1 325 ? 25.910 -3.285 -12.270 1.00 82.75 325 CYS A C 1
ATOM 2777 O O . CYS A 1 325 ? 26.417 -2.425 -12.992 1.00 82.75 325 CYS A O 1
ATOM 2779 N N . PRO A 1 326 ? 26.273 -4.578 -12.362 1.00 79.25 326 PRO A N 1
ATOM 2780 C CA . PRO A 1 326 ? 27.412 -5.004 -13.177 1.00 79.25 326 PRO A CA 1
ATOM 2781 C C . PRO A 1 326 ? 27.169 -4.788 -14.679 1.00 79.25 326 PRO A C 1
ATOM 2783 O O . PRO A 1 326 ? 28.102 -4.752 -15.479 1.00 79.25 326 PRO A O 1
ATOM 2786 N N . PHE A 1 327 ? 25.910 -4.592 -15.083 1.00 84.44 327 PHE A N 1
ATOM 2787 C CA . PHE A 1 327 ? 25.561 -4.304 -16.466 1.00 84.44 327 PHE A CA 1
ATOM 2788 C C . PHE A 1 327 ? 25.556 -2.802 -16.787 1.00 84.44 327 PHE A C 1
ATOM 2790 O O . PHE A 1 327 ? 26.216 -2.388 -17.740 1.00 84.44 327 PHE A O 1
ATOM 2797 N N . CYS A 1 328 ? 24.831 -1.970 -16.033 1.00 85.25 328 CYS A N 1
ATOM 2798 C CA . CYS A 1 328 ? 24.670 -0.544 -16.361 1.00 85.25 328 CYS A CA 1
ATOM 2799 C C . CYS A 1 328 ? 25.398 0.428 -15.418 1.00 85.25 328 CYS A C 1
ATOM 2801 O O . CYS A 1 328 ? 25.284 1.632 -15.623 1.00 85.25 328 CYS A O 1
ATOM 2803 N N . GLY A 1 329 ? 26.100 -0.061 -14.392 1.00 81.38 329 GLY A N 1
ATOM 2804 C CA . GLY A 1 329 ? 26.855 0.751 -13.426 1.00 81.38 329 GLY A CA 1
ATOM 2805 C C . GLY A 1 329 ? 26.001 1.626 -12.503 1.00 81.38 329 GLY A C 1
ATOM 2806 O O . GLY A 1 329 ? 26.524 2.514 -11.846 1.00 81.38 329 GLY A O 1
ATOM 2807 N N . ASN A 1 330 ? 24.678 1.438 -12.476 1.00 83.25 330 ASN A N 1
ATOM 2808 C CA . ASN A 1 330 ? 23.798 2.218 -11.602 1.00 83.25 330 ASN A CA 1
ATOM 2809 C C . ASN A 1 330 ? 23.736 1.610 -10.203 1.00 83.25 330 ASN A C 1
ATOM 2811 O O . ASN A 1 330 ? 23.670 0.390 -10.087 1.00 83.25 330 ASN A O 1
ATOM 2815 N N . TYR A 1 331 ? 23.651 2.457 -9.176 1.00 80.62 331 TYR A N 1
ATOM 2816 C CA . TYR A 1 331 ? 23.483 2.032 -7.786 1.00 80.62 331 TYR A CA 1
ATOM 2817 C C . TYR A 1 331 ? 22.281 1.086 -7.601 1.00 80.62 331 TYR A C 1
ATOM 2819 O O . TYR A 1 331 ? 21.187 1.331 -8.127 1.00 80.62 331 TYR A O 1
ATOM 2827 N N . ILE A 1 332 ? 22.487 0.013 -6.838 1.00 76.44 332 ILE A N 1
ATOM 2828 C CA . ILE A 1 332 ? 21.495 -1.006 -6.507 1.00 76.44 332 ILE A CA 1
ATOM 2829 C C . ILE A 1 332 ? 21.265 -0.992 -4.993 1.00 76.44 332 ILE A C 1
ATOM 2831 O O . ILE A 1 332 ? 22.093 -1.505 -4.242 1.00 76.44 332 ILE A O 1
ATOM 2835 N N . PRO A 1 333 ? 20.106 -0.491 -4.535 1.00 72.69 333 PRO A N 1
ATOM 2836 C CA . PRO A 1 333 ? 19.708 -0.652 -3.143 1.00 72.69 333 PRO A CA 1
ATOM 2837 C C . PRO A 1 333 ? 19.607 -2.131 -2.732 1.00 72.69 333 PRO A C 1
ATOM 2839 O O . PRO A 1 333 ? 19.256 -2.994 -3.537 1.00 72.69 333 PRO A O 1
ATOM 2842 N N . ASP A 1 334 ? 19.860 -2.434 -1.467 1.00 70.88 334 ASP A N 1
ATOM 2843 C CA . ASP A 1 334 ? 19.726 -3.774 -0.873 1.00 70.88 334 ASP A CA 1
ATOM 2844 C C . ASP A 1 334 ? 18.312 -4.372 -1.004 1.00 70.88 334 ASP A C 1
ATOM 2846 O O . ASP A 1 334 ? 18.164 -5.573 -1.206 1.00 70.88 334 ASP A O 1
ATOM 2850 N N . PHE A 1 335 ? 17.280 -3.529 -1.017 1.00 71.38 335 PHE A N 1
ATOM 2851 C CA . PHE A 1 335 ? 15.871 -3.924 -1.109 1.00 71.38 335 PHE A CA 1
ATOM 2852 C C . PHE A 1 335 ? 15.320 -4.111 -2.540 1.00 71.38 335 PHE A C 1
ATOM 2854 O O . PHE A 1 335 ? 14.102 -4.120 -2.730 1.00 71.38 335 PHE A O 1
ATOM 2861 N N . VAL A 1 336 ? 16.159 -4.207 -3.579 1.00 75.38 336 VAL A N 1
ATOM 2862 C CA . VAL A 1 336 ? 15.694 -4.451 -4.965 1.00 75.38 336 VAL A CA 1
ATOM 2863 C C . VAL A 1 336 ? 16.153 -5.808 -5.488 1.00 75.38 336 VAL A C 1
ATOM 2865 O O . VAL A 1 336 ? 17.318 -6.180 -5.345 1.00 75.38 336 VAL A O 1
ATOM 2868 N N . ARG A 1 337 ? 15.229 -6.527 -6.135 1.00 79.56 337 ARG A N 1
ATOM 2869 C CA . ARG A 1 337 ? 15.484 -7.825 -6.778 1.00 79.56 337 ARG A CA 1
ATOM 2870 C C . ARG A 1 337 ? 16.182 -7.674 -8.120 1.00 79.56 337 ARG A C 1
ATOM 2872 O O . ARG A 1 337 ? 16.997 -8.504 -8.504 1.00 79.56 337 ARG A O 1
ATOM 2879 N N . SER A 1 338 ? 15.866 -6.591 -8.823 1.00 85.94 338 SER A N 1
ATOM 2880 C CA . SER A 1 338 ? 16.320 -6.321 -10.182 1.00 85.94 338 SER A CA 1
ATOM 2881 C C . SER A 1 338 ? 16.831 -4.885 -10.306 1.00 85.94 338 SER A C 1
ATOM 2883 O O . SER A 1 338 ? 16.322 -3.967 -9.660 1.00 85.94 338 SER A O 1
ATOM 2885 N N . CYS A 1 339 ? 17.809 -4.631 -11.173 1.00 83.56 339 CYS A N 1
ATOM 2886 C CA . CYS A 1 339 ? 18.268 -3.276 -11.451 1.00 83.56 339 CYS A CA 1
ATOM 2887 C C . CYS A 1 339 ? 17.110 -2.433 -12.006 1.00 83.56 339 CYS A C 1
ATOM 2889 O O . CYS A 1 339 ? 16.556 -2.739 -13.062 1.00 83.56 339 CYS A O 1
ATOM 2891 N N . ARG A 1 340 ? 16.776 -1.327 -11.330 1.00 80.69 340 ARG A N 1
ATOM 2892 C CA . ARG A 1 340 ? 15.670 -0.430 -11.723 1.00 80.69 340 ARG A CA 1
ATOM 2893 C C . ARG A 1 340 ? 15.849 0.208 -13.097 1.00 80.69 340 ARG A C 1
ATOM 2895 O O . ARG A 1 340 ? 14.874 0.646 -13.689 1.00 80.69 340 ARG A O 1
ATOM 2902 N N . VAL A 1 341 ? 17.090 0.286 -13.572 1.00 83.06 341 VAL A N 1
ATOM 2903 C CA . VAL A 1 341 ? 17.425 0.910 -14.852 1.00 83.06 341 VAL A CA 1
ATOM 2904 C C . VAL A 1 341 ? 17.369 -0.118 -15.977 1.00 83.06 341 VAL A C 1
ATOM 2906 O O . VAL A 1 341 ? 16.604 0.059 -16.921 1.00 83.06 341 VAL A O 1
ATOM 2909 N N . CYS A 1 342 ? 18.145 -1.202 -15.875 1.00 86.12 342 CYS A N 1
ATOM 2910 C CA . CYS A 1 342 ? 18.330 -2.145 -16.984 1.00 86.12 342 CYS A CA 1
ATOM 2911 C C . CYS A 1 342 ? 17.583 -3.481 -16.844 1.00 86.12 342 CYS A C 1
ATOM 2913 O O . CYS A 1 342 ? 17.656 -4.302 -17.755 1.00 86.12 342 CYS A O 1
ATOM 2915 N N . GLY A 1 343 ? 16.895 -3.729 -15.726 1.00 86.25 343 GLY A N 1
ATOM 2916 C CA . GLY A 1 343 ? 16.116 -4.950 -15.502 1.00 86.25 343 GLY A CA 1
ATOM 2917 C C . GLY A 1 343 ? 16.931 -6.208 -15.189 1.00 86.25 343 GLY A C 1
ATOM 2918 O O . GLY A 1 343 ? 16.342 -7.273 -15.048 1.00 86.25 343 GLY A O 1
ATOM 2919 N N . LEU A 1 344 ? 18.262 -6.120 -15.070 1.00 87.69 344 LEU A N 1
ATOM 2920 C CA . LEU A 1 344 ? 19.094 -7.259 -14.666 1.00 87.69 344 LEU A CA 1
ATOM 2921 C C . LEU A 1 344 ? 18.638 -7.797 -13.305 1.00 87.69 344 LEU A C 1
ATOM 2923 O O . LEU A 1 344 ? 18.558 -7.009 -12.364 1.00 87.69 344 LEU A O 1
ATOM 2927 N N . HIS A 1 345 ? 18.372 -9.097 -13.199 1.00 86.88 345 HIS A N 1
ATOM 2928 C CA . HIS A 1 345 ? 18.111 -9.742 -11.918 1.00 86.88 345 HIS A CA 1
ATOM 2929 C C . HIS A 1 345 ? 19.399 -9.784 -11.087 1.00 86.88 345 HIS A C 1
ATOM 2931 O O . HIS A 1 345 ? 20.466 -10.125 -11.590 1.00 86.88 345 HIS A O 1
ATOM 2937 N N . ILE A 1 346 ? 19.295 -9.367 -9.831 1.00 81.38 346 ILE A N 1
ATOM 2938 C CA . ILE A 1 346 ? 20.421 -9.187 -8.914 1.00 81.38 346 ILE A CA 1
ATOM 2939 C C . ILE A 1 346 ? 20.347 -10.230 -7.803 1.00 81.38 346 ILE A C 1
ATOM 2941 O O . ILE A 1 346 ? 21.339 -10.875 -7.493 1.00 81.38 346 ILE A O 1
ATOM 2945 N N . ARG A 1 347 ? 19.179 -10.374 -7.175 1.00 76.75 347 ARG A N 1
ATOM 2946 C CA . ARG A 1 347 ? 18.995 -11.236 -6.007 1.00 76.75 347 ARG A CA 1
ATOM 2947 C C . ARG A 1 347 ? 17.531 -11.570 -5.796 1.00 76.75 347 ARG A C 1
ATOM 2949 O O . ARG A 1 347 ? 16.647 -10.778 -6.127 1.00 76.75 347 ARG A O 1
ATOM 2956 N N . GLU A 1 348 ? 17.289 -12.699 -5.149 1.00 76.25 348 GLU A N 1
ATOM 2957 C CA . GLU A 1 348 ? 15.989 -12.990 -4.560 1.00 76.25 348 GLU A CA 1
ATOM 2958 C C . GLU A 1 348 ? 15.843 -12.282 -3.212 1.00 76.25 348 GLU A C 1
ATOM 2960 O O . GLU A 1 348 ? 16.785 -12.206 -2.424 1.00 76.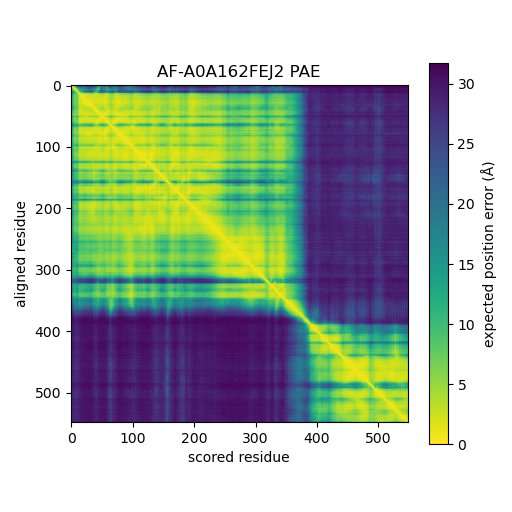25 348 GLU A O 1
ATOM 2965 N N . ILE A 1 349 ? 14.652 -11.738 -2.955 1.00 68.56 349 ILE A N 1
ATOM 2966 C CA . ILE A 1 349 ? 14.343 -11.038 -1.703 1.00 68.56 349 ILE A CA 1
ATOM 2967 C C . ILE A 1 349 ? 12.981 -11.498 -1.210 1.00 68.56 349 ILE A C 1
ATOM 2969 O O . ILE A 1 349 ? 11.967 -11.268 -1.879 1.00 68.56 349 ILE A O 1
ATOM 2973 N N . ASP A 1 350 ? 12.945 -12.068 -0.010 1.00 68.12 350 ASP A N 1
ATOM 2974 C CA . ASP A 1 350 ? 11.717 -12.161 0.771 1.00 68.12 350 ASP A CA 1
ATOM 2975 C C . ASP A 1 350 ? 11.449 -10.793 1.413 1.00 68.12 350 ASP A C 1
ATOM 2977 O O . ASP A 1 350 ? 12.120 -10.390 2.361 1.00 68.12 350 ASP A O 1
ATOM 2981 N N . PHE A 1 351 ? 10.498 -10.041 0.854 1.00 64.50 351 PHE A N 1
ATOM 2982 C CA . PHE A 1 351 ? 10.198 -8.686 1.315 1.00 64.50 351 PHE A CA 1
ATOM 2983 C C . PHE A 1 351 ? 9.559 -8.651 2.705 1.00 64.50 351 PHE A C 1
ATOM 2985 O O . PHE A 1 351 ? 9.713 -7.648 3.399 1.00 64.50 351 PHE A O 1
ATOM 2992 N N . GLU A 1 352 ? 8.848 -9.705 3.116 1.00 58.72 352 GLU A N 1
ATOM 2993 C CA . GLU A 1 352 ? 8.260 -9.772 4.456 1.00 58.72 352 GLU A CA 1
ATOM 2994 C C . GLU A 1 352 ? 9.360 -10.030 5.482 1.00 58.72 352 GLU A C 1
ATOM 2996 O O . GLU A 1 352 ? 9.474 -9.283 6.453 1.00 58.72 352 GLU A O 1
ATOM 3001 N N . GLN A 1 353 ? 10.242 -10.994 5.213 1.00 62.12 353 GLN A N 1
ATOM 3002 C CA . GLN A 1 353 ? 11.392 -11.253 6.076 1.00 62.12 353 GLN A CA 1
ATOM 3003 C C . GLN A 1 353 ? 12.368 -10.070 6.103 1.00 62.12 353 GLN A C 1
ATOM 3005 O O . GLN A 1 353 ? 12.857 -9.708 7.167 1.00 62.12 353 GLN A O 1
ATOM 3010 N N . HIS A 1 354 ? 12.629 -9.427 4.962 1.00 62.94 354 HIS A N 1
ATOM 3011 C CA . HIS A 1 354 ? 13.481 -8.240 4.898 1.00 62.94 354 HIS A CA 1
ATOM 3012 C C . HIS A 1 354 ? 12.872 -7.064 5.672 1.00 62.94 354 HIS A C 1
ATOM 3014 O O . HIS A 1 354 ? 13.595 -6.365 6.372 1.00 62.94 354 HIS A O 1
ATOM 3020 N N . ALA A 1 355 ? 11.549 -6.873 5.625 1.00 57.47 355 ALA A N 1
ATOM 3021 C CA . ALA A 1 355 ? 10.868 -5.873 6.446 1.00 57.47 355 ALA A CA 1
ATOM 3022 C C . ALA A 1 355 ? 10.952 -6.191 7.947 1.00 57.47 355 ALA A C 1
ATOM 3024 O O . ALA A 1 355 ? 11.155 -5.277 8.740 1.00 57.47 355 ALA A O 1
ATOM 3025 N N . VAL A 1 356 ? 10.818 -7.463 8.341 1.00 58.41 356 VAL A N 1
ATOM 3026 C CA . VAL A 1 356 ? 11.000 -7.901 9.737 1.00 58.41 356 VAL A CA 1
ATOM 3027 C C . VAL A 1 356 ? 12.438 -7.672 10.190 1.00 58.41 356 VAL A C 1
ATOM 3029 O O . VAL A 1 356 ? 12.650 -7.096 11.250 1.00 58.41 356 VAL A O 1
ATOM 3032 N N . ASN A 1 357 ? 13.422 -8.052 9.374 1.00 62.72 357 ASN A N 1
ATOM 3033 C CA . ASN A 1 357 ? 14.834 -7.825 9.669 1.00 62.72 357 ASN A CA 1
ATOM 3034 C C . ASN A 1 357 ? 15.124 -6.334 9.797 1.00 62.72 357 ASN A C 1
ATOM 3036 O O . ASN A 1 357 ? 15.707 -5.928 10.785 1.00 62.72 357 ASN A O 1
ATOM 3040 N N . LYS A 1 358 ? 14.628 -5.508 8.872 1.00 58.03 358 LYS A N 1
ATOM 3041 C CA . LYS A 1 358 ? 14.799 -4.058 8.930 1.00 58.03 358 LYS A CA 1
ATOM 3042 C C . LYS A 1 358 ? 14.084 -3.432 10.124 1.00 58.03 358 LYS A C 1
ATOM 3044 O O . LYS A 1 358 ? 14.578 -2.460 10.681 1.00 58.03 358 LYS A O 1
ATOM 3049 N N . LEU A 1 359 ? 12.921 -3.952 10.525 1.00 53.00 359 LEU A N 1
ATOM 3050 C CA . LEU A 1 359 ? 12.243 -3.533 11.752 1.00 53.00 359 LEU A CA 1
ATOM 3051 C C . LEU A 1 359 ? 13.102 -3.878 12.970 1.00 53.00 359 LEU A C 1
ATOM 3053 O O . LEU A 1 359 ? 13.277 -3.019 13.823 1.00 53.00 359 LEU A O 1
ATOM 3057 N N . ASN A 1 360 ? 13.652 -5.090 13.023 1.00 52.75 360 ASN A N 1
ATOM 3058 C CA . ASN A 1 360 ? 14.539 -5.526 14.095 1.00 52.75 360 ASN A CA 1
ATOM 3059 C C . ASN A 1 360 ? 15.823 -4.696 14.114 1.00 52.75 360 ASN A C 1
ATOM 3061 O O . ASN A 1 360 ? 16.159 -4.178 15.161 1.00 52.75 360 ASN A O 1
ATOM 3065 N N . GLU A 1 361 ? 16.466 -4.465 12.971 1.00 56.69 361 GLU A N 1
ATOM 3066 C CA . GLU A 1 361 ? 17.629 -3.584 12.817 1.00 56.69 361 GLU A CA 1
ATOM 3067 C C . GLU A 1 361 ? 17.290 -2.146 13.203 1.00 56.69 361 GLU A C 1
ATOM 3069 O O . GLU A 1 361 ? 18.054 -1.520 13.914 1.00 56.69 361 GLU A O 1
ATOM 3074 N N . SER A 1 362 ? 16.127 -1.621 12.805 1.00 48.72 362 SER A N 1
ATOM 3075 C CA . SER A 1 362 ? 15.683 -0.280 13.204 1.00 48.72 362 SER A CA 1
ATOM 3076 C C . SER A 1 362 ? 15.380 -0.222 14.696 1.00 48.72 362 SER A C 1
ATOM 3078 O O . SER A 1 362 ? 15.605 0.807 15.311 1.00 48.72 362 SER A O 1
ATOM 3080 N N . MET A 1 363 ? 14.848 -1.292 15.291 1.00 46.47 363 MET A N 1
ATOM 3081 C CA . MET A 1 363 ? 14.631 -1.395 16.733 1.00 46.47 363 MET A CA 1
ATOM 3082 C C . MET A 1 363 ? 15.956 -1.528 17.472 1.00 46.47 363 MET A C 1
ATOM 3084 O O . MET A 1 363 ? 16.122 -0.882 18.493 1.00 46.47 363 MET A O 1
ATOM 3088 N N . GLU A 1 364 ? 16.907 -2.291 16.947 1.00 46.41 364 GLU A N 1
ATOM 3089 C CA . GLU A 1 364 ? 18.266 -2.420 17.458 1.00 46.41 364 GLU A CA 1
ATOM 3090 C C . GLU A 1 364 ? 19.031 -1.109 17.310 1.00 46.41 364 GLU A C 1
ATOM 3092 O O . GLU A 1 364 ? 19.697 -0.721 18.250 1.00 46.41 364 GLU A O 1
ATOM 3097 N N . GLU A 1 365 ? 18.905 -0.376 16.205 1.00 44.25 365 GLU A N 1
ATOM 3098 C CA . GLU A 1 365 ? 19.452 0.970 16.002 1.00 44.25 365 GLU A CA 1
ATOM 3099 C C . GLU A 1 365 ? 18.722 2.016 16.835 1.00 44.25 365 GLU A C 1
ATOM 3101 O O . GLU A 1 365 ? 19.328 3.002 17.228 1.00 44.25 365 GLU A O 1
ATOM 3106 N N . LEU A 1 366 ? 17.436 1.833 17.133 1.00 37.44 366 LEU A N 1
ATOM 3107 C CA . LEU A 1 366 ? 16.707 2.708 18.042 1.00 37.44 366 LEU A CA 1
ATOM 3108 C C . LEU A 1 366 ? 17.118 2.429 19.482 1.00 37.44 366 LEU A C 1
ATOM 3110 O O . LEU A 1 366 ? 17.291 3.381 20.220 1.00 37.44 366 LEU A O 1
ATOM 3114 N N . VAL A 1 367 ? 17.313 1.166 19.870 1.00 39.59 367 VAL A N 1
ATOM 3115 C CA . VAL A 1 367 ? 17.808 0.727 21.186 1.00 39.59 367 VAL A CA 1
ATOM 3116 C C . VAL A 1 367 ? 19.272 1.099 21.356 1.00 39.59 367 VAL A C 1
ATOM 3118 O O . VAL A 1 367 ? 19.644 1.610 22.402 1.00 39.59 367 VAL A O 1
ATOM 3121 N N . ARG A 1 368 ? 20.092 0.917 20.324 1.00 40.75 368 ARG A N 1
ATOM 3122 C CA . ARG A 1 368 ? 21.496 1.316 20.265 1.00 40.75 368 ARG A CA 1
ATOM 3123 C C . ARG A 1 368 ? 21.622 2.815 20.136 1.00 40.75 368 ARG A C 1
ATOM 3125 O O . ARG A 1 368 ? 22.480 3.362 20.773 1.00 40.75 368 ARG A O 1
ATOM 3132 N N . GLY A 1 369 ? 20.735 3.493 19.424 1.00 34.69 369 GLY A N 1
ATOM 3133 C CA . GLY A 1 369 ? 20.634 4.948 19.381 1.00 34.69 369 GLY A CA 1
ATOM 3134 C C . GLY A 1 369 ? 20.115 5.521 20.694 1.00 34.69 369 GLY A C 1
ATOM 3135 O O . GLY A 1 369 ? 20.530 6.604 21.069 1.00 34.69 369 GLY A O 1
ATOM 3136 N N . PHE A 1 370 ? 19.272 4.795 21.434 1.00 33.09 370 PHE A N 1
ATOM 3137 C CA . PHE A 1 370 ? 18.910 5.114 22.815 1.00 33.09 370 PHE A CA 1
ATOM 3138 C C . PHE A 1 370 ? 20.097 4.867 23.743 1.00 33.09 370 PHE A C 1
ATOM 3140 O O . PHE A 1 370 ? 20.361 5.703 24.588 1.00 33.09 370 PHE A O 1
ATOM 3147 N N . SER A 1 371 ? 20.834 3.770 23.565 1.00 35.00 371 SER A N 1
ATOM 3148 C CA . SER A 1 371 ? 22.047 3.428 24.317 1.00 35.00 371 SER A CA 1
ATOM 3149 C C . SER A 1 371 ? 23.177 4.410 24.029 1.00 35.00 371 SER A C 1
ATOM 3151 O O . SER A 1 371 ? 23.835 4.853 24.950 1.00 35.00 371 SER A O 1
ATOM 3153 N N . ASP A 1 372 ? 23.343 4.824 22.779 1.00 34.88 372 ASP A N 1
ATOM 3154 C CA . ASP A 1 372 ? 24.327 5.779 22.287 1.00 34.88 372 ASP A CA 1
ATOM 3155 C C . ASP A 1 372 ? 23.890 7.199 22.647 1.00 34.88 372 ASP A C 1
ATOM 3157 O O . ASP A 1 372 ? 24.746 8.013 22.925 1.00 34.88 372 ASP A O 1
ATOM 3161 N N . TYR A 1 373 ? 22.588 7.513 22.709 1.00 34.22 373 TYR A N 1
ATOM 3162 C CA . TYR A 1 373 ? 22.051 8.759 23.279 1.00 34.22 373 TYR A CA 1
ATOM 3163 C C . TYR A 1 373 ? 22.234 8.794 24.800 1.00 34.22 373 TYR A C 1
ATOM 3165 O O . TYR A 1 373 ? 22.548 9.844 25.358 1.00 34.22 373 TYR A O 1
ATOM 3173 N N . LEU A 1 374 ? 22.071 7.656 25.476 1.00 34.44 374 LEU A N 1
ATOM 3174 C CA . LEU A 1 374 ? 22.397 7.477 26.888 1.00 34.44 374 LEU A CA 1
ATOM 3175 C C . LEU A 1 374 ? 23.917 7.544 27.108 1.00 34.44 374 LEU A C 1
ATOM 3177 O O . LEU A 1 374 ? 24.338 8.068 28.122 1.00 34.44 374 LEU A O 1
ATOM 3181 N N . GLU A 1 375 ? 24.754 7.106 26.167 1.00 35.81 375 GLU A N 1
ATOM 3182 C CA . GLU A 1 375 ? 26.219 7.195 26.253 1.00 35.81 375 GLU A CA 1
ATOM 3183 C C . GLU A 1 375 ? 26.762 8.565 25.791 1.00 35.81 375 GLU A C 1
ATOM 3185 O O . GLU A 1 375 ? 27.761 9.043 26.329 1.00 35.81 375 GLU A O 1
ATOM 3190 N N . SER A 1 376 ? 26.105 9.247 24.844 1.00 34.53 376 SER A N 1
ATOM 3191 C CA . SER A 1 376 ? 26.531 10.530 24.266 1.00 34.53 376 SER A CA 1
ATOM 3192 C C . SER A 1 376 ? 26.025 11.728 25.055 1.00 34.53 376 SER A C 1
ATOM 3194 O O . SER A 1 376 ? 26.760 12.705 25.174 1.00 34.53 376 SER A O 1
ATOM 3196 N N . ASN A 1 377 ? 24.830 11.664 25.652 1.00 34.88 377 ASN A N 1
ATOM 3197 C CA . ASN A 1 377 ? 24.403 12.671 26.633 1.00 34.88 377 ASN A CA 1
ATOM 3198 C C . ASN A 1 377 ? 25.014 12.445 28.015 1.00 34.88 377 ASN A C 1
ATOM 3200 O O . ASN A 1 377 ? 24.944 13.335 28.852 1.00 34.88 377 ASN A O 1
ATOM 3204 N N . VAL A 1 378 ? 25.680 11.307 28.226 1.00 38.00 378 VAL A N 1
ATOM 3205 C CA . VAL A 1 378 ? 26.601 11.124 29.351 1.00 38.00 378 VAL A CA 1
ATOM 3206 C C . VAL A 1 378 ? 27.988 11.713 29.048 1.00 38.00 378 VAL A C 1
ATOM 3208 O O . VAL A 1 378 ? 28.781 11.848 29.974 1.00 38.00 378 VAL A O 1
ATOM 3211 N N . PHE A 1 379 ? 28.301 12.154 27.812 1.00 36.34 379 PHE A N 1
ATOM 3212 C CA . PHE A 1 379 ? 29.655 12.656 27.526 1.00 36.34 379 PHE A CA 1
ATOM 3213 C C . PHE A 1 379 ? 29.870 13.886 26.645 1.00 36.34 379 PHE A C 1
ATOM 3215 O O . PHE A 1 379 ? 30.986 14.392 26.703 1.00 36.34 379 PHE A O 1
ATOM 3222 N N . ASN A 1 380 ? 28.929 14.434 25.875 1.00 33.44 380 ASN A N 1
ATOM 3223 C CA . ASN A 1 380 ? 29.211 15.664 25.120 1.00 33.44 380 ASN A CA 1
ATOM 3224 C C . ASN A 1 380 ? 27.943 16.446 24.754 1.00 33.44 380 ASN A C 1
ATOM 3226 O O . ASN A 1 380 ? 27.374 16.211 23.697 1.00 33.44 380 ASN A O 1
ATOM 3230 N N . ASP A 1 381 ? 27.584 17.453 25.555 1.00 30.66 381 ASP A N 1
ATOM 3231 C CA . ASP A 1 381 ? 27.240 18.763 24.991 1.00 30.66 381 ASP A CA 1
ATOM 3232 C C . ASP A 1 381 ? 27.457 19.884 26.016 1.00 30.66 381 ASP A C 1
ATOM 3234 O O . ASP A 1 381 ? 26.637 20.216 26.871 1.00 30.66 381 ASP A O 1
ATOM 3238 N N . VAL A 1 382 ? 28.639 20.483 25.884 1.00 32.88 382 VAL A N 1
ATOM 3239 C CA . VAL A 1 382 ? 29.044 21.743 26.495 1.00 32.88 382 VAL A CA 1
ATOM 3240 C C . VAL A 1 382 ? 28.158 22.861 25.938 1.00 32.88 382 VAL A C 1
ATOM 3242 O O . VAL A 1 382 ? 28.372 23.338 24.823 1.00 32.88 382 VAL A O 1
ATOM 3245 N N . ILE A 1 383 ? 27.205 23.339 26.738 1.00 29.81 383 ILE A N 1
ATOM 3246 C CA . ILE A 1 383 ? 26.639 24.683 26.584 1.00 29.81 383 ILE A CA 1
ATOM 3247 C C . ILE A 1 383 ? 27.287 25.559 27.663 1.00 29.81 383 ILE A C 1
ATOM 3249 O O . ILE A 1 383 ? 27.011 25.363 28.846 1.00 29.81 383 ILE A O 1
ATOM 3253 N N . PRO A 1 384 ? 28.149 26.530 27.309 1.00 30.00 384 PRO A N 1
ATOM 3254 C CA . PRO A 1 384 ? 28.753 27.402 28.301 1.00 30.00 384 PRO A CA 1
ATOM 3255 C C . PRO A 1 384 ? 27.694 28.390 28.799 1.00 30.00 384 PRO A C 1
ATOM 3257 O O . PRO A 1 384 ? 27.315 29.324 28.089 1.00 30.00 384 PRO A O 1
ATOM 3260 N N . ILE A 1 385 ? 27.214 28.185 30.025 1.00 33.28 385 ILE A N 1
ATOM 3261 C CA . ILE A 1 385 ? 26.460 29.190 30.775 1.00 33.28 385 ILE A CA 1
ATOM 3262 C C . ILE A 1 385 ? 27.344 29.622 31.939 1.00 33.28 385 ILE A C 1
ATOM 3264 O O . ILE A 1 385 ? 27.603 28.872 32.873 1.00 33.28 385 ILE A O 1
ATOM 3268 N N . GLU A 1 386 ? 27.858 30.841 31.829 1.00 33.19 386 GLU A N 1
ATOM 3269 C CA . GLU A 1 386 ? 28.743 31.462 32.804 1.00 33.19 386 GLU A CA 1
ATOM 3270 C C . GLU A 1 386 ? 28.105 31.515 34.211 1.00 33.19 386 GLU A C 1
ATOM 3272 O O . GLU A 1 386 ? 27.003 32.038 34.387 1.00 33.19 386 GLU A O 1
ATOM 3277 N N . ASN A 1 387 ? 28.888 31.086 35.212 1.00 35.38 387 ASN A N 1
ATOM 3278 C CA . ASN A 1 387 ? 28.771 31.373 36.653 1.00 35.38 387 ASN A CA 1
ATOM 3279 C C . ASN A 1 387 ? 27.766 30.560 37.503 1.00 35.38 387 ASN A C 1
ATOM 3281 O O . ASN A 1 387 ? 26.941 31.147 38.211 1.00 35.38 387 ASN A O 1
ATOM 3285 N N . ARG A 1 388 ? 27.913 29.231 37.557 1.00 40.28 388 ARG A N 1
ATOM 3286 C CA . ARG A 1 388 ? 27.540 28.408 38.730 1.00 40.28 388 ARG A CA 1
ATOM 3287 C C . ARG A 1 388 ? 28.679 27.424 39.026 1.00 40.28 388 ARG A C 1
ATOM 3289 O O . ARG A 1 388 ? 29.288 26.958 38.074 1.00 40.28 388 ARG A O 1
ATOM 3296 N N . ASP A 1 389 ? 28.992 27.187 40.303 1.00 53.47 389 ASP A N 1
ATOM 3297 C CA . ASP A 1 389 ? 30.076 26.290 40.749 1.00 53.47 389 ASP A CA 1
ATOM 3298 C C . ASP A 1 389 ? 29.976 24.917 40.055 1.00 53.47 389 ASP A C 1
ATOM 3300 O O . ASP A 1 389 ? 28.930 24.272 40.132 1.00 53.47 389 ASP A O 1
ATOM 3304 N N . ASP A 1 390 ? 31.049 24.485 39.379 1.00 47.19 390 ASP A N 1
ATOM 3305 C CA . ASP A 1 390 ? 31.088 23.286 38.518 1.00 47.19 390 ASP A CA 1
ATOM 3306 C C . ASP A 1 390 ? 30.621 22.006 39.248 1.00 47.19 390 ASP A C 1
ATOM 3308 O O . ASP A 1 390 ? 29.930 21.170 38.674 1.00 47.19 390 ASP A O 1
ATOM 3312 N N . GLU A 1 391 ? 30.903 21.899 40.547 1.00 48.38 391 GLU A N 1
ATOM 3313 C CA . GLU A 1 391 ? 30.513 20.768 41.401 1.00 48.38 391 GLU A CA 1
ATOM 3314 C C . GLU A 1 391 ? 28.996 20.719 41.672 1.00 48.38 391 GLU A C 1
ATOM 3316 O O . GLU A 1 391 ? 28.382 19.655 41.694 1.00 48.38 391 GLU A O 1
ATOM 3321 N N . LEU A 1 392 ? 28.357 21.886 41.813 1.00 50.09 392 LEU A N 1
ATOM 3322 C CA . LEU A 1 392 ? 26.906 21.993 41.991 1.00 50.09 392 LEU A CA 1
ATOM 3323 C C . LEU A 1 392 ? 26.166 21.672 40.685 1.00 50.09 392 LEU A C 1
ATOM 3325 O O . LEU A 1 392 ? 25.039 21.189 40.710 1.00 50.09 392 LEU A O 1
ATOM 3329 N N . MET A 1 393 ? 26.815 21.949 39.553 1.00 48.25 393 MET A N 1
ATOM 3330 C CA . MET A 1 393 ? 26.297 21.703 38.215 1.00 48.25 393 MET A CA 1
ATOM 3331 C C . MET A 1 393 ? 26.339 20.212 37.863 1.00 48.25 393 MET A C 1
ATOM 3333 O O . MET A 1 393 ? 25.337 19.679 37.397 1.00 48.25 393 MET A O 1
ATOM 3337 N N . GLU A 1 394 ? 27.449 19.523 38.144 1.00 50.41 394 GLU A N 1
ATOM 3338 C CA . GLU A 1 394 ? 27.536 18.059 38.022 1.00 50.41 394 GLU A CA 1
ATOM 3339 C C . GLU A 1 394 ? 26.483 17.365 38.898 1.00 50.41 394 GLU A C 1
ATOM 3341 O O . GLU A 1 394 ? 25.816 16.432 38.450 1.00 50.41 394 GLU A O 1
ATOM 3346 N N . LEU A 1 395 ? 26.249 17.886 40.107 1.00 50.06 395 LEU A N 1
ATOM 3347 C CA . LEU A 1 395 ? 25.205 17.403 41.006 1.00 50.06 395 LEU A CA 1
ATOM 3348 C C . LEU A 1 395 ? 23.776 17.675 40.480 1.00 50.06 395 LEU A C 1
ATOM 3350 O O . LEU A 1 395 ? 22.915 16.799 40.572 1.00 50.06 395 LEU A O 1
ATOM 3354 N N . GLU A 1 396 ? 23.520 18.865 39.916 1.00 50.97 396 GLU A N 1
ATOM 3355 C CA . GLU A 1 396 ? 22.251 19.245 39.261 1.00 50.97 396 GLU A CA 1
ATOM 3356 C C . GLU A 1 396 ? 21.939 18.338 38.064 1.00 50.97 396 GLU A C 1
ATOM 3358 O O . GLU A 1 396 ? 20.819 17.835 37.946 1.00 50.97 396 GLU A O 1
ATOM 3363 N N . TYR A 1 397 ? 22.913 18.100 37.182 1.00 50.47 397 TYR A N 1
ATOM 3364 C CA . TYR A 1 397 ? 22.745 17.215 36.025 1.00 50.47 397 TYR A CA 1
ATOM 3365 C C . TYR A 1 397 ? 22.485 15.772 36.460 1.00 50.47 397 TYR A C 1
ATOM 3367 O O . TYR A 1 397 ? 21.501 15.164 36.042 1.00 50.47 397 TYR A O 1
ATOM 3375 N N . PHE A 1 398 ? 23.288 15.265 37.395 1.00 46.72 398 PHE A N 1
ATOM 3376 C CA . PHE A 1 398 ? 23.155 13.906 37.909 1.00 46.72 398 PHE A CA 1
ATOM 3377 C C . PHE A 1 398 ? 21.801 13.648 38.595 1.00 46.72 398 PHE A C 1
ATOM 3379 O O . PHE A 1 398 ? 21.193 12.589 38.405 1.00 46.72 398 PHE A O 1
ATOM 3386 N N . PHE A 1 399 ? 21.297 14.612 39.374 1.00 53.28 399 PHE A N 1
ATOM 3387 C CA . PHE A 1 399 ? 19.986 14.520 40.018 1.00 53.28 399 PHE A CA 1
ATOM 3388 C C . PHE A 1 399 ? 18.840 14.498 39.004 1.00 53.28 399 PHE A C 1
ATOM 3390 O O . PHE A 1 399 ? 17.921 13.685 39.120 1.00 53.28 399 PHE A O 1
ATOM 3397 N N . ASN A 1 400 ? 18.900 15.367 37.995 1.00 51.81 400 ASN A N 1
ATOM 3398 C CA . ASN A 1 400 ? 17.858 15.468 36.977 1.00 51.81 400 ASN A CA 1
ATOM 3399 C C . ASN A 1 400 ? 17.765 14.220 36.092 1.00 51.81 400 ASN A C 1
ATOM 3401 O O . ASN A 1 400 ? 16.682 13.922 35.604 1.00 51.81 400 ASN A O 1
ATOM 3405 N N . ASP A 1 401 ? 18.842 13.457 35.933 1.00 46.06 401 ASP A N 1
ATOM 3406 C CA . ASP A 1 401 ? 18.814 12.220 35.146 1.00 46.06 401 ASP A CA 1
ATOM 3407 C C . ASP A 1 401 ? 18.244 11.022 35.922 1.00 46.06 401 ASP A C 1
ATOM 3409 O O . ASP A 1 401 ? 17.732 10.074 35.327 1.00 46.06 401 ASP A O 1
ATOM 3413 N N . ASN A 1 402 ? 18.293 11.056 37.259 1.00 47.91 402 ASN A N 1
ATOM 3414 C CA . ASN A 1 402 ? 18.061 9.867 38.087 1.00 47.91 402 ASN A CA 1
ATOM 3415 C C . ASN A 1 402 ? 16.964 10.027 39.151 1.00 47.91 402 ASN A C 1
ATOM 3417 O O . ASN A 1 402 ? 16.528 9.038 39.742 1.00 47.91 402 ASN A O 1
ATOM 3421 N N . MET A 1 403 ? 16.519 11.256 39.429 1.00 55.47 403 MET A N 1
ATOM 3422 C CA . MET A 1 403 ? 15.661 11.585 40.572 1.00 55.47 403 MET A CA 1
ATOM 3423 C C . MET A 1 403 ? 14.598 12.655 40.260 1.00 55.47 403 MET A C 1
ATOM 3425 O O . MET A 1 403 ? 14.165 13.370 41.159 1.00 55.47 403 MET A O 1
ATOM 3429 N N . ILE A 1 404 ? 14.136 12.716 39.003 1.00 54.47 404 ILE A N 1
ATOM 3430 C CA . ILE A 1 404 ? 13.203 13.717 38.425 1.00 54.47 404 ILE A CA 1
ATOM 3431 C C . ILE A 1 404 ? 11.992 14.071 39.310 1.00 54.47 404 ILE A C 1
ATOM 3433 O O . ILE A 1 404 ? 11.477 15.186 39.237 1.00 54.47 404 ILE A O 1
ATOM 3437 N N . ASP A 1 405 ? 11.519 13.135 40.133 1.00 55.94 405 ASP A N 1
ATOM 3438 C CA . ASP A 1 405 ? 10.332 13.314 40.976 1.00 55.94 405 ASP A CA 1
ATOM 3439 C C . ASP A 1 405 ? 10.627 13.900 42.377 1.00 55.94 405 ASP A C 1
ATOM 3441 O O . ASP A 1 405 ? 9.690 14.171 43.132 1.00 55.94 405 ASP A O 1
ATOM 3445 N N . TYR A 1 406 ? 11.897 14.082 42.757 1.00 65.56 406 TYR A N 1
ATOM 3446 C CA . TYR A 1 406 ? 12.299 14.664 44.041 1.00 65.56 406 TYR A CA 1
ATOM 3447 C C . TYR A 1 406 ? 12.683 16.144 43.906 1.00 65.56 406 TYR A C 1
ATOM 3449 O O . TYR A 1 406 ? 13.018 16.631 42.829 1.00 65.56 406 TYR A O 1
ATOM 3457 N N . ASP A 1 407 ? 12.637 16.875 45.021 1.00 70.12 407 ASP A N 1
ATOM 3458 C CA . ASP A 1 407 ? 13.024 18.285 45.060 1.00 70.12 407 ASP A CA 1
ATOM 3459 C C . ASP A 1 407 ? 14.556 18.422 45.079 1.00 70.12 407 ASP A C 1
ATOM 3461 O O . ASP A 1 407 ? 15.231 17.881 45.961 1.00 70.12 407 ASP A O 1
ATOM 3465 N N . PHE A 1 408 ? 15.103 19.118 44.078 1.00 65.00 408 PHE A N 1
ATOM 3466 C CA . PHE A 1 408 ? 16.547 19.284 43.927 1.00 65.00 408 PHE A CA 1
ATOM 3467 C C . PHE A 1 408 ? 17.169 20.083 45.078 1.00 65.00 408 PHE A C 1
ATOM 3469 O O . PHE A 1 408 ? 18.238 19.714 45.562 1.00 65.00 408 PHE A O 1
ATOM 3476 N N . ASP A 1 409 ? 16.496 21.130 45.569 1.00 68.94 409 ASP A N 1
ATOM 3477 C CA . ASP A 1 409 ? 17.005 21.939 46.683 1.00 68.94 409 ASP A CA 1
ATOM 3478 C C . ASP A 1 409 ? 17.085 21.095 47.966 1.00 68.94 409 ASP A C 1
ATOM 3480 O O . ASP A 1 409 ? 17.999 21.245 48.783 1.00 68.94 409 ASP A O 1
ATOM 3484 N N . GLU A 1 410 ? 16.151 20.159 48.131 1.00 72.94 410 GLU A N 1
ATOM 3485 C CA . GLU A 1 410 ? 16.143 19.210 49.236 1.00 72.94 410 GLU A CA 1
ATOM 3486 C C . GLU A 1 410 ? 17.272 18.171 49.147 1.00 72.94 410 GLU A C 1
ATOM 3488 O O . GLU A 1 410 ? 17.915 17.869 50.157 1.00 72.94 410 GLU A O 1
ATOM 3493 N N . PHE A 1 411 ? 17.557 17.651 47.952 1.00 73.38 411 PHE A N 1
ATOM 3494 C CA . PHE A 1 411 ? 18.706 16.771 47.731 1.00 73.38 411 PHE A CA 1
ATOM 3495 C C . PHE A 1 411 ? 20.031 17.493 47.903 1.00 73.38 411 PHE A C 1
ATOM 3497 O O . PHE A 1 411 ? 20.921 16.972 48.568 1.00 73.38 411 PHE A O 1
ATOM 3504 N N . LEU A 1 412 ? 20.150 18.716 47.393 1.00 69.75 412 LEU A N 1
ATOM 3505 C CA . LEU A 1 412 ? 21.339 19.535 47.562 1.00 69.75 412 LEU A CA 1
ATOM 3506 C C . LEU A 1 412 ? 21.609 19.819 49.049 1.00 69.75 412 LEU A C 1
ATOM 3508 O O . LEU A 1 412 ? 22.755 19.771 49.499 1.00 69.75 412 LEU A O 1
ATOM 3512 N N . ALA A 1 413 ? 20.567 20.066 49.849 1.00 73.81 413 ALA A N 1
ATOM 3513 C CA . ALA A 1 413 ? 20.700 20.206 51.298 1.00 73.81 413 ALA A CA 1
ATOM 3514 C C . ALA A 1 413 ? 21.172 18.907 51.980 1.00 73.81 413 ALA A C 1
ATOM 3516 O O . ALA A 1 413 ? 21.975 18.965 52.914 1.00 73.81 413 ALA A O 1
ATOM 3517 N N . PHE A 1 414 ? 20.709 17.744 51.510 1.00 76.44 414 PHE A N 1
ATOM 3518 C CA . PHE A 1 414 ? 21.145 16.438 52.006 1.00 76.44 414 PHE A CA 1
ATOM 3519 C C . PHE A 1 414 ? 22.587 16.107 51.601 1.00 76.44 414 PHE A C 1
ATOM 3521 O O . PHE A 1 414 ? 23.380 15.715 52.458 1.00 76.44 414 PHE A O 1
ATOM 3528 N N . TYR A 1 415 ? 22.945 16.326 50.336 1.00 72.50 415 TYR A N 1
ATOM 3529 C CA . TYR A 1 415 ? 24.291 16.152 49.792 1.00 72.50 415 TYR A CA 1
ATOM 3530 C C . TYR A 1 415 ? 25.317 16.952 50.602 1.00 72.50 415 TYR A C 1
ATOM 3532 O O . TYR A 1 415 ? 26.264 16.383 51.134 1.00 72.50 415 TYR A O 1
ATOM 3540 N N . ASN A 1 416 ? 25.042 18.239 50.842 1.00 74.06 416 ASN A N 1
ATOM 3541 C CA . ASN A 1 416 ? 25.893 19.116 51.656 1.00 74.06 416 ASN A CA 1
ATOM 3542 C C . ASN A 1 416 ? 25.976 18.716 53.144 1.00 74.06 416 ASN A C 1
ATOM 3544 O O . ASN A 1 416 ? 26.781 19.273 53.890 1.00 74.06 416 ASN A O 1
ATOM 3548 N N . SER A 1 417 ? 25.118 17.800 53.605 1.00 76.75 417 SER A N 1
ATOM 3549 C CA . SER A 1 417 ? 25.133 17.270 54.974 1.00 76.75 417 SER A CA 1
ATOM 3550 C C . SER A 1 417 ? 25.846 15.916 55.101 1.00 76.75 417 SER A C 1
ATOM 3552 O O . SER A 1 417 ? 26.082 15.460 56.223 1.00 76.75 417 SER A O 1
ATOM 3554 N N . CYS A 1 418 ? 26.178 15.277 53.975 1.00 72.88 418 CYS A N 1
ATOM 3555 C CA . CYS A 1 418 ? 26.858 13.986 53.921 1.00 72.88 418 CYS A CA 1
ATOM 3556 C C . CYS A 1 418 ? 28.378 14.133 54.115 1.00 72.88 418 CYS A C 1
ATOM 3558 O O . CYS A 1 418 ? 28.949 15.202 53.925 1.00 72.88 418 CYS A O 1
ATOM 3560 N N . ASN A 1 419 ? 29.039 13.053 54.544 1.00 67.25 419 ASN A N 1
ATOM 3561 C CA . ASN A 1 419 ? 30.496 13.028 54.717 1.00 67.25 419 ASN A CA 1
ATOM 3562 C C . ASN A 1 419 ? 31.208 13.037 53.347 1.00 67.25 419 ASN A C 1
ATOM 3564 O O . ASN A 1 419 ? 30.761 12.331 52.447 1.00 67.25 419 ASN A O 1
ATOM 3568 N N . GLU A 1 420 ? 32.337 13.747 53.225 1.00 62.84 420 GLU A N 1
ATOM 3569 C CA . GLU A 1 420 ? 33.110 13.920 51.971 1.00 62.84 420 GLU A CA 1
ATOM 3570 C C . GLU A 1 420 ? 33.704 12.607 51.414 1.00 62.84 420 GLU A C 1
ATOM 3572 O O . GLU A 1 420 ? 34.180 12.569 50.284 1.00 62.84 420 GLU A O 1
ATOM 3577 N N . ASP A 1 421 ? 33.677 11.519 52.192 1.00 70.25 421 ASP A N 1
ATOM 3578 C CA . ASP A 1 421 ? 34.224 10.212 51.798 1.00 70.25 421 ASP A CA 1
ATOM 3579 C C . ASP A 1 421 ? 33.241 9.325 51.000 1.00 70.25 421 ASP A C 1
ATOM 3581 O O . ASP A 1 421 ? 33.616 8.223 50.596 1.00 70.25 421 ASP A O 1
ATOM 3585 N N . LEU A 1 422 ? 31.981 9.744 50.825 1.00 66.62 422 LEU A N 1
ATOM 3586 C CA . LEU A 1 422 ? 30.958 8.970 50.111 1.00 66.62 422 LEU A CA 1
ATOM 3587 C C . LEU A 1 422 ? 30.912 9.356 48.631 1.00 66.62 422 LEU A C 1
ATOM 3589 O O . LEU A 1 422 ? 30.929 10.537 48.288 1.00 66.62 422 LEU A O 1
ATOM 3593 N N . SER A 1 423 ? 30.796 8.360 47.753 1.00 69.81 423 SER A N 1
ATOM 3594 C CA . SER A 1 423 ? 30.522 8.602 46.332 1.00 69.81 423 SER A CA 1
ATOM 3595 C C . SER A 1 423 ? 29.127 9.200 46.121 1.00 69.81 423 SER A C 1
ATOM 3597 O O . SER A 1 423 ? 28.218 9.012 46.936 1.00 69.81 423 SER A O 1
ATOM 3599 N N . ILE A 1 424 ? 28.932 9.898 45.000 1.00 63.62 424 ILE A N 1
ATOM 3600 C CA . ILE A 1 424 ? 27.638 10.489 44.631 1.00 63.62 424 ILE A CA 1
ATOM 3601 C C . ILE A 1 424 ? 26.549 9.403 44.544 1.00 63.62 424 ILE A C 1
ATOM 3603 O O . ILE A 1 424 ? 25.419 9.621 44.983 1.00 63.62 424 ILE A O 1
ATOM 3607 N N . GLU A 1 425 ? 26.888 8.205 44.066 1.00 61.66 425 GLU A N 1
ATOM 3608 C CA . GLU A 1 425 ? 25.990 7.051 44.036 1.00 61.66 425 GLU A CA 1
ATOM 3609 C C . GLU A 1 425 ? 25.589 6.567 45.437 1.00 61.66 425 GLU A C 1
ATOM 3611 O O . GLU A 1 425 ? 24.420 6.255 45.657 1.00 61.66 425 GLU A O 1
ATOM 3616 N N . GLU A 1 426 ? 26.514 6.545 46.401 1.00 68.94 426 GLU A N 1
ATOM 3617 C CA . GLU A 1 426 ? 26.203 6.179 47.790 1.00 68.94 426 GLU A CA 1
ATOM 3618 C C . GLU A 1 426 ? 25.328 7.239 48.469 1.00 68.94 426 GLU A C 1
ATOM 3620 O O . GLU A 1 426 ? 24.390 6.904 49.193 1.00 68.94 426 GLU A O 1
ATOM 3625 N N . ILE A 1 427 ? 25.589 8.523 48.207 1.00 68.88 427 ILE A N 1
ATOM 3626 C CA . ILE A 1 427 ? 24.773 9.629 48.724 1.00 68.88 427 ILE A CA 1
ATOM 3627 C C . ILE A 1 427 ? 23.359 9.580 48.130 1.00 68.88 427 ILE A C 1
ATOM 3629 O O . ILE A 1 427 ? 22.379 9.783 48.850 1.00 68.88 427 ILE A O 1
ATOM 3633 N N . LYS A 1 428 ? 23.232 9.249 46.840 1.00 69.44 428 LYS A N 1
ATOM 3634 C CA . LYS A 1 428 ? 21.946 9.030 46.163 1.00 69.44 428 LYS A CA 1
ATOM 3635 C C . LYS A 1 428 ? 21.155 7.907 46.821 1.00 69.44 428 LYS A C 1
ATOM 3637 O O . LYS A 1 428 ? 19.991 8.110 47.165 1.00 69.44 428 LYS A O 1
ATOM 3642 N N . ASP A 1 429 ? 21.778 6.745 47.003 1.00 69.56 429 ASP A N 1
ATOM 3643 C CA . ASP A 1 429 ? 21.118 5.591 47.611 1.00 69.56 429 ASP A CA 1
ATOM 3644 C C . ASP A 1 429 ? 20.637 5.931 49.023 1.00 69.56 429 ASP A C 1
ATOM 3646 O O . ASP A 1 429 ? 19.507 5.601 49.372 1.00 69.56 429 ASP A O 1
ATOM 3650 N N . LEU A 1 430 ? 21.432 6.679 49.797 1.00 76.75 430 LEU A N 1
ATOM 3651 C CA . LEU A 1 430 ? 21.043 7.161 51.124 1.00 76.75 430 LEU A CA 1
ATOM 3652 C C . LEU A 1 430 ? 19.877 8.157 51.084 1.00 76.75 430 LEU A C 1
ATOM 3654 O O . LEU A 1 430 ? 18.978 8.062 51.921 1.00 76.75 430 LEU A O 1
ATOM 3658 N N . PHE A 1 431 ? 19.863 9.093 50.132 1.00 75.19 431 PHE A N 1
ATOM 3659 C CA . PHE A 1 431 ? 18.780 10.069 50.009 1.00 75.19 431 PHE A CA 1
ATOM 3660 C C . PHE A 1 431 ? 17.470 9.413 49.575 1.00 75.19 431 PHE A C 1
ATOM 3662 O O . PHE A 1 431 ? 16.428 9.623 50.198 1.00 75.19 431 PHE A O 1
ATOM 3669 N N . VAL A 1 432 ? 17.507 8.602 48.515 1.00 70.50 432 VAL A N 1
ATOM 3670 C CA . VAL A 1 432 ? 16.324 7.896 48.015 1.00 70.50 432 VAL A CA 1
ATOM 3671 C C . VAL A 1 432 ? 15.830 6.904 49.067 1.00 70.50 432 VAL A C 1
ATOM 3673 O O . VAL A 1 432 ? 14.625 6.824 49.302 1.00 70.50 432 VAL A O 1
ATOM 3676 N N . ASP A 1 433 ? 16.729 6.224 49.785 1.00 73.31 433 ASP A N 1
ATOM 3677 C CA . ASP A 1 433 ? 16.345 5.379 50.913 1.00 73.31 433 ASP A CA 1
ATOM 3678 C C . ASP A 1 433 ? 15.680 6.173 52.036 1.00 73.31 433 ASP A C 1
ATOM 3680 O O . ASP A 1 433 ? 14.659 5.718 52.549 1.00 73.31 433 ASP A O 1
ATOM 3684 N N . ASP A 1 434 ? 16.191 7.346 52.420 1.00 75.38 434 ASP A N 1
ATOM 3685 C CA . ASP A 1 434 ? 15.539 8.198 53.423 1.00 75.38 434 ASP A CA 1
ATOM 3686 C C . ASP A 1 434 ? 14.130 8.620 52.970 1.00 75.38 434 ASP A C 1
ATOM 3688 O O . ASP A 1 434 ? 13.157 8.485 53.720 1.00 75.38 434 ASP A O 1
ATOM 3692 N N . LYS A 1 435 ? 13.978 9.022 51.703 1.00 75.69 435 LYS A N 1
ATOM 3693 C CA . LYS A 1 435 ? 12.681 9.397 51.121 1.00 75.69 435 LYS A CA 1
ATOM 3694 C C . LYS A 1 435 ? 11.696 8.239 51.083 1.00 75.69 435 LYS A C 1
ATOM 3696 O O . LYS A 1 435 ? 10.547 8.389 51.503 1.00 75.69 435 LYS A O 1
ATOM 3701 N N . LEU A 1 436 ? 12.133 7.075 50.616 1.00 72.19 436 LEU A N 1
ATOM 3702 C CA . LEU A 1 436 ? 11.290 5.890 50.509 1.00 72.19 436 LEU A CA 1
ATOM 3703 C C . LEU A 1 436 ? 10.951 5.296 51.883 1.00 72.19 436 LEU A C 1
ATOM 3705 O O . LEU A 1 436 ? 9.822 4.843 52.082 1.00 72.19 436 LEU A O 1
ATOM 3709 N N . ASN A 1 437 ? 11.874 5.336 52.850 1.00 72.50 437 ASN A N 1
ATOM 3710 C CA . ASN A 1 437 ? 11.638 4.876 54.224 1.00 72.50 437 ASN A CA 1
ATOM 3711 C C . ASN A 1 437 ? 10.594 5.734 54.955 1.00 72.50 437 ASN A C 1
ATOM 3713 O O . ASN A 1 437 ? 9.855 5.219 55.798 1.00 72.50 437 ASN A O 1
ATOM 3717 N N . ASN A 1 438 ? 10.508 7.023 54.613 1.00 69.31 438 ASN A N 1
ATOM 3718 C CA . ASN A 1 438 ? 9.556 7.978 55.184 1.00 69.31 438 ASN A CA 1
ATOM 3719 C C . ASN A 1 438 ? 8.277 8.160 54.333 1.00 69.31 438 ASN A C 1
ATOM 3721 O O . ASN A 1 438 ? 7.434 9.003 54.648 1.00 69.31 438 ASN A O 1
ATOM 3725 N N . SER A 1 439 ? 8.111 7.362 53.273 1.00 72.12 439 SER A N 1
ATOM 3726 C CA . SER A 1 439 ? 7.063 7.525 52.261 1.00 72.12 439 SER A CA 1
ATOM 3727 C C . SER A 1 439 ? 5.630 7.277 52.765 1.00 72.12 439 SER A C 1
ATOM 3729 O O . SER A 1 439 ? 5.359 6.346 53.531 1.00 72.12 439 SER A O 1
ATOM 3731 N N . LEU A 1 440 ? 4.663 8.057 52.252 1.00 65.44 440 LEU A N 1
ATOM 3732 C CA . LEU A 1 440 ? 3.217 7.871 52.499 1.00 65.44 440 LEU A CA 1
ATOM 3733 C C . LEU A 1 440 ? 2.523 6.990 51.431 1.00 65.44 440 LEU A C 1
ATOM 3735 O O . LEU A 1 440 ? 1.327 6.666 51.542 1.00 65.44 440 LEU A O 1
ATOM 3739 N N . GLY A 1 441 ? 3.262 6.581 50.398 1.00 67.12 441 GLY A N 1
ATOM 3740 C CA . GLY A 1 441 ? 2.805 5.796 49.257 1.00 67.12 441 GLY A CA 1
ATOM 3741 C C . GLY A 1 441 ? 1.776 6.527 48.391 1.00 67.12 441 GLY A C 1
ATOM 3742 O O . GLY A 1 441 ? 0.661 6.034 48.191 1.00 67.12 441 GLY A O 1
ATOM 3743 N N . THR A 1 442 ? 2.106 7.721 47.914 1.00 74.38 442 THR A N 1
ATOM 3744 C CA . THR A 1 442 ? 1.411 8.467 46.862 1.00 74.38 442 THR A CA 1
ATOM 3745 C C . THR A 1 442 ? 1.674 7.838 45.486 1.00 74.38 442 THR A C 1
ATOM 3747 O O . THR A 1 442 ? 2.343 6.808 45.361 1.00 74.38 442 THR A O 1
ATOM 3750 N N . LYS A 1 443 ? 1.074 8.411 44.435 1.00 68.38 443 LYS A N 1
ATOM 3751 C CA . LYS A 1 443 ? 1.269 7.951 43.053 1.00 68.38 443 LYS A CA 1
ATOM 3752 C C . LYS A 1 443 ? 2.651 8.331 42.507 1.00 68.38 443 LYS A C 1
ATOM 3754 O O . LYS A 1 443 ? 3.203 7.557 41.737 1.00 68.38 443 LYS A O 1
ATOM 3759 N N . GLU A 1 444 ? 3.169 9.492 42.890 1.00 65.62 444 GLU A N 1
ATOM 3760 C CA . GLU A 1 444 ? 4.516 9.945 42.521 1.00 65.62 444 GLU A CA 1
ATOM 3761 C C . GLU A 1 444 ? 5.550 9.013 43.162 1.00 65.62 444 GLU A C 1
ATOM 3763 O O . GLU A 1 444 ? 6.279 8.342 42.444 1.00 65.62 444 GLU A O 1
ATOM 3768 N N . GLU A 1 445 ? 5.443 8.768 44.474 1.00 71.44 445 GLU A N 1
ATOM 3769 C CA . GLU A 1 445 ? 6.324 7.840 45.205 1.00 71.44 445 GLU A CA 1
ATOM 3770 C C . GLU A 1 445 ? 6.288 6.397 44.663 1.00 71.44 445 GLU A C 1
ATOM 3772 O O . GLU A 1 445 ? 7.274 5.672 44.758 1.00 71.44 445 GLU A O 1
ATOM 3777 N N . PHE A 1 446 ? 5.163 5.964 44.075 1.00 77.44 446 PHE A N 1
ATOM 3778 C CA . PHE A 1 446 ? 5.084 4.670 43.389 1.00 77.44 446 PHE A CA 1
ATOM 3779 C C . PHE A 1 446 ? 6.023 4.619 42.183 1.00 77.44 446 PHE A C 1
ATOM 3781 O O . PHE A 1 446 ? 6.754 3.646 42.019 1.00 77.44 446 PHE A O 1
ATOM 3788 N N . ASN A 1 447 ? 5.946 5.623 41.307 1.00 70.19 447 ASN A N 1
ATOM 3789 C CA . ASN A 1 447 ? 6.710 5.630 40.064 1.00 70.19 447 ASN A CA 1
ATOM 3790 C C . ASN A 1 447 ? 8.200 5.761 40.373 1.00 70.19 447 ASN A C 1
ATOM 3792 O O . ASN A 1 447 ? 8.994 4.999 39.837 1.00 70.19 447 ASN A O 1
ATOM 3796 N N . THR A 1 448 ? 8.550 6.638 41.312 1.00 70.12 448 THR A N 1
ATOM 3797 C CA . THR A 1 448 ? 9.932 6.831 41.743 1.00 70.12 448 THR A CA 1
ATOM 3798 C C . THR A 1 448 ? 10.520 5.565 42.357 1.00 70.12 448 THR A C 1
ATOM 3800 O O . THR A 1 448 ? 11.633 5.173 42.013 1.00 70.12 448 THR A O 1
ATOM 3803 N N . TYR A 1 449 ? 9.757 4.857 43.203 1.00 79.81 449 TYR A N 1
ATOM 3804 C CA . TYR A 1 449 ? 10.226 3.587 43.755 1.00 79.81 449 TYR A CA 1
ATOM 3805 C C . TYR A 1 449 ? 10.401 2.523 42.666 1.00 79.81 449 TYR A C 1
ATOM 3807 O O . TYR A 1 449 ? 11.367 1.769 42.697 1.00 79.81 449 TYR A O 1
ATOM 3815 N N . PHE A 1 450 ? 9.504 2.479 41.678 1.00 78.94 450 PHE A N 1
ATOM 3816 C CA . PHE A 1 450 ? 9.624 1.541 40.565 1.00 78.94 450 PHE A CA 1
ATOM 3817 C C . PHE A 1 450 ? 10.884 1.806 39.728 1.00 78.94 450 PHE A C 1
ATOM 3819 O O . PHE A 1 450 ? 11.652 0.881 39.487 1.00 78.94 450 PHE A O 1
ATOM 3826 N N . THR A 1 451 ? 11.140 3.063 39.356 1.00 70.81 451 THR A N 1
ATOM 3827 C CA . THR A 1 451 ? 12.346 3.458 38.609 1.00 70.81 451 THR A CA 1
ATOM 3828 C C . THR A 1 451 ? 13.623 3.141 39.385 1.00 70.81 451 THR A C 1
ATOM 3830 O O . THR A 1 451 ? 14.566 2.596 38.817 1.00 70.81 451 THR A O 1
ATOM 3833 N N . TYR A 1 452 ? 13.636 3.409 40.695 1.00 76.75 452 TYR A N 1
ATOM 3834 C CA . TYR A 1 452 ? 14.745 3.036 41.574 1.00 76.75 452 TYR A CA 1
ATOM 3835 C C . TYR A 1 452 ? 15.019 1.525 41.519 1.00 76.75 452 TYR A C 1
ATOM 3837 O O . TYR A 1 452 ? 16.150 1.097 41.298 1.00 76.75 452 TYR A O 1
ATOM 3845 N N . LEU A 1 453 ? 13.983 0.696 41.665 1.00 81.25 453 LEU A N 1
ATOM 3846 C CA . LEU A 1 453 ? 14.136 -0.758 41.617 1.00 81.25 453 LEU A CA 1
ATOM 3847 C C . LEU A 1 453 ? 14.637 -1.251 40.252 1.00 81.25 453 LEU A C 1
ATOM 3849 O O . LEU A 1 453 ? 15.520 -2.105 40.222 1.00 81.25 453 LEU A O 1
ATOM 3853 N N . LEU A 1 454 ? 14.128 -0.685 39.154 1.00 76.56 454 LEU A N 1
ATOM 3854 C CA . LEU A 1 454 ? 14.532 -1.029 37.788 1.00 76.56 454 LEU A CA 1
ATOM 3855 C C . LEU A 1 454 ? 16.004 -0.697 37.523 1.00 76.56 454 LEU A C 1
ATOM 3857 O O . LEU A 1 454 ? 16.748 -1.530 37.013 1.00 76.56 454 LEU A O 1
ATOM 3861 N N . HIS A 1 455 ? 16.450 0.489 37.939 1.00 73.00 455 HIS A N 1
ATOM 3862 C CA . HIS A 1 455 ? 17.856 0.875 37.844 1.00 73.00 455 HIS A CA 1
ATOM 3863 C C . HIS A 1 455 ? 18.760 -0.111 38.603 1.00 73.00 455 HIS A C 1
ATOM 3865 O O . HIS A 1 455 ? 19.759 -0.592 38.069 1.00 73.00 455 HIS A O 1
ATOM 3871 N N . HIS A 1 456 ? 18.408 -0.446 39.850 1.00 73.19 456 HIS A N 1
ATOM 3872 C CA . HIS A 1 456 ? 19.219 -1.362 40.655 1.00 73.19 456 HIS A CA 1
ATOM 3873 C C . HIS A 1 456 ? 19.164 -2.814 40.173 1.00 73.19 456 HIS A C 1
ATOM 3875 O O . HIS A 1 456 ? 20.129 -3.541 40.395 1.00 73.19 456 HIS A O 1
ATOM 3881 N N . PHE A 1 457 ? 18.082 -3.235 39.515 1.00 81.88 457 PHE A N 1
ATOM 3882 C CA . PHE A 1 457 ? 18.015 -4.532 38.845 1.00 81.88 457 PHE A CA 1
ATOM 3883 C C . PHE A 1 457 ? 19.118 -4.644 37.782 1.00 81.88 457 PHE A C 1
ATOM 3885 O O . PHE A 1 457 ? 20.038 -5.445 37.956 1.00 81.88 457 PHE A O 1
ATOM 3892 N N . TYR A 1 458 ? 19.103 -3.767 36.773 1.00 67.62 458 TYR A N 1
ATOM 3893 C CA . TYR A 1 458 ? 20.072 -3.812 35.671 1.00 67.62 458 TYR A CA 1
ATOM 3894 C C . TYR A 1 458 ? 21.504 -3.531 36.126 1.00 67.62 458 TYR A C 1
ATOM 3896 O O . TYR A 1 458 ? 22.455 -4.125 35.619 1.00 67.62 458 TYR A O 1
ATOM 3904 N N . TYR A 1 459 ? 21.685 -2.648 37.114 1.00 71.69 459 TYR A N 1
ATOM 3905 C CA . TYR A 1 459 ? 23.003 -2.418 37.697 1.00 71.69 459 TYR A CA 1
ATOM 3906 C C . TYR A 1 459 ? 23.575 -3.705 38.301 1.00 71.69 459 TYR A C 1
ATOM 3908 O O . TYR A 1 459 ? 24.706 -4.075 37.986 1.00 71.69 459 TYR A O 1
ATOM 3916 N N . ASN A 1 460 ? 22.797 -4.398 39.142 1.00 72.88 460 ASN A N 1
ATOM 3917 C CA . ASN A 1 460 ? 23.236 -5.620 39.813 1.00 72.88 460 ASN A CA 1
ATOM 3918 C C . ASN A 1 460 ? 23.452 -6.773 38.830 1.00 72.88 460 ASN A C 1
ATOM 3920 O O . ASN A 1 460 ? 24.430 -7.507 38.969 1.00 72.88 460 ASN A O 1
ATOM 3924 N N . GLU A 1 461 ? 22.593 -6.896 37.821 1.00 77.44 461 GLU A N 1
ATOM 3925 C CA . GLU A 1 461 ? 22.754 -7.861 36.737 1.00 77.44 461 GLU A CA 1
ATOM 3926 C C . GLU A 1 461 ? 24.077 -7.637 35.988 1.00 77.44 461 GLU A C 1
ATOM 3928 O O . GLU A 1 461 ? 24.905 -8.545 35.899 1.00 77.44 461 GLU A O 1
ATOM 3933 N N . ARG A 1 462 ? 24.349 -6.397 35.554 1.00 71.44 462 ARG A N 1
ATOM 3934 C CA . ARG A 1 462 ? 25.564 -6.030 34.805 1.00 71.44 462 ARG A CA 1
ATOM 3935 C C . ARG A 1 462 ? 26.856 -6.343 35.558 1.00 71.44 462 ARG A C 1
ATOM 3937 O O . ARG A 1 462 ? 27.858 -6.701 34.940 1.00 71.44 462 ARG A O 1
ATOM 3944 N N . ILE A 1 463 ? 26.858 -6.187 36.881 1.00 71.94 463 ILE A N 1
ATOM 3945 C CA . ILE A 1 463 ? 28.031 -6.475 37.723 1.00 71.94 463 ILE A CA 1
ATOM 3946 C C . ILE A 1 463 ? 28.060 -7.917 38.254 1.00 71.94 463 ILE A C 1
ATOM 3948 O O . ILE A 1 463 ? 28.933 -8.254 39.056 1.00 71.94 463 ILE A O 1
ATOM 3952 N N . GLY A 1 464 ? 27.123 -8.768 37.827 1.00 75.62 464 GLY A N 1
ATOM 3953 C CA . GLY A 1 464 ? 27.070 -10.185 38.183 1.00 75.62 464 GLY A CA 1
ATOM 3954 C C . GLY A 1 464 ? 26.573 -10.482 39.602 1.00 75.62 464 GLY A C 1
ATOM 3955 O O . GLY A 1 464 ? 26.819 -11.573 40.119 1.00 75.62 464 GLY A O 1
ATOM 3956 N N . LYS A 1 465 ? 25.894 -9.535 40.259 1.00 85.31 465 LYS A N 1
ATOM 3957 C CA . LYS A 1 465 ? 25.242 -9.723 41.567 1.00 85.31 465 LYS A CA 1
ATOM 3958 C C . LYS A 1 465 ? 23.795 -10.186 41.383 1.00 85.31 465 LYS A C 1
ATOM 3960 O O . LYS A 1 465 ? 22.848 -9.476 41.714 1.00 85.31 465 LYS A O 1
ATOM 3965 N N . TYR A 1 466 ? 23.625 -11.386 40.839 1.00 87.56 466 TYR A N 1
ATOM 3966 C CA . TYR A 1 466 ? 22.313 -11.883 40.413 1.00 87.56 466 TYR A CA 1
ATOM 3967 C C . TYR A 1 466 ? 21.313 -12.081 41.561 1.00 87.56 466 TYR A C 1
ATOM 3969 O O . TYR A 1 466 ? 20.133 -11.816 41.370 1.00 87.56 466 TYR A O 1
ATOM 3977 N N . ASP A 1 467 ? 21.762 -12.443 42.766 1.00 89.19 467 ASP A N 1
ATOM 3978 C CA . ASP A 1 467 ? 20.894 -12.505 43.955 1.00 89.19 467 ASP A CA 1
ATOM 3979 C C . ASP A 1 467 ? 20.290 -11.130 44.293 1.00 89.19 467 ASP A C 1
ATOM 3981 O O . ASP A 1 467 ? 19.094 -11.008 44.560 1.00 89.19 467 ASP A O 1
ATOM 3985 N N . ASP A 1 468 ? 21.103 -10.070 44.225 1.00 87.38 468 ASP A N 1
ATOM 3986 C CA . ASP A 1 468 ? 20.649 -8.701 44.476 1.00 87.38 468 ASP A CA 1
ATOM 3987 C C . ASP A 1 468 ? 19.745 -8.197 43.341 1.00 87.38 468 ASP A C 1
ATOM 3989 O O . ASP A 1 468 ? 18.777 -7.481 43.601 1.00 87.38 468 ASP A O 1
ATOM 3993 N N . ALA A 1 469 ? 20.018 -8.586 42.090 1.00 83.19 469 ALA A N 1
ATOM 3994 C CA . ALA A 1 469 ? 19.136 -8.312 40.954 1.00 83.19 469 ALA A CA 1
ATOM 3995 C C . ALA A 1 469 ? 17.775 -9.002 41.144 1.00 83.19 469 ALA A C 1
ATOM 3997 O O . ALA A 1 469 ? 16.734 -8.350 41.066 1.00 83.19 469 ALA A O 1
ATOM 3998 N N . PHE A 1 470 ? 17.773 -10.281 41.525 1.00 87.88 470 PHE A N 1
ATOM 3999 C CA . PHE A 1 470 ? 16.562 -11.049 41.812 1.00 87.88 470 PHE A CA 1
ATOM 4000 C C . PHE A 1 470 ? 15.717 -10.396 42.910 1.00 87.88 470 PHE A C 1
ATOM 4002 O O . PHE A 1 470 ? 14.503 -10.251 42.771 1.00 87.88 470 PHE A O 1
ATOM 4009 N N . ILE A 1 471 ? 16.356 -9.909 43.977 1.00 90.06 471 ILE A N 1
ATOM 4010 C CA . ILE A 1 471 ? 15.676 -9.160 45.039 1.00 90.06 471 ILE A CA 1
ATOM 4011 C C . ILE A 1 471 ? 14.955 -7.924 44.472 1.00 90.06 471 ILE A C 1
ATOM 4013 O O . ILE A 1 471 ? 13.803 -7.670 44.833 1.00 90.06 471 ILE A O 1
ATOM 4017 N N . LYS A 1 472 ? 15.582 -7.163 43.563 1.00 90.75 472 LYS A N 1
ATOM 4018 C CA . LYS A 1 472 ? 14.945 -5.992 42.929 1.00 90.75 472 LYS A CA 1
ATOM 4019 C C . LYS A 1 472 ? 13.808 -6.385 41.996 1.00 90.75 472 LYS A C 1
ATOM 4021 O O . LYS A 1 472 ? 12.758 -5.748 42.056 1.00 90.75 472 LYS A O 1
ATOM 4026 N N . LEU A 1 473 ? 13.963 -7.462 41.228 1.00 87.25 473 LEU A N 1
ATOM 4027 C CA . LEU A 1 473 ? 12.897 -8.032 40.403 1.00 87.25 473 LEU A CA 1
ATOM 4028 C C . LEU A 1 473 ? 11.656 -8.372 41.242 1.00 87.25 473 LEU A C 1
ATOM 4030 O O . LEU A 1 473 ? 10.550 -7.923 40.933 1.00 87.25 473 LEU A O 1
ATOM 4034 N N . VAL A 1 474 ? 11.841 -9.090 42.353 1.00 85.69 474 VAL A N 1
ATOM 4035 C CA . VAL A 1 474 ? 10.752 -9.441 43.278 1.00 85.69 474 VAL A CA 1
ATOM 4036 C C . VAL A 1 474 ? 10.053 -8.181 43.802 1.00 85.69 474 VAL A C 1
ATOM 4038 O O . VAL A 1 474 ? 8.822 -8.109 43.832 1.00 85.69 474 VAL A O 1
ATOM 4041 N N . GLN A 1 475 ? 10.818 -7.155 44.183 1.00 89.56 475 GLN A N 1
ATOM 4042 C CA . GLN A 1 475 ? 10.266 -5.882 44.655 1.00 89.56 475 GLN A CA 1
ATOM 4043 C C . GLN A 1 475 ? 9.478 -5.152 43.553 1.00 89.56 475 GLN A C 1
ATOM 4045 O O . GLN A 1 475 ? 8.394 -4.630 43.829 1.00 89.56 475 GLN A O 1
ATOM 4050 N N . MET A 1 476 ? 9.953 -5.155 42.303 1.00 87.56 476 MET A N 1
ATOM 4051 C CA . MET A 1 476 ? 9.221 -4.579 41.167 1.00 87.56 476 MET A CA 1
ATOM 4052 C C . MET A 1 476 ? 7.904 -5.312 40.918 1.00 87.56 476 MET A C 1
ATOM 4054 O O . MET A 1 476 ? 6.867 -4.664 40.771 1.00 87.56 476 MET A O 1
ATOM 4058 N N . ALA A 1 477 ? 7.919 -6.647 40.941 1.00 81.50 477 ALA A N 1
ATOM 4059 C CA . ALA A 1 477 ? 6.733 -7.477 40.746 1.00 81.50 477 ALA A CA 1
ATOM 4060 C C . ALA A 1 477 ? 5.679 -7.238 41.842 1.00 81.50 477 ALA A C 1
ATOM 4062 O O . ALA A 1 477 ? 4.500 -7.010 41.545 1.00 81.50 477 ALA A O 1
ATOM 4063 N N . ILE A 1 478 ? 6.101 -7.186 43.114 1.00 84.94 478 ILE A N 1
ATOM 4064 C CA . ILE A 1 478 ? 5.226 -6.820 44.239 1.00 84.94 478 ILE A CA 1
ATOM 4065 C C . ILE A 1 478 ? 4.630 -5.428 44.005 1.00 84.94 478 ILE A C 1
ATOM 4067 O O . ILE A 1 478 ? 3.410 -5.261 44.090 1.00 84.94 478 ILE A O 1
ATOM 4071 N N . LEU A 1 479 ? 5.454 -4.434 43.665 1.00 84.69 479 LEU A N 1
ATOM 4072 C CA . LEU A 1 479 ? 5.010 -3.056 43.467 1.00 84.69 479 LEU A CA 1
ATOM 4073 C C . LEU A 1 479 ? 4.009 -2.941 42.305 1.00 84.69 479 LEU A C 1
ATOM 4075 O O . LEU A 1 479 ? 2.904 -2.429 42.505 1.00 84.69 479 LEU A O 1
ATOM 4079 N N . ALA A 1 480 ? 4.334 -3.487 41.131 1.00 79.44 480 ALA A N 1
ATOM 4080 C CA . ALA A 1 480 ? 3.481 -3.492 39.943 1.00 79.44 480 ALA A CA 1
ATOM 4081 C C . ALA A 1 480 ? 2.124 -4.167 40.197 1.00 79.44 480 ALA A C 1
ATOM 4083 O O . ALA A 1 480 ? 1.090 -3.653 39.753 1.00 79.44 480 ALA A O 1
ATOM 4084 N N . SER A 1 481 ? 2.094 -5.232 41.008 1.00 78.06 481 SER A N 1
ATOM 4085 C CA . SER A 1 481 ? 0.855 -5.958 41.318 1.00 78.06 481 SER A CA 1
ATOM 4086 C C . SER A 1 481 ? -0.222 -5.119 42.004 1.00 78.06 481 SER A C 1
ATOM 4088 O O . SER A 1 481 ? -1.416 -5.410 41.920 1.00 78.06 481 SER A O 1
ATOM 4090 N N . ASN A 1 482 ? 0.167 -4.019 42.652 1.00 76.44 482 ASN A N 1
ATOM 4091 C CA . ASN A 1 482 ? -0.774 -3.120 43.313 1.00 76.44 482 ASN A CA 1
ATOM 4092 C C . ASN A 1 482 ? -1.606 -2.285 42.324 1.00 76.44 482 ASN A C 1
ATOM 4094 O O . ASN A 1 482 ? -2.584 -1.660 42.743 1.00 76.44 482 ASN A O 1
ATOM 4098 N N . LYS A 1 483 ? -1.235 -2.245 41.035 1.00 71.31 483 LYS A N 1
ATOM 4099 C CA . LYS A 1 483 ? -1.988 -1.547 39.979 1.00 71.31 483 LYS A CA 1
ATOM 4100 C C . LYS A 1 483 ? -2.989 -2.450 39.244 1.00 71.31 483 LYS A C 1
ATOM 4102 O O . LYS A 1 483 ? -3.808 -1.911 38.499 1.00 71.31 483 LYS A O 1
ATOM 4107 N N . ALA A 1 484 ? -2.989 -3.764 39.485 1.00 63.72 484 ALA A N 1
ATOM 4108 C CA . ALA A 1 484 ? -3.962 -4.680 38.894 1.00 63.72 484 ALA A CA 1
ATOM 4109 C C . ALA A 1 484 ? -5.383 -4.423 39.442 1.00 63.72 484 ALA A C 1
ATOM 4111 O O . ALA A 1 484 ? -5.610 -4.392 40.656 1.00 63.72 484 ALA A O 1
ATOM 4112 N N . LYS A 1 485 ? -6.369 -4.218 38.560 1.00 55.81 485 LYS A N 1
ATOM 4113 C CA . LYS A 1 485 ? -7.786 -4.027 38.922 1.00 55.81 485 LYS A CA 1
ATOM 4114 C C . LYS A 1 485 ? -8.509 -5.359 39.067 1.00 55.81 485 LYS A C 1
ATOM 4116 O O . LYS A 1 485 ? -9.460 -5.445 39.849 1.00 55.81 485 LYS A O 1
ATOM 4121 N N . ASN A 1 486 ? -8.089 -6.388 38.332 1.00 57.47 486 ASN A N 1
ATOM 4122 C CA . ASN A 1 486 ? -8.598 -7.743 38.497 1.00 57.47 486 ASN A CA 1
ATOM 4123 C C . ASN A 1 486 ? -7.833 -8.468 39.616 1.00 57.47 486 ASN A C 1
ATOM 4125 O O . ASN A 1 486 ? -6.646 -8.723 39.494 1.00 57.47 486 ASN A O 1
ATOM 4129 N N . LYS A 1 487 ? -8.520 -8.869 40.696 1.00 53.00 487 LYS A N 1
ATOM 4130 C CA . LYS A 1 487 ? -7.896 -9.593 41.827 1.00 53.00 487 LYS A CA 1
ATOM 4131 C C . LYS A 1 487 ? -7.252 -10.929 41.422 1.00 53.00 487 LYS A C 1
ATOM 4133 O O . LYS A 1 487 ? -6.411 -11.454 42.153 1.00 53.00 487 LYS A O 1
ATOM 4138 N N . ASN A 1 488 ? -7.658 -11.479 40.279 1.00 51.84 488 ASN A N 1
ATOM 4139 C CA . ASN A 1 488 ? -7.133 -12.739 39.767 1.00 51.84 488 ASN A CA 1
ATOM 4140 C C . ASN A 1 488 ? -5.882 -12.555 38.896 1.00 51.84 488 ASN A C 1
ATOM 4142 O O . ASN A 1 488 ? -5.089 -13.486 38.830 1.00 51.84 488 ASN A O 1
ATOM 4146 N N . GLU A 1 489 ? -5.637 -11.371 38.335 1.00 54.78 489 GLU A N 1
ATOM 4147 C CA . GLU A 1 489 ? -4.443 -11.068 37.533 1.00 54.78 489 GLU A CA 1
ATOM 4148 C C . GLU A 1 489 ? -3.414 -10.347 38.409 1.00 54.78 489 GLU A C 1
ATOM 4150 O O . GLU A 1 489 ? -3.766 -9.451 39.174 1.00 54.78 489 GLU A O 1
ATOM 4155 N N . ILE A 1 490 ? -2.152 -10.780 38.369 1.00 53.28 490 ILE A N 1
ATOM 4156 C CA . ILE A 1 490 ? -1.080 -10.119 39.128 1.00 53.28 490 ILE A CA 1
ATOM 4157 C C . ILE A 1 490 ? -0.558 -8.897 38.385 1.00 53.28 490 ILE A C 1
ATOM 4159 O O . ILE A 1 490 ? -0.334 -7.865 39.005 1.00 53.28 490 ILE A O 1
ATOM 4163 N N . LEU A 1 491 ? -0.409 -8.986 37.069 1.00 56.06 491 LEU A N 1
ATOM 4164 C CA . LEU A 1 491 ? 0.115 -7.918 36.234 1.00 56.06 491 LEU A CA 1
ATOM 4165 C C . LEU A 1 491 ? -0.918 -7.605 35.145 1.00 56.06 491 LEU A C 1
ATOM 4167 O O . LEU A 1 491 ? -1.139 -8.402 34.240 1.00 56.06 491 LEU A O 1
ATOM 4171 N N . GLU A 1 492 ? -1.593 -6.457 35.247 1.00 53.03 492 GLU A N 1
ATOM 4172 C CA . GLU A 1 492 ? -2.313 -5.899 34.094 1.00 53.03 492 GLU A CA 1
ATOM 4173 C C . GLU A 1 492 ? -1.294 -5.311 33.123 1.00 53.03 492 GLU A C 1
ATOM 4175 O O . GLU A 1 492 ? -0.311 -4.739 33.590 1.00 53.03 492 GLU A O 1
ATOM 4180 N N . SER A 1 493 ? -1.575 -5.373 31.815 1.00 52.47 493 SER A N 1
ATOM 4181 C CA . SER A 1 493 ? -0.781 -4.774 30.733 1.00 52.47 493 SER A CA 1
ATOM 4182 C C . SER A 1 493 ? -0.587 -3.264 30.940 1.00 52.47 493 SER A C 1
ATOM 4184 O O . SER A 1 493 ? -1.329 -2.418 30.430 1.00 52.47 493 SER A O 1
ATOM 4186 N N . THR A 1 494 ? 0.404 -2.933 31.752 1.00 54.09 494 THR A N 1
ATOM 4187 C CA . THR A 1 494 ? 0.853 -1.601 32.136 1.00 54.09 494 THR A CA 1
ATOM 4188 C C . THR A 1 494 ? 2.329 -1.479 31.757 1.00 54.09 494 THR A C 1
ATOM 4190 O O . THR A 1 494 ? 3.007 -2.495 31.649 1.00 54.09 494 THR A O 1
ATOM 4193 N N . PRO A 1 495 ? 2.872 -0.265 31.578 1.00 54.47 495 PRO A N 1
ATOM 4194 C CA . PRO A 1 495 ? 4.303 -0.109 31.301 1.00 54.47 495 PRO A CA 1
ATOM 4195 C C . PRO A 1 495 ? 5.185 -0.867 32.313 1.00 54.47 495 PRO A C 1
ATOM 4197 O O . PRO A 1 495 ? 6.010 -1.678 31.926 1.00 54.47 495 PRO A O 1
ATOM 4200 N N . HIS A 1 496 ? 4.866 -0.760 33.606 1.00 62.12 496 HIS A N 1
ATOM 4201 C CA . HIS A 1 496 ? 5.585 -1.454 34.679 1.00 62.12 496 HIS A CA 1
ATOM 4202 C C . HIS A 1 496 ? 5.510 -2.987 34.621 1.00 62.12 496 HIS A C 1
ATOM 4204 O O . HIS A 1 496 ? 6.427 -3.658 35.074 1.00 62.12 496 HIS A O 1
ATOM 4210 N N . SER A 1 497 ? 4.415 -3.570 34.117 1.00 64.06 497 SER A N 1
ATOM 4211 C CA . SER A 1 4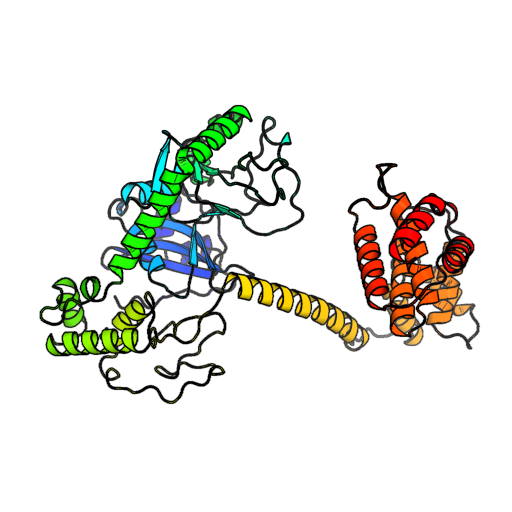97 ? 4.338 -5.031 33.975 1.00 64.06 497 SER A CA 1
ATOM 4212 C C . SER A 1 497 ? 5.181 -5.545 32.816 1.00 64.06 497 SER A C 1
ATOM 4214 O O . SER A 1 497 ? 5.605 -6.691 32.858 1.00 64.06 497 SER A O 1
ATOM 4216 N N . ILE A 1 498 ? 5.383 -4.715 31.788 1.00 63.25 498 ILE A N 1
ATOM 4217 C CA . ILE A 1 498 ? 6.258 -5.033 30.658 1.00 63.25 498 ILE A CA 1
ATOM 4218 C C . ILE A 1 498 ? 7.712 -5.035 31.140 1.00 63.25 498 ILE A C 1
ATOM 4220 O O . ILE A 1 498 ? 8.424 -5.998 30.887 1.00 63.25 498 ILE A O 1
ATOM 4224 N N . ASP A 1 499 ? 8.113 -4.029 31.923 1.00 66.62 499 ASP A N 1
ATOM 4225 C CA . ASP A 1 499 ? 9.458 -3.973 32.515 1.00 66.62 499 ASP A CA 1
ATOM 4226 C C . ASP A 1 499 ? 9.736 -5.181 33.432 1.00 66.62 499 ASP A C 1
ATOM 4228 O O . ASP A 1 499 ? 10.813 -5.765 33.392 1.00 66.62 499 ASP A O 1
ATOM 4232 N N . VAL A 1 500 ? 8.745 -5.599 34.233 1.00 72.75 500 VAL A N 1
ATOM 4233 C CA . VAL A 1 500 ? 8.851 -6.810 35.071 1.00 72.75 500 VAL A CA 1
ATOM 4234 C C . VAL A 1 500 ? 8.941 -8.079 34.223 1.00 72.75 500 VAL A C 1
ATOM 4236 O O . VAL A 1 500 ? 9.676 -8.985 34.590 1.00 72.75 500 VAL A O 1
ATOM 4239 N N . PHE A 1 501 ? 8.203 -8.159 33.113 1.00 69.94 501 PHE A N 1
ATOM 4240 C CA . PHE A 1 501 ? 8.245 -9.309 32.210 1.00 69.94 501 PHE A CA 1
ATOM 4241 C C . PHE A 1 501 ? 9.635 -9.482 31.587 1.00 69.94 501 PHE A C 1
ATOM 4243 O O . PHE A 1 501 ? 10.196 -10.568 31.681 1.00 69.94 501 PHE A O 1
ATOM 4250 N N . PHE A 1 502 ? 10.221 -8.410 31.046 1.00 69.88 502 PHE A N 1
ATOM 4251 C CA . PHE A 1 502 ? 11.576 -8.467 30.488 1.00 69.88 502 PHE A CA 1
ATOM 4252 C C . PHE A 1 502 ? 12.623 -8.822 31.545 1.00 69.88 502 PHE A C 1
ATOM 4254 O O . PHE A 1 502 ? 13.445 -9.698 31.315 1.00 69.88 502 PHE A O 1
ATOM 4261 N N . ALA A 1 503 ? 12.523 -8.252 32.748 1.00 72.31 503 ALA A N 1
ATOM 4262 C CA . ALA A 1 503 ? 13.425 -8.599 33.843 1.00 72.31 503 ALA A CA 1
ATOM 4263 C C . ALA A 1 503 ? 13.305 -10.075 34.295 1.00 72.31 503 ALA A C 1
ATOM 4265 O O . ALA A 1 503 ? 14.267 -10.632 34.822 1.00 72.31 503 ALA A O 1
ATOM 4266 N N . ILE A 1 504 ? 12.144 -10.722 34.113 1.00 76.12 504 ILE A N 1
ATOM 4267 C CA . ILE A 1 504 ? 11.997 -12.174 34.320 1.00 76.12 504 ILE A CA 1
ATOM 4268 C C . ILE A 1 504 ? 12.719 -12.935 33.209 1.00 76.12 504 ILE A C 1
ATOM 4270 O O . ILE A 1 504 ? 13.514 -13.815 33.530 1.00 76.12 504 ILE A O 1
ATOM 4274 N N . GLU A 1 505 ? 12.478 -12.585 31.940 1.00 73.38 505 GLU A N 1
ATOM 4275 C CA . GLU A 1 505 ? 13.136 -13.232 30.796 1.00 73.38 505 GLU A CA 1
ATOM 4276 C C . GLU A 1 505 ? 14.664 -13.146 30.918 1.00 73.38 505 GLU A C 1
ATOM 4278 O O . GLU A 1 505 ? 15.342 -14.170 30.834 1.00 73.38 505 GLU A O 1
ATOM 4283 N N . ASP A 1 506 ? 15.205 -11.958 31.206 1.00 73.44 506 ASP A N 1
ATOM 4284 C CA . ASP A 1 506 ? 16.645 -11.735 31.392 1.00 73.44 506 ASP A CA 1
ATOM 4285 C C . ASP A 1 506 ? 17.220 -12.683 32.456 1.00 73.44 506 ASP A C 1
ATOM 4287 O O . ASP A 1 506 ? 18.232 -13.352 32.234 1.00 73.44 506 ASP A O 1
ATOM 4291 N N . MET A 1 507 ? 16.524 -12.837 33.586 1.00 76.06 507 MET A N 1
ATOM 4292 C CA . MET A 1 507 ? 16.949 -13.722 34.672 1.00 76.06 507 MET A CA 1
ATOM 4293 C C . MET A 1 507 ? 16.820 -15.214 34.331 1.00 76.06 507 MET A C 1
ATOM 4295 O O . MET A 1 507 ? 17.657 -16.005 34.774 1.00 76.06 507 MET A O 1
ATOM 4299 N N . GLU A 1 508 ? 15.822 -15.621 33.541 1.00 74.06 508 GLU A N 1
ATOM 4300 C CA . GLU A 1 508 ? 15.693 -16.997 33.034 1.00 74.06 508 GLU A CA 1
ATOM 4301 C C . GLU A 1 508 ? 16.855 -17.360 32.092 1.00 74.06 508 GLU A C 1
ATOM 4303 O O . GLU A 1 508 ? 17.403 -18.467 32.166 1.00 74.06 508 GLU A O 1
ATOM 4308 N N . TYR A 1 509 ? 17.296 -16.416 31.251 1.00 77.75 509 TYR A N 1
ATOM 4309 C CA . TYR A 1 509 ? 18.412 -16.622 30.322 1.00 77.75 509 TYR A CA 1
ATOM 4310 C C . TYR A 1 509 ? 19.766 -16.819 31.016 1.00 77.75 509 TYR A C 1
ATOM 4312 O O . TYR A 1 509 ? 20.657 -17.457 30.446 1.00 77.75 509 TYR A O 1
ATOM 4320 N N . LEU A 1 510 ? 19.934 -16.339 32.254 1.00 73.50 510 LEU A N 1
ATOM 4321 C CA . LEU A 1 510 ? 21.180 -16.493 33.014 1.00 73.50 510 LEU A CA 1
ATOM 4322 C C . LEU A 1 510 ? 21.475 -17.948 33.418 1.00 73.50 510 LEU A C 1
ATOM 4324 O O . LEU A 1 510 ? 22.620 -18.257 33.760 1.00 73.50 510 LEU A O 1
ATOM 4328 N N . ASN A 1 511 ? 20.474 -18.843 33.389 1.00 67.50 511 ASN A N 1
ATOM 4329 C CA . ASN A 1 511 ? 20.580 -20.239 33.845 1.00 67.50 511 ASN A CA 1
ATOM 4330 C C . ASN A 1 511 ? 21.234 -20.354 35.246 1.00 67.50 511 ASN A C 1
ATOM 4332 O O . ASN A 1 511 ? 22.027 -21.261 35.524 1.00 67.50 511 ASN A O 1
ATOM 4336 N N . TYR A 1 512 ? 20.950 -19.372 36.108 1.00 75.88 512 TYR A N 1
ATOM 4337 C CA . TYR A 1 512 ? 21.465 -19.250 37.468 1.00 75.88 512 TYR A CA 1
ATOM 4338 C C . TYR A 1 512 ? 20.462 -19.861 38.454 1.00 75.88 512 TYR A C 1
ATOM 4340 O O . TYR A 1 512 ? 19.262 -19.633 38.346 1.00 75.88 512 TYR A O 1
ATOM 4348 N N . SER A 1 513 ? 20.940 -20.650 39.420 1.00 80.12 513 SER A N 1
ATOM 4349 C CA . SER A 1 513 ? 20.070 -21.273 40.426 1.00 80.12 513 SER A CA 1
ATOM 4350 C C . SER A 1 513 ? 19.884 -20.336 41.616 1.00 80.12 513 SER A C 1
ATOM 4352 O O . SER A 1 513 ? 20.839 -20.057 42.341 1.00 80.12 513 SER A O 1
ATOM 4354 N N . PHE A 1 514 ? 18.650 -19.883 41.823 1.00 79.31 514 PHE A N 1
ATOM 4355 C CA . PHE A 1 514 ? 18.274 -18.999 42.923 1.00 79.31 514 PHE A CA 1
ATOM 4356 C C . PHE A 1 514 ? 17.737 -19.797 44.120 1.00 79.31 514 PHE A C 1
ATOM 4358 O O . PHE A 1 514 ? 16.967 -20.741 43.959 1.00 79.31 514 PHE A O 1
ATOM 4365 N N . ASP A 1 515 ? 18.075 -19.385 45.347 1.00 82.06 515 ASP A N 1
ATOM 4366 C CA . ASP A 1 515 ? 17.329 -19.802 46.545 1.00 82.06 515 ASP A CA 1
ATOM 4367 C C . ASP A 1 515 ? 16.094 -18.903 46.676 1.00 82.06 515 ASP A C 1
ATOM 4369 O O . ASP A 1 515 ? 16.067 -17.945 47.456 1.00 82.06 515 ASP A O 1
ATOM 4373 N N . VAL A 1 516 ? 15.089 -19.187 45.841 1.00 78.88 516 VAL A N 1
ATOM 4374 C CA . VAL A 1 516 ? 13.911 -18.331 45.630 1.00 78.88 516 VAL A CA 1
ATOM 4375 C C . VAL A 1 516 ? 13.226 -17.990 46.950 1.00 78.88 516 VAL A C 1
ATOM 4377 O O . VAL A 1 516 ? 12.857 -16.843 47.173 1.00 78.88 516 VAL A O 1
ATOM 4380 N N . SER A 1 517 ? 13.097 -18.954 47.868 1.00 76.38 517 SER A N 1
ATOM 4381 C CA . SER A 1 517 ? 12.432 -18.718 49.158 1.00 76.38 517 SER A CA 1
ATOM 4382 C C . SER A 1 517 ? 13.202 -17.722 50.028 1.00 76.38 517 SER A C 1
ATOM 4384 O O . SER A 1 517 ? 12.598 -16.811 50.590 1.00 76.38 517 SER A O 1
ATOM 4386 N N . LYS A 1 518 ? 14.527 -17.869 50.120 1.00 86.56 518 LYS A N 1
ATOM 4387 C CA . LYS A 1 518 ? 15.367 -16.983 50.929 1.00 86.56 518 LYS A CA 1
ATOM 4388 C C . LYS A 1 518 ? 15.443 -15.575 50.334 1.00 86.56 518 LYS A C 1
ATOM 4390 O O . LYS A 1 518 ? 15.247 -14.598 51.052 1.00 86.56 518 LYS A O 1
ATOM 4395 N N . LEU A 1 519 ? 15.691 -15.468 49.029 1.00 86.69 519 LEU A N 1
ATOM 4396 C CA . LEU A 1 519 ? 15.802 -14.174 48.350 1.00 86.69 519 LEU A CA 1
ATOM 4397 C C . LEU A 1 519 ? 14.462 -13.430 48.323 1.00 86.69 519 LEU A C 1
ATOM 4399 O O . LEU A 1 519 ? 14.429 -12.203 48.406 1.00 86.69 519 LEU A O 1
ATOM 4403 N N . PHE A 1 520 ? 13.344 -14.157 48.271 1.00 85.75 520 PHE A N 1
ATOM 4404 C CA . PHE A 1 520 ? 12.023 -13.556 48.402 1.00 85.75 520 PHE A CA 1
ATOM 4405 C C . PHE A 1 520 ? 11.787 -12.976 49.801 1.00 85.75 520 PHE A C 1
ATOM 4407 O O . PHE A 1 520 ? 11.301 -11.849 49.919 1.00 85.75 520 PHE A O 1
ATOM 4414 N N . ASP A 1 521 ? 12.161 -13.701 50.860 1.00 85.25 521 ASP A N 1
ATOM 4415 C CA . ASP A 1 521 ? 12.095 -13.177 52.228 1.00 85.25 521 ASP A CA 1
ATOM 4416 C C . ASP A 1 521 ? 12.947 -11.903 52.360 1.00 85.25 521 ASP A C 1
ATOM 4418 O O . ASP A 1 521 ? 12.490 -10.904 52.924 1.00 85.25 521 ASP A O 1
ATOM 4422 N N . ASP A 1 522 ? 14.147 -11.888 51.776 1.00 88.06 522 ASP A N 1
ATOM 4423 C CA . ASP A 1 522 ? 15.021 -10.711 51.749 1.00 88.06 522 ASP A CA 1
ATOM 4424 C C . ASP A 1 522 ? 14.381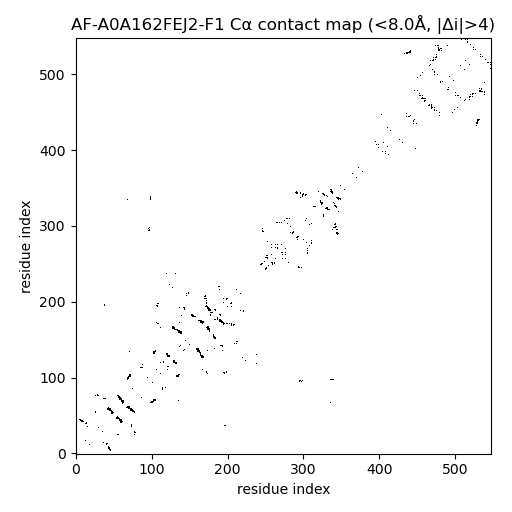 -9.539 50.980 1.00 88.06 522 ASP A C 1
ATOM 4426 O O . ASP A 1 522 ? 14.395 -8.396 51.452 1.00 88.06 522 ASP A O 1
ATOM 4430 N N . ALA A 1 523 ? 13.725 -9.806 49.849 1.00 86.75 523 ALA A N 1
ATOM 4431 C CA . ALA A 1 523 ? 13.001 -8.807 49.068 1.00 86.75 523 ALA A CA 1
ATOM 4432 C C . ALA A 1 523 ? 11.803 -8.205 49.813 1.00 86.75 523 ALA A C 1
ATOM 4434 O O . ALA A 1 523 ? 11.608 -6.986 49.780 1.00 86.75 523 ALA A O 1
ATOM 4435 N N . VAL A 1 524 ? 11.027 -9.024 50.528 1.00 86.75 524 VAL A N 1
ATOM 4436 C CA . VAL A 1 524 ? 9.900 -8.569 51.358 1.00 86.75 524 VAL A CA 1
ATOM 4437 C C . VAL A 1 524 ? 10.392 -7.766 52.560 1.00 86.75 524 VAL A C 1
ATOM 4439 O O . VAL A 1 524 ? 9.820 -6.717 52.871 1.00 86.75 524 VAL A O 1
ATOM 4442 N N . ASN A 1 525 ? 11.457 -8.225 53.221 1.00 86.25 525 ASN A N 1
ATOM 4443 C CA . ASN A 1 525 ? 12.020 -7.577 54.405 1.00 86.25 525 ASN A CA 1
ATOM 4444 C C . ASN A 1 525 ? 12.672 -6.226 54.085 1.00 86.25 525 ASN A C 1
ATOM 4446 O O . ASN A 1 525 ? 12.622 -5.312 54.910 1.00 86.25 525 ASN A O 1
ATOM 4450 N N . THR A 1 526 ? 13.246 -6.080 52.889 1.00 86.38 526 THR A N 1
ATOM 4451 C CA . THR A 1 526 ? 13.882 -4.835 52.425 1.00 86.38 526 THR A CA 1
ATOM 4452 C C . THR A 1 526 ? 12.945 -3.932 51.610 1.00 86.38 526 THR A C 1
ATOM 4454 O O . THR A 1 526 ? 13.367 -2.873 51.141 1.00 86.38 526 THR A O 1
ATOM 4457 N N . PHE A 1 527 ? 11.664 -4.301 51.471 1.00 85.31 527 PHE A N 1
ATOM 4458 C CA . PHE A 1 527 ? 10.667 -3.518 50.741 1.00 85.31 527 PHE A CA 1
ATOM 4459 C C . PHE A 1 527 ? 10.361 -2.194 51.457 1.00 85.31 527 PHE A C 1
ATOM 4461 O O . PHE A 1 527 ? 9.883 -2.177 52.595 1.00 85.31 527 PHE A O 1
ATOM 4468 N N . LYS A 1 528 ? 10.588 -1.068 50.776 1.00 81.06 528 LYS A N 1
ATOM 4469 C CA . LYS A 1 528 ? 10.625 0.261 51.407 1.00 81.06 528 LYS A CA 1
ATOM 4470 C C . LYS A 1 528 ? 9.228 0.829 51.675 1.00 81.06 528 LYS A C 1
ATOM 4472 O O . LYS A 1 528 ? 8.885 1.150 52.813 1.00 81.06 528 LYS A O 1
ATOM 4477 N N . ILE A 1 529 ? 8.351 0.866 50.667 1.00 81.62 529 ILE A N 1
ATOM 4478 C CA . ILE A 1 529 ? 7.003 1.438 50.823 1.00 81.62 529 ILE A CA 1
ATOM 4479 C C . ILE A 1 529 ? 6.006 0.372 51.306 1.00 81.62 529 ILE A C 1
ATOM 4481 O O . ILE A 1 529 ? 5.258 -0.215 50.521 1.00 81.62 529 ILE A O 1
ATOM 4485 N N . LYS A 1 530 ? 5.925 0.147 52.625 1.00 80.62 530 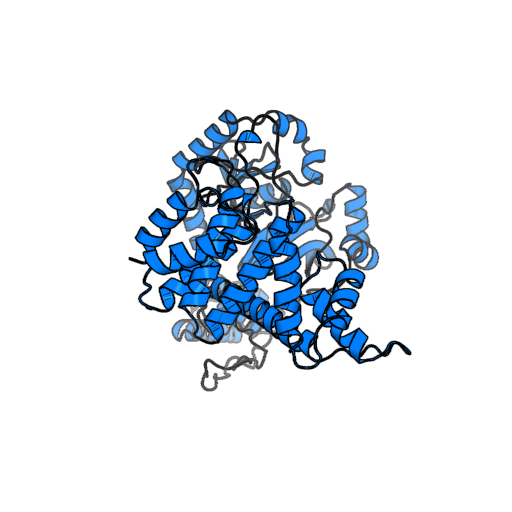LYS A N 1
ATOM 4486 C CA . LYS A 1 530 ? 5.073 -0.904 53.241 1.00 80.62 530 LYS A CA 1
ATOM 4487 C C . LYS A 1 530 ? 3.617 -0.923 52.763 1.00 80.62 530 LYS A C 1
ATOM 4489 O O . LYS A 1 530 ? 3.006 -1.986 52.697 1.00 80.62 530 LYS A O 1
ATOM 4494 N N . LYS A 1 531 ? 3.044 0.232 52.402 1.00 79.81 531 LYS A N 1
ATOM 4495 C CA . LYS A 1 531 ? 1.673 0.338 51.866 1.00 79.81 531 LYS A CA 1
ATOM 4496 C C . LYS A 1 531 ? 1.453 -0.501 50.599 1.00 79.81 531 LYS A C 1
ATOM 4498 O O . LYS A 1 531 ? 0.327 -0.966 50.396 1.00 79.81 531 LYS A O 1
ATOM 4503 N N . TYR A 1 532 ? 2.496 -0.658 49.783 1.00 80.88 532 TYR A N 1
ATOM 4504 C CA . TYR A 1 532 ? 2.505 -1.427 48.538 1.00 80.88 532 TYR A CA 1
ATOM 4505 C C . TYR A 1 532 ? 3.084 -2.837 48.705 1.00 80.88 532 TYR A C 1
ATOM 4507 O O . TYR A 1 532 ? 3.033 -3.624 47.770 1.00 80.88 532 TYR A O 1
ATOM 4515 N N . ASN A 1 533 ? 3.546 -3.219 49.898 1.00 82.44 533 ASN A N 1
ATOM 4516 C CA . ASN A 1 533 ? 3.910 -4.606 50.188 1.00 82.44 533 ASN A CA 1
ATOM 4517 C C . ASN A 1 533 ? 2.655 -5.460 50.465 1.00 82.44 533 ASN A C 1
ATOM 4519 O O . ASN A 1 533 ? 2.465 -6.041 51.535 1.00 82.44 533 ASN A O 1
ATOM 4523 N N . LYS A 1 534 ? 1.734 -5.461 49.505 1.00 75.88 534 LYS A N 1
ATOM 4524 C CA . LYS A 1 534 ? 0.526 -6.283 49.481 1.00 75.88 534 LYS A CA 1
ATOM 4525 C C . LYS A 1 534 ? 0.681 -7.284 48.346 1.00 75.88 534 LYS A C 1
ATOM 4527 O O . LYS A 1 534 ? 1.377 -7.006 47.380 1.00 75.88 534 LYS A O 1
ATOM 4532 N N . ASN A 1 535 ? 0.014 -8.427 48.462 1.00 76.38 535 ASN A N 1
ATOM 4533 C CA . ASN A 1 535 ? 0.061 -9.518 47.483 1.00 76.38 535 ASN A CA 1
ATOM 4534 C C . ASN A 1 535 ? 1.401 -10.279 47.391 1.00 76.38 535 ASN A C 1
ATOM 4536 O O . ASN A 1 535 ? 1.521 -11.118 46.504 1.00 76.38 535 ASN A O 1
ATOM 4540 N N . HIS A 1 536 ? 2.367 -10.062 48.296 1.00 79.62 536 HIS A N 1
ATOM 4541 C CA . HIS A 1 536 ? 3.661 -10.764 48.267 1.00 79.62 536 HIS A CA 1
ATOM 4542 C C . HIS A 1 536 ? 3.507 -12.293 48.277 1.00 79.62 536 HIS A C 1
ATOM 4544 O O . HIS A 1 536 ? 4.116 -12.954 47.449 1.00 79.62 536 HIS A O 1
ATOM 4550 N N . ASP A 1 537 ? 2.603 -12.861 49.084 1.00 78.50 537 ASP A N 1
ATOM 4551 C CA . ASP A 1 537 ? 2.350 -14.314 49.085 1.00 78.50 537 ASP A CA 1
ATOM 4552 C C . ASP A 1 537 ? 1.946 -14.859 47.703 1.00 78.50 537 ASP A C 1
ATOM 4554 O O . ASP A 1 537 ? 2.240 -16.003 47.364 1.00 78.50 537 ASP A O 1
ATOM 4558 N N . LYS A 1 538 ? 1.258 -14.042 46.895 1.00 74.94 538 LYS A N 1
ATOM 4559 C CA . LYS A 1 538 ? 0.834 -14.414 45.542 1.00 74.94 538 LYS A CA 1
ATOM 4560 C C . LYS A 1 538 ? 2.019 -14.365 44.567 1.00 74.94 538 LYS A C 1
ATOM 4562 O O . LYS A 1 538 ? 2.185 -15.305 43.803 1.00 74.94 538 LYS A O 1
ATOM 4567 N N . ILE A 1 539 ? 2.861 -13.326 44.657 1.00 79.19 539 ILE A N 1
ATOM 4568 C CA . ILE A 1 539 ? 4.097 -13.194 43.861 1.00 79.19 539 ILE A CA 1
ATOM 4569 C C . ILE A 1 539 ? 5.077 -14.330 44.164 1.00 79.19 539 ILE A C 1
ATOM 4571 O O . ILE A 1 539 ? 5.661 -14.883 43.242 1.00 79.19 539 ILE A O 1
ATOM 4575 N N . LEU A 1 540 ? 5.232 -14.710 45.438 1.00 77.12 540 LEU A N 1
ATOM 4576 C CA . LEU A 1 540 ? 6.119 -15.805 45.838 1.00 77.12 540 LEU A CA 1
ATOM 4577 C C . LEU A 1 540 ? 5.752 -17.114 45.142 1.00 77.12 540 LEU A C 1
ATOM 4579 O O . LEU A 1 540 ? 6.633 -17.819 44.667 1.00 77.12 540 LEU A O 1
ATOM 4583 N N . ASN A 1 541 ? 4.461 -17.453 45.106 1.00 74.38 541 ASN A N 1
ATOM 4584 C CA . ASN A 1 541 ? 4.019 -18.706 44.498 1.00 74.38 541 ASN A CA 1
ATOM 4585 C C . ASN A 1 541 ? 4.275 -18.726 42.986 1.00 74.38 541 ASN A C 1
ATOM 4587 O O . ASN A 1 541 ? 4.700 -19.751 42.475 1.00 74.38 541 ASN A O 1
ATOM 4591 N N . GLU A 1 542 ? 4.066 -17.607 42.289 1.00 70.94 542 GLU A N 1
ATOM 4592 C CA . GLU A 1 542 ? 4.307 -17.528 40.841 1.00 70.94 542 GLU A CA 1
ATOM 4593 C C . GLU A 1 542 ? 5.803 -17.525 40.505 1.00 70.94 542 GLU A C 1
ATOM 4595 O O . GLU A 1 542 ? 6.228 -18.256 39.620 1.00 70.94 542 GLU A O 1
ATOM 4600 N N . LEU A 1 543 ? 6.635 -16.784 41.244 1.00 71.50 543 LEU A N 1
ATOM 4601 C CA . LEU A 1 543 ? 8.084 -16.806 41.009 1.00 71.50 543 LEU A CA 1
ATOM 4602 C C . LEU A 1 543 ? 8.709 -18.166 41.342 1.00 71.50 543 LEU A C 1
ATOM 4604 O O . LEU A 1 543 ? 9.690 -18.541 40.712 1.00 71.50 543 LEU A O 1
ATOM 4608 N N . LYS A 1 544 ? 8.129 -18.927 42.278 1.00 74.25 544 LYS A N 1
ATOM 4609 C CA . LYS A 1 544 ? 8.498 -20.332 42.493 1.00 74.25 544 LYS A CA 1
ATOM 4610 C C . LYS A 1 544 ? 8.143 -21.219 41.308 1.00 74.25 544 LYS A C 1
ATOM 4612 O O . LYS A 1 544 ? 8.930 -22.077 40.960 1.00 74.25 544 LYS A O 1
ATOM 4617 N N . GLU A 1 545 ? 6.995 -21.016 40.664 1.00 72.62 545 GLU A N 1
ATOM 4618 C CA . GLU A 1 545 ? 6.651 -21.774 39.450 1.00 72.62 545 GLU A CA 1
ATOM 4619 C C . GLU A 1 545 ? 7.594 -21.480 38.270 1.00 72.62 545 GLU A C 1
ATOM 4621 O O . GLU A 1 545 ? 7.709 -22.313 37.374 1.00 72.62 545 GLU A O 1
ATOM 4626 N N . ILE A 1 546 ? 8.243 -20.313 38.271 1.00 72.12 546 ILE A N 1
ATOM 4627 C CA . ILE A 1 546 ? 9.146 -19.853 37.209 1.00 72.12 546 ILE A CA 1
ATOM 4628 C C . ILE A 1 546 ? 10.605 -20.266 37.476 1.00 72.12 546 ILE A C 1
ATOM 4630 O O . ILE A 1 546 ? 11.283 -20.736 36.568 1.00 72.12 546 ILE A O 1
ATOM 4634 N N . PHE A 1 547 ? 11.090 -20.084 38.710 1.00 72.06 547 PHE A N 1
ATOM 4635 C CA . PHE A 1 547 ? 12.514 -20.198 39.057 1.00 72.06 547 PHE A CA 1
ATOM 4636 C C . PHE A 1 547 ? 12.889 -21.405 39.950 1.00 72.06 547 PHE A C 1
ATOM 4638 O O . PHE A 1 547 ? 14.090 -21.616 40.146 1.00 72.06 547 PHE A O 1
ATOM 4645 N N . ASP A 1 548 ? 11.928 -22.178 40.491 1.00 65.94 548 ASP A N 1
ATOM 4646 C CA . ASP A 1 548 ? 12.196 -23.508 41.099 1.00 65.94 548 ASP A CA 1
ATOM 4647 C C . ASP A 1 548 ? 12.184 -24.612 40.023 1.00 65.94 548 ASP A C 1
ATOM 4649 O O . ASP A 1 548 ? 13.016 -25.550 40.128 1.00 65.94 548 ASP A O 1
#

Radius of gyration: 31.82 Å; Cα contacts (8 Å, |Δi|>4): 691; chains: 1; bounding box: 62×55×93 Å

Solvent-accessible surface area (backbone atoms only — not comparable to full-atom values): 31137 Å² total; per-residue (Å²): 133,89,71,68,82,64,55,57,72,48,99,78,63,47,43,68,61,46,30,56,72,78,35,46,68,59,41,49,44,36,63,73,72,61,58,58,84,87,58,46,76,46,48,30,42,42,79,34,67,56,91,96,41,82,49,32,35,41,27,29,31,69,42,95,69,35,90,40,35,30,34,36,54,45,76,50,62,40,75,91,64,62,85,72,52,54,72,57,56,53,54,55,55,53,69,54,40,69,49,44,48,77,23,41,33,62,62,47,62,69,55,53,50,53,29,42,75,70,70,44,23,48,72,83,42,104,42,37,30,44,36,70,62,43,26,39,42,50,71,88,84,36,59,54,75,46,91,66,46,42,82,50,48,57,80,55,91,72,89,70,66,44,80,29,39,36,34,30,67,67,49,37,23,47,34,34,74,33,83,84,45,50,44,27,80,48,66,79,47,63,49,44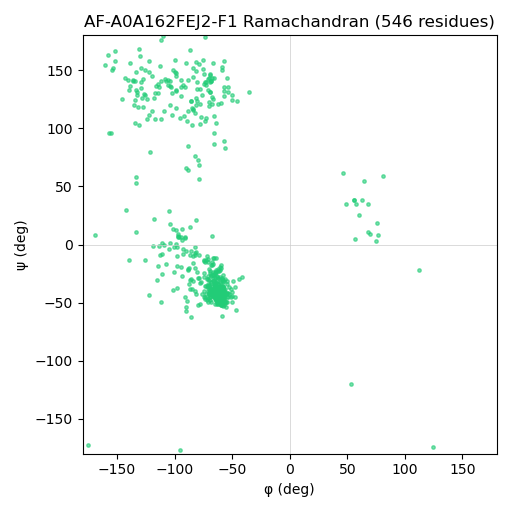,35,54,41,41,71,39,50,37,64,76,70,49,17,63,68,53,53,72,63,53,37,56,72,59,42,44,54,51,43,52,54,52,64,79,38,46,71,59,53,51,51,51,49,51,51,50,52,51,60,54,52,52,56,53,33,61,56,67,59,46,26,56,100,88,48,68,36,70,71,39,52,58,50,31,56,76,56,74,45,51,72,71,53,51,54,50,52,49,53,48,52,52,55,31,44,75,69,58,45,21,50,79,40,23,45,57,39,27,49,60,34,41,58,77,44,55,90,54,71,84,64,76,71,62,89,86,61,97,83,56,58,44,34,73,82,79,67,46,78,42,64,90,78,41,34,36,39,91,68,54,11,43,45,74,47,91,73,62,64,66,61,49,29,50,49,47,48,49,51,51,48,48,48,48,51,46,46,47,50,47,47,57,53,38,74,69,70,67,82,91,72,92,70,91,90,68,63,67,70,61,48,54,50,51,53,55,41,59,76,76,42,73,92,57,63,64,73,60,47,53,57,49,59,76,68,52,67,92,88,56,53,72,68,56,52,48,54,52,50,53,46,53,51,37,64,70,50,89,65,54,74,67,57,48,53,53,50,45,53,52,32,54,52,49,19,56,52,24,46,77,73,68,39,52,68,62,13,50,24,25,49,52,42,41,46,28,48,43,34,70,71,30,86,50,92,87,47,56,63,50,102,40,76,64,37,50,56,45,49,51,57,47,51,58,54,61,72,64,77,66,90,61,65,59,71,61,42,47,51,51,23,62,73,66,49,56,51,63,86,46,71,47,66,50,77,59,51,53,57,52,52,43,75,74,63,108

Foldseek 3Di:
DPPPQPFVQDPDFFQLRCCVPPPVVQNVLCVVVVPDQPGRDARGKAFQDDPHDGFWIWGWHADPLFRQEIEGRDTDGRPVPPPVLRVVVVVLVVVLDPQHAYAYELDFLVVVVSCCVVLQKDPLDPFKIFGLGWHKAFLPPWFDDEPQCNVQFDAAPDGDIDTAGMAGSLLRWTWDFDCVCRTGVDRQFITITHHDPRCCVVNVSVVVSNVDHRVVRNVVSVSCVVCVVVSVVSNVVVVVVSLVCLDLCNPFRDLVDGDPVNCVLLVVLVHDVVLSNLLSVLLVVCCVVVQADSSLSVLQSVLCSNVVVLSPPDFDDADLPDQADSRPRHGDDPSGQADNRNSGGRDDDPSVVVSVVSVVVVVVCVVVVVVVCVVVVVPDDDDDDPDDDPVLVVLVVVCCVQPVLDDSVVLVVQVVVDDPPDDPVRSVVVVLLVDLLPDPDDPSSLVSLLSVLLVQLVVCVVVVVNLSNVLSLLLLLLSQQVPDPDPVDSHDPDPSVVSSVVSLVSSLVVVDQDPLVVSLVVSLVPRRNVVSNPCSVVSSVVVVVSRD

pLDDT: mean 79.1, std 16.82, range [25.78, 97.69]

Mean predicted aligned error: 17.01 Å

Secondary structure (DSSP, 8-state):
----------SS--HHHHHHHH-HHHHHHHHHHT--------SEEEEEEETTEEEEEEEEEE-SS-TTEEEEEEEEE-GGGTTS-HHHHHHHHHTT-TT-EEEEBS--HHHHHHHHHTTSEEEEETTEEEEEEEEEE-TTTSB---TTTGGGB---S--PPEEEEEEETTTTEEEE--TT-SSBSSTT--EEBPPPHHHHHHS-THHHHTT--HHHHHHHHHHHHHTHHHHHHHHHHHHHHHHHHTSHHHHTB-SS-B-HHHHHHHHHTT--HHHHHHHHHHHHHHHHTTSS-TTHHHHHHHHHHH-GGGTTPPPP---TT-SB-TTT--B--TT-SB-TTT--B-----HHHHHHHHHHHHHHHHHHHHHHHHHHTTT--------S-HHHHHHHHHHHHH-TTS-HHHHHHHHTTS-TTS-HHHHHHHHHHHHHHT----HHHHHHHHHHHHHHHHHHHHTT-HHHHHHHHHHHHHHHHTT-SSTT-S--S-HHHHHHHHHHHHHHHTT----HHHHHHHHHHT-S-GGG--SHHHHHHHHHHHH-